Protein AF-A0A6B8RFI5-F1 (afdb_monomer_lite)

Secondary structure (DSSP, 8-state):
------------------------------------------EEEEEE-S--HHHHHHHHHTTTT--SEEEES-EEE-TTS-EEE-TT--HHHHHHHHTTT-EE--EEE-TT-HHHHHHHHHTHHHHHHHHHHHHHHTT--EEEEE--S--GGGHHHHHHHHHHHHHHS-TTSEEEEEEE--TT----S--HHHHHTTSSEEEEE---SS-TT-SS---SS-HHHHHHHHHHHHTTS-GGGEEEEEE-EEEEE-SSTTTTTEEEEHHHHHHHHHHTTPEEEEETTTTEEEEEEEE-TTSPPPEETTEEPPSEEEEEEE--HHHHHHHHHHHHHTT-SEEEEE-GGGS-TTHHHHHHHHHTT---GGGTT-TTHHHHHHHHHTTSS--SSSS---TTSBPBHHHHHHHHHHHHHHTTTTTT----SSS---TTS-TTSTTHHHHHHHHHTTS----BTTB--TTSBPBHHHHHHHHHHHTT---S-SS--S-TT--TTSTTHHHHHHHHHTTSS---TTS---TTSBPBHHHHHHHHHHHHHHH-

Foldseek 3Di:
DDDDDDDDDDDDDDDDDDDDDPPPPPPPPPLPDPPCPPLPQQAEEFEDEDDALVVVLVLVVLLLLNHQEYAYQQWEFDLQLAIDGDPRDDLVSVVSCVVVNHAYAYEYEHVLDANSLLSNLVVLLRRLVRVLVVCVVSVHQEYEYEYPNYALVCLVSVLVSLQSNQVSDDPSRFYEYEDEQDLPLDRGSHQLQSNLVRGQAYAYQQFPPDAQPDPDDDARHFPSSQLSSLVSSVVRHAQLRYAGEDEQWKAKDFPDNVRHRNIAQQVVLVVVCVQQVWDWDQDPRRRWIKTKGFDDPPGDWDDDPNHTDDTGIMIMIGHDLRSRLSSLQVCVVRVHSFYYYHHSVSHDSCNSLCNSLSNSQQAAVVLVVPPLNNLLSSLVSLVLADQSDSHHNQQFDFDFLLNLLSSLLSLLVSLVNLVDDDQPPPALQAPPQDPPHPSRVSSSSCVSLVLADQPDPSHNRRGDGDFQLRSLSSVCSSLVFFAPDLPDDQAPPQDSPDPSSGSVRRCVVLVLQDDDPVSHNRGGHGDGNSSVSSSCSSCSVSSD

InterPro domains:
  IPR001119 S-layer homology domain [PF00395] (366-405)
  IPR001119 S-layer homology domain [PF00395] (430-470)
  IPR001119 S-layer homology domain [PF00395] (490-533)
  IPR001119 S-layer homology domain [PS51272] (359-422)
  IPR001119 S-layer homology domain [PS51272] (426-485)
  IPR001119 S-layer homology domain [PS51272] (487-544)
  IPR001223 Glycoside hydrolase family 18, catalytic domain [PF00704] (65-346)
  IPR001223 Glycoside hydrolase family 18, catalytic domain [PS51910] (44-365)
  IPR011583 Chitinase II/V-like, catalytic domain [SM00636] (38-347)
  IPR017853 Glycoside hydrolase superfamily [SSF51445] (46-364)
  IPR029070 Chitinase insertion domain superfamily [G3DSA:3.10.50.10] (249-318)

Radius of gyration: 30.2 Å; chains: 1; bounding box: 106×69×81 Å

Organism: NCBI:txid1778678

pLDDT: mean 87.96, std 17.7, range [25.11, 98.88]

Sequence (544 aa):
MPLRNFQVKTFFSNQPLIKKTLACTLVLGILSSPIIEARTNTYNMSYVYYGDTPALIKNVDATNGALQAIAPSYTELAENGTLRISESMDPAFVDAMHSRNMKVIPYLGNEWNRDIAEKALQNRNTLSTQITAAIKKYNWDGINVDLENISSSSKTALVDFVKLLRTKLPADKEVSIAVPANPDGLEDAYNLKALAAACDYIMLMAYDEHYPGDPKAGPVAGLPFVESSIQYALTQIPSSQLVLGIPFYGRLWNGQTSYDGAGVTNELASRLAAKYGGTEYYDKKEQSVHSEFTIKATDPRTKVFGQSLPNGKYTLWYENERSLKAKLELVQKYKLKGTGSWSLNQATSDTWSYYDSWSNGYYYIDLQNHWSQQEATEMINKGWMIGVSPTLFAPELPLTRAQAATIMARALADSNKMVKVPINPASTGYSDVLENYWAYSDILSMTNLGVVSGIGNQLFAPDSPITREEISSLISRLLNLQPKSRSVIPFSDVSTSRWSFSAIAALAENQILLGYEDGSFHPEEQISRAQMAVILSRIQDQLK

Structure (mmCIF, N/CA/C/O backbone):
data_AF-A0A6B8RFI5-F1
#
_entry.id   AF-A0A6B8RFI5-F1
#
loop_
_atom_site.group_PDB
_atom_site.id
_atom_site.type_symbol
_atom_site.label_atom_id
_atom_site.label_alt_id
_atom_site.label_comp_id
_atom_site.label_asym_id
_atom_site.label_entity_id
_atom_site.label_seq_id
_atom_site.pdbx_PDB_ins_code
_atom_site.Cartn_x
_atom_site.Cartn_y
_atom_site.Cartn_z
_atom_site.occupancy
_atom_site.B_iso_or_equiv
_atom_site.auth_seq_id
_atom_site.auth_comp_id
_atom_site.auth_asym_id
_atom_site.auth_atom_id
_atom_site.pdbx_PDB_model_num
ATOM 1 N N . MET A 1 1 ? 64.392 20.889 26.010 1.00 36.19 1 MET A N 1
ATOM 2 C CA . MET A 1 1 ? 65.818 21.170 25.699 1.00 36.19 1 MET A CA 1
ATOM 3 C C . MET A 1 1 ? 66.649 20.751 26.902 1.00 36.19 1 MET A C 1
ATOM 5 O O . MET A 1 1 ? 66.145 21.005 27.991 1.00 36.19 1 MET A O 1
ATOM 9 N N . PRO A 1 2 ? 67.851 20.151 26.764 1.00 45.25 2 PRO A N 1
ATOM 10 C CA . PRO A 1 2 ? 68.708 19.952 25.569 1.00 45.25 2 PRO A CA 1
ATOM 11 C C . PRO A 1 2 ? 68.741 18.458 25.107 1.00 45.25 2 PRO A C 1
ATOM 13 O O . PRO A 1 2 ? 68.343 17.596 25.876 1.00 45.25 2 PRO A O 1
ATOM 16 N N . LEU A 1 3 ? 68.935 18.057 23.831 1.00 25.28 3 LEU A N 1
ATOM 17 C CA . LEU A 1 3 ? 70.125 18.106 22.936 1.00 25.28 3 LEU A CA 1
ATOM 18 C C . LEU A 1 3 ? 71.367 17.477 23.621 1.00 25.28 3 LEU A C 1
ATOM 20 O O . LEU A 1 3 ? 71.728 17.941 24.688 1.00 25.28 3 LEU A O 1
ATOM 24 N N . ARG A 1 4 ? 72.102 16.467 23.123 1.00 29.17 4 ARG A N 1
ATOM 25 C CA . ARG A 1 4 ? 72.469 16.025 21.760 1.00 29.17 4 ARG A CA 1
ATOM 26 C C . ARG A 1 4 ? 73.262 14.689 21.858 1.00 29.17 4 ARG A C 1
ATOM 28 O O . ARG A 1 4 ? 74.052 14.575 22.781 1.00 29.17 4 ARG A O 1
ATOM 35 N N . ASN A 1 5 ? 73.086 13.790 20.871 1.00 26.41 5 ASN A N 1
ATOM 36 C CA . ASN A 1 5 ? 74.089 13.077 20.029 1.00 26.41 5 ASN A CA 1
ATOM 37 C C . ASN A 1 5 ? 75.365 12.432 20.645 1.00 26.41 5 ASN A C 1
ATOM 39 O O . ASN A 1 5 ? 75.954 12.988 21.551 1.00 26.41 5 ASN A O 1
ATOM 43 N N . PHE A 1 6 ? 75.997 11.356 20.148 1.00 26.28 6 PHE A N 1
ATOM 44 C CA . PHE A 1 6 ? 76.002 10.579 18.891 1.00 26.28 6 PHE A CA 1
ATOM 45 C C . PHE A 1 6 ? 76.854 9.313 19.188 1.00 26.28 6 PHE A C 1
ATOM 47 O O . PHE A 1 6 ? 77.878 9.461 19.847 1.00 26.28 6 PHE A O 1
ATOM 54 N N . GLN A 1 7 ? 76.553 8.130 18.637 1.00 25.75 7 GLN A N 1
ATOM 55 C CA . GLN A 1 7 ? 77.581 7.321 17.954 1.00 25.75 7 GLN A CA 1
ATOM 56 C C . GLN A 1 7 ? 76.985 6.192 17.102 1.00 25.75 7 GLN A C 1
ATOM 58 O O . GLN A 1 7 ? 76.045 5.500 17.476 1.00 25.75 7 GLN A O 1
ATOM 63 N N . VAL A 1 8 ? 77.571 6.078 15.916 1.00 25.41 8 VAL A N 1
ATOM 64 C CA . VAL A 1 8 ? 77.201 5.261 14.763 1.00 25.41 8 VAL A CA 1
ATOM 65 C C . VAL A 1 8 ? 77.942 3.927 14.822 1.00 25.41 8 VAL A C 1
ATOM 67 O O . VAL A 1 8 ? 79.156 3.923 15.010 1.00 25.41 8 VAL A O 1
ATOM 70 N N . LYS A 1 9 ? 77.257 2.815 14.536 1.00 27.86 9 LYS A N 1
ATOM 71 C CA . LYS A 1 9 ? 77.868 1.662 13.858 1.00 27.86 9 LYS A CA 1
ATOM 72 C C . LYS A 1 9 ? 76.915 1.130 12.794 1.00 27.86 9 LYS A C 1
ATOM 74 O O . LYS A 1 9 ? 75.839 0.622 13.080 1.00 27.86 9 LYS A O 1
ATOM 79 N N . THR A 1 10 ? 77.346 1.321 11.558 1.00 27.34 10 THR A N 1
ATOM 80 C CA . THR A 1 10 ? 76.793 0.808 10.313 1.00 27.34 10 THR A CA 1
ATOM 81 C C . THR A 1 10 ? 77.067 -0.690 10.177 1.00 27.34 10 THR A C 1
ATOM 83 O O . THR A 1 10 ? 78.188 -1.140 10.395 1.00 27.34 10 THR A O 1
ATOM 86 N N . PHE A 1 11 ? 76.063 -1.442 9.730 1.00 27.91 11 PHE A N 1
ATOM 87 C CA . PHE A 1 11 ? 76.246 -2.664 8.950 1.00 27.91 11 PHE A CA 1
ATOM 88 C C . PHE A 1 11 ? 75.283 -2.587 7.762 1.00 27.91 11 PHE A C 1
ATOM 90 O O . PHE A 1 11 ? 74.069 -2.534 7.933 1.00 27.91 11 PHE A O 1
ATOM 97 N N . PHE A 1 12 ? 75.848 -2.511 6.558 1.00 28.00 12 PHE A N 1
ATOM 98 C CA . PHE A 1 12 ? 75.132 -2.659 5.296 1.00 28.00 12 PHE A CA 1
ATOM 99 C C . PHE A 1 12 ? 75.128 -4.141 4.907 1.00 28.00 12 PHE A C 1
ATOM 101 O O . PHE A 1 12 ? 76.197 -4.740 4.811 1.00 28.00 12 PHE A O 1
ATOM 108 N N . SER A 1 13 ? 73.960 -4.697 4.579 1.00 29.00 13 SER A N 1
ATOM 109 C CA . SER A 1 13 ? 73.861 -5.726 3.536 1.00 29.00 13 SER A CA 1
ATOM 110 C C . SER A 1 13 ? 72.482 -5.710 2.863 1.00 29.00 13 SER A C 1
ATOM 112 O O . SER A 1 13 ? 71.487 -6.148 3.432 1.00 29.00 13 SER A O 1
ATOM 114 N N . ASN A 1 14 ? 72.465 -5.166 1.646 1.00 29.48 14 ASN A N 1
ATOM 115 C CA . ASN A 1 14 ? 71.704 -5.560 0.454 1.00 29.48 14 ASN A CA 1
ATOM 116 C C . ASN A 1 14 ? 70.353 -6.290 0.602 1.00 29.48 14 ASN A C 1
ATOM 118 O O . ASN A 1 14 ? 70.324 -7.503 0.804 1.00 29.48 14 ASN A O 1
ATOM 122 N N . GLN A 1 15 ? 69.267 -5.588 0.253 1.00 31.75 15 GLN A N 1
ATOM 123 C CA . GLN A 1 15 ? 68.095 -6.139 -0.452 1.00 31.75 15 GLN A CA 1
ATOM 124 C C . GLN A 1 15 ? 67.532 -5.075 -1.431 1.00 31.75 15 GLN A C 1
ATOM 126 O O . GLN A 1 15 ? 67.655 -3.880 -1.151 1.00 31.75 15 GLN A O 1
ATOM 131 N N . PRO A 1 16 ? 66.981 -5.469 -2.598 1.00 31.75 16 PRO A N 1
ATOM 132 C CA . PRO A 1 16 ? 66.791 -4.589 -3.756 1.00 31.75 16 PRO A CA 1
ATOM 133 C C . PRO A 1 16 ? 65.490 -3.765 -3.731 1.00 31.75 16 PRO A C 1
ATOM 135 O O . PRO A 1 16 ? 64.482 -4.163 -3.152 1.00 31.75 16 PRO A O 1
ATOM 138 N N . LEU A 1 17 ? 65.509 -2.626 -4.439 1.00 32.50 17 LEU A N 1
ATOM 139 C CA . LEU A 1 17 ? 64.338 -1.798 -4.740 1.00 32.50 17 LEU A CA 1
ATOM 140 C C . LEU A 1 17 ? 63.291 -2.591 -5.540 1.00 32.50 17 LEU A C 1
ATOM 142 O O . LEU A 1 17 ? 63.506 -2.901 -6.712 1.00 32.50 17 LEU A O 1
ATOM 146 N N . ILE A 1 18 ? 62.118 -2.818 -4.948 1.00 32.16 18 ILE A N 1
ATOM 147 C CA . ILE A 1 18 ? 60.917 -3.235 -5.679 1.00 32.16 18 ILE A CA 1
ATOM 148 C C . ILE A 1 18 ? 60.126 -1.978 -6.056 1.00 32.16 18 ILE A C 1
ATOM 150 O O . ILE A 1 18 ? 59.690 -1.200 -5.205 1.00 32.16 18 ILE A O 1
ATOM 154 N N . LYS A 1 19 ? 59.973 -1.774 -7.368 1.00 30.97 19 LYS A N 1
ATOM 155 C CA . LYS A 1 19 ? 59.143 -0.734 -7.982 1.00 30.97 19 LYS A CA 1
ATOM 156 C C . LYS A 1 19 ? 57.693 -0.879 -7.506 1.00 30.97 19 LYS A C 1
ATOM 158 O O . LYS A 1 19 ? 57.110 -1.956 -7.600 1.00 30.97 19 LYS A O 1
ATOM 163 N N . LYS A 1 20 ? 57.105 0.227 -7.039 1.00 32.00 20 LYS A N 1
ATOM 164 C CA . LYS A 1 20 ? 55.668 0.345 -6.764 1.00 32.00 20 LYS A CA 1
ATOM 165 C C . LYS A 1 20 ? 54.889 0.048 -8.046 1.00 32.00 20 LYS A C 1
ATOM 167 O O . LYS A 1 20 ? 54.889 0.862 -8.965 1.00 32.00 20 LYS A O 1
ATOM 172 N N . THR A 1 21 ? 54.234 -1.105 -8.088 1.00 30.12 21 THR A N 1
ATOM 173 C CA . THR A 1 21 ? 53.185 -1.393 -9.068 1.00 30.12 21 THR A CA 1
ATOM 174 C C . THR A 1 21 ? 51.870 -1.046 -8.389 1.00 30.12 21 THR A C 1
ATOM 176 O O . THR A 1 21 ? 51.574 -1.566 -7.314 1.00 30.12 21 THR A O 1
ATOM 179 N N . LEU A 1 22 ? 51.129 -0.102 -8.966 1.00 28.86 22 LEU A N 1
ATOM 180 C CA . LEU A 1 22 ? 49.788 0.254 -8.526 1.00 28.86 22 LEU A CA 1
ATOM 181 C C . LEU A 1 22 ? 48.887 -0.954 -8.829 1.00 28.86 22 LEU A C 1
ATOM 183 O O . LEU A 1 22 ? 48.474 -1.157 -9.968 1.00 28.86 22 LEU A O 1
ATOM 187 N N . ALA A 1 23 ? 48.657 -1.811 -7.837 1.00 25.11 23 ALA A N 1
ATOM 188 C CA . ALA A 1 23 ? 47.670 -2.872 -7.945 1.00 25.11 23 ALA A CA 1
ATOM 189 C C . ALA A 1 23 ? 46.287 -2.218 -7.868 1.00 25.11 23 ALA A C 1
ATOM 191 O O . ALA A 1 23 ? 45.830 -1.816 -6.801 1.00 25.11 23 ALA A O 1
ATOM 192 N N . CYS A 1 24 ? 45.653 -2.057 -9.027 1.00 26.73 24 CYS A N 1
ATOM 193 C CA . CYS A 1 24 ? 44.222 -1.826 -9.110 1.00 26.73 24 CYS A CA 1
ATOM 194 C C . CYS A 1 24 ? 43.561 -3.128 -8.645 1.00 26.73 24 CYS A C 1
ATOM 196 O O . CYS A 1 24 ? 43.528 -4.112 -9.383 1.00 26.73 24 CYS A O 1
ATOM 198 N N . THR A 1 25 ? 43.137 -3.178 -7.384 1.00 28.78 25 THR A N 1
ATOM 199 C CA . THR A 1 25 ? 42.379 -4.308 -6.854 1.00 28.78 25 THR A CA 1
ATOM 200 C C . THR A 1 25 ? 41.021 -4.300 -7.541 1.00 28.78 25 THR A C 1
ATOM 202 O O . THR A 1 25 ? 40.112 -3.581 -7.133 1.00 28.78 25 THR A O 1
ATOM 205 N N . LEU A 1 26 ? 40.900 -5.071 -8.621 1.00 29.47 26 LEU A N 1
ATOM 206 C CA . LEU A 1 26 ? 39.616 -5.448 -9.186 1.00 29.47 26 LEU A CA 1
ATOM 207 C C . LEU A 1 26 ? 38.905 -6.253 -8.092 1.00 29.47 26 LEU A C 1
ATOM 209 O O . LEU A 1 26 ? 39.227 -7.417 -7.853 1.00 29.47 26 LEU A O 1
ATOM 213 N N . VAL A 1 27 ? 37.997 -5.612 -7.360 1.00 29.97 27 VAL A N 1
ATOM 214 C CA . VAL A 1 27 ? 37.056 -6.327 -6.504 1.00 29.97 27 VAL A CA 1
ATOM 215 C C . VAL A 1 27 ? 36.147 -7.083 -7.465 1.00 29.97 27 VAL A C 1
ATOM 217 O O . VAL A 1 27 ? 35.166 -6.539 -7.962 1.00 29.97 27 VAL A O 1
ATOM 220 N N . LEU A 1 28 ? 36.509 -8.330 -7.778 1.00 30.88 28 LEU A N 1
ATOM 221 C CA . LEU A 1 28 ? 35.549 -9.318 -8.248 1.00 30.88 28 LEU A CA 1
ATOM 222 C C . LEU A 1 28 ? 34.554 -9.497 -7.104 1.00 30.88 28 LEU A C 1
ATOM 224 O O . LEU A 1 28 ? 34.750 -10.306 -6.197 1.00 30.88 28 LEU A O 1
ATOM 228 N N . GLY A 1 29 ? 33.515 -8.664 -7.113 1.00 29.78 29 GLY A N 1
ATOM 229 C CA . GLY A 1 29 ? 32.312 -8.928 -6.360 1.00 29.78 29 GLY A CA 1
ATOM 230 C C . GLY A 1 29 ? 31.808 -10.272 -6.845 1.00 29.78 29 GLY A C 1
ATOM 231 O O . GLY A 1 29 ? 31.338 -10.395 -7.973 1.00 29.78 29 GLY A O 1
ATOM 232 N N . ILE A 1 30 ? 31.954 -11.293 -6.007 1.00 31.09 30 ILE A N 1
ATOM 233 C CA . ILE A 1 30 ? 31.129 -12.484 -6.105 1.00 31.09 30 ILE A CA 1
ATOM 234 C C . ILE A 1 30 ? 29.714 -11.945 -5.911 1.00 31.09 30 ILE A C 1
ATOM 236 O O . ILE A 1 30 ? 29.292 -11.680 -4.785 1.00 31.09 30 ILE A O 1
ATOM 240 N N . LEU A 1 31 ? 29.032 -11.675 -7.024 1.00 32.16 31 LEU A N 1
ATOM 241 C CA . LEU A 1 31 ? 27.593 -11.500 -7.072 1.00 32.16 31 LEU A CA 1
ATOM 242 C C . LEU A 1 31 ? 27.034 -12.833 -6.584 1.00 32.16 31 LEU A C 1
ATOM 244 O O . LEU A 1 31 ? 26.820 -13.760 -7.360 1.00 32.16 31 LEU A O 1
ATOM 248 N N . SER A 1 32 ? 26.908 -12.966 -5.264 1.00 30.66 32 SER A N 1
ATOM 249 C CA . SER A 1 32 ? 26.002 -13.942 -4.687 1.00 30.66 32 SER A CA 1
ATOM 250 C C . SER A 1 32 ? 24.678 -13.693 -5.387 1.00 30.66 32 SER A C 1
ATOM 252 O O . SER A 1 32 ? 24.180 -12.565 -5.397 1.00 30.66 32 SER A O 1
ATOM 254 N N . SER A 1 33 ? 24.207 -14.713 -6.104 1.00 36.78 33 SER A N 1
ATOM 255 C CA . SER A 1 33 ? 22.951 -14.655 -6.829 1.00 36.78 33 SER A CA 1
ATOM 256 C C . SER A 1 33 ? 21.912 -14.019 -5.911 1.00 36.78 33 SER A C 1
ATOM 258 O O . SER A 1 33 ? 21.856 -14.421 -4.742 1.00 36.78 33 SER A O 1
ATOM 260 N N . PRO A 1 34 ? 21.080 -13.072 -6.379 1.00 35.41 34 PRO A N 1
ATOM 261 C CA . PRO A 1 34 ? 19.834 -12.856 -5.683 1.00 35.41 34 PRO A CA 1
ATOM 262 C C . PRO A 1 34 ? 19.144 -14.217 -5.740 1.00 35.41 34 PRO A C 1
ATOM 264 O O . PRO A 1 34 ? 18.677 -14.656 -6.792 1.00 35.41 34 PRO A O 1
ATOM 267 N N . ILE A 1 35 ? 19.177 -14.942 -4.619 1.00 37.00 35 ILE A N 1
ATOM 268 C CA . ILE A 1 35 ? 18.193 -15.974 -4.358 1.00 37.00 35 ILE A CA 1
ATOM 269 C C . ILE A 1 35 ? 16.892 -15.256 -4.681 1.00 37.00 35 ILE A C 1
ATOM 271 O O . ILE A 1 35 ? 16.655 -14.151 -4.185 1.00 37.00 35 ILE A O 1
ATOM 275 N N . ILE A 1 36 ? 16.109 -15.818 -5.599 1.00 41.12 36 ILE A N 1
ATOM 276 C CA . ILE A 1 36 ? 14.711 -15.443 -5.721 1.00 41.12 36 ILE A CA 1
ATOM 277 C C . ILE A 1 36 ? 14.117 -15.866 -4.376 1.00 41.12 36 ILE A C 1
ATOM 279 O O . ILE A 1 36 ? 13.586 -16.963 -4.234 1.00 41.12 36 ILE A O 1
ATOM 283 N N . GLU A 1 37 ? 14.309 -15.051 -3.337 1.00 38.88 37 GLU A N 1
ATOM 284 C CA . GLU A 1 37 ? 13.405 -15.042 -2.213 1.00 38.88 37 GLU A CA 1
ATOM 285 C C . GLU A 1 37 ? 12.088 -14.704 -2.885 1.00 38.88 37 GLU A C 1
ATOM 287 O O . GLU A 1 37 ? 11.911 -13.614 -3.438 1.00 38.88 37 GLU A O 1
ATOM 292 N N . ALA A 1 38 ? 11.230 -15.722 -2.995 1.00 38.84 38 ALA A N 1
ATOM 293 C CA . ALA A 1 38 ? 9.852 -15.524 -3.387 1.00 38.84 38 ALA A CA 1
ATOM 294 C C . ALA A 1 38 ? 9.376 -14.306 -2.605 1.00 38.84 38 ALA A C 1
ATOM 296 O O . ALA A 1 38 ? 9.560 -14.294 -1.386 1.00 38.84 38 ALA A O 1
ATOM 297 N N . ARG A 1 39 ? 8.855 -13.282 -3.303 1.00 48.38 39 ARG A N 1
ATOM 298 C CA . ARG A 1 39 ? 8.270 -12.110 -2.649 1.00 48.38 39 ARG A CA 1
ATOM 299 C C . ARG A 1 39 ? 7.408 -12.642 -1.517 1.00 48.38 39 ARG A C 1
ATOM 301 O O . ARG A 1 39 ? 6.416 -13.327 -1.773 1.00 48.38 39 ARG A O 1
ATOM 308 N N . THR A 1 40 ? 7.836 -12.433 -0.278 1.00 51.41 40 THR A N 1
ATOM 309 C CA . THR A 1 40 ? 7.036 -12.819 0.873 1.00 51.41 40 THR A CA 1
ATOM 310 C C . THR A 1 40 ? 5.875 -11.863 0.831 1.00 51.41 40 THR A C 1
ATOM 312 O O . THR A 1 40 ? 6.079 -10.721 1.203 1.00 51.41 40 THR A O 1
ATOM 315 N N . ASN A 1 41 ? 4.731 -12.264 0.275 1.00 67.56 41 ASN A N 1
ATOM 316 C CA . ASN A 1 41 ? 3.653 -11.321 0.014 1.00 67.56 41 ASN A CA 1
ATOM 317 C C . ASN A 1 41 ? 3.140 -10.787 1.354 1.00 67.56 41 ASN A C 1
ATOM 319 O O . ASN A 1 41 ? 2.407 -11.471 2.074 1.00 67.56 41 ASN A O 1
ATOM 323 N N . THR A 1 42 ? 3.634 -9.610 1.719 1.00 86.00 42 THR A N 1
ATOM 324 C CA . THR A 1 42 ? 3.324 -8.933 2.967 1.00 86.00 42 THR A CA 1
ATOM 325 C C . THR A 1 42 ? 1.829 -8.681 2.987 1.00 86.00 42 THR A C 1
ATOM 327 O O . THR A 1 42 ? 1.266 -8.204 2.005 1.00 86.00 42 THR A O 1
ATOM 330 N N . TYR A 1 43 ? 1.167 -9.063 4.079 1.00 95.00 43 TYR A N 1
ATOM 331 C CA . TYR A 1 43 ? -0.279 -8.921 4.167 1.00 95.00 43 TYR A CA 1
ATOM 332 C C . TYR A 1 43 ? -0.650 -7.448 4.321 1.00 95.00 43 TYR A C 1
ATOM 334 O O . TYR A 1 43 ? -0.379 -6.851 5.359 1.00 95.00 43 TYR A O 1
ATOM 342 N N . ASN A 1 44 ? -1.309 -6.887 3.318 1.00 96.12 44 ASN A N 1
ATOM 343 C CA . ASN A 1 44 ? -1.730 -5.499 3.279 1.00 96.12 44 ASN A CA 1
ATOM 344 C C . ASN A 1 44 ? -3.256 -5.422 3.222 1.00 96.12 44 ASN A C 1
ATOM 346 O O . ASN A 1 44 ? -3.905 -6.034 2.362 1.00 96.12 44 ASN A O 1
ATOM 350 N N . MET A 1 45 ? -3.830 -4.627 4.120 1.00 97.38 45 MET A N 1
ATOM 351 C CA . MET A 1 45 ? -5.260 -4.347 4.144 1.00 97.38 45 MET A CA 1
ATOM 352 C C . MET A 1 45 ? -5.558 -2.848 4.251 1.00 97.38 45 MET A C 1
ATOM 354 O O . MET A 1 45 ? -4.696 -2.032 4.591 1.00 97.38 45 MET A O 1
ATOM 358 N N . SER A 1 46 ? -6.784 -2.449 3.925 1.00 97.56 46 SER A N 1
ATOM 359 C CA . SER A 1 46 ? -7.219 -1.063 4.111 1.00 97.56 46 SER A CA 1
ATOM 360 C C . SER A 1 46 ? -8.647 -0.985 4.624 1.00 97.56 46 SER A C 1
ATOM 362 O O . SER A 1 46 ? -9.524 -1.720 4.162 1.00 97.56 46 SER A O 1
ATOM 364 N N . TYR A 1 47 ? -8.877 -0.086 5.577 1.00 97.50 47 TYR A N 1
ATOM 365 C CA . TYR A 1 47 ? -10.218 0.270 6.016 1.00 97.50 47 TYR A CA 1
ATOM 366 C C . TYR A 1 47 ? -10.913 1.102 4.943 1.00 97.50 47 TYR A C 1
ATOM 368 O O . TYR A 1 47 ? -10.288 1.889 4.224 1.00 97.50 47 TYR A O 1
ATOM 376 N N . VAL A 1 48 ? -12.228 0.931 4.848 1.00 93.06 48 VAL A N 1
ATOM 377 C CA . VAL A 1 48 ? -13.084 1.649 3.908 1.00 93.06 48 VAL A CA 1
ATOM 378 C C . VAL A 1 48 ? -14.260 2.240 4.673 1.00 93.06 48 VAL A C 1
ATOM 380 O O . VAL A 1 48 ? -15.166 1.522 5.096 1.00 93.06 48 VAL A O 1
ATOM 383 N N . TYR A 1 49 ? -14.229 3.562 4.846 1.00 81.19 49 TYR A N 1
ATOM 384 C CA . TYR A 1 49 ? -15.197 4.273 5.683 1.00 81.19 49 TYR A CA 1
ATOM 385 C C . TYR A 1 49 ? -16.306 4.981 4.888 1.00 81.19 49 TYR A C 1
ATOM 387 O O . TYR A 1 49 ? -17.441 5.056 5.344 1.00 81.19 49 TYR A O 1
ATOM 395 N N . TYR A 1 50 ? -16.013 5.493 3.686 1.00 79.56 50 TYR A N 1
ATOM 396 C CA . TYR A 1 50 ? -16.973 6.262 2.883 1.00 79.56 50 TYR A CA 1
ATOM 397 C C . TYR A 1 50 ? -16.790 6.044 1.379 1.00 79.56 50 TYR A C 1
ATOM 399 O O . TYR A 1 50 ? -15.677 5.830 0.899 1.00 79.56 50 TYR A O 1
ATOM 407 N N . GLY A 1 51 ? -17.886 6.163 0.630 1.00 84.69 51 GLY A N 1
ATOM 408 C CA . GLY A 1 51 ? -17.917 6.015 -0.826 1.00 84.69 51 GLY A CA 1
ATOM 409 C C . GLY A 1 51 ? -19.047 5.098 -1.278 1.00 84.69 51 GLY A C 1
ATOM 410 O O . GLY A 1 51 ? -19.567 4.314 -0.489 1.00 84.69 51 GLY A O 1
ATOM 411 N N . ASP A 1 52 ? -19.426 5.208 -2.547 1.00 90.06 52 ASP A N 1
ATOM 412 C CA . ASP A 1 52 ? -20.298 4.234 -3.196 1.00 90.06 52 ASP A CA 1
ATOM 413 C C . ASP A 1 52 ? -19.471 3.115 -3.846 1.00 90.06 52 ASP A C 1
ATOM 415 O O . ASP A 1 52 ? -18.265 3.247 -4.073 1.00 90.06 52 ASP A O 1
ATOM 419 N N . THR A 1 53 ? -20.118 1.993 -4.153 1.00 93.25 53 THR A N 1
ATOM 420 C CA . THR A 1 53 ? -19.464 0.816 -4.741 1.00 93.25 53 THR A CA 1
ATOM 421 C C . THR A 1 53 ? -18.615 1.140 -5.980 1.00 93.25 53 THR A C 1
ATOM 423 O O . THR A 1 53 ? -17.460 0.710 -6.015 1.00 93.25 53 THR A O 1
ATOM 426 N N . PRO A 1 54 ? -19.079 1.931 -6.971 1.00 94.88 54 PRO A N 1
ATOM 427 C CA . PRO A 1 54 ? -18.245 2.308 -8.114 1.00 94.88 54 PRO A CA 1
ATOM 428 C C . PRO A 1 54 ? -16.973 3.076 -7.730 1.00 94.88 54 PRO A C 1
ATOM 430 O O . PRO A 1 54 ? -15.893 2.761 -8.239 1.00 94.88 54 PRO A O 1
ATOM 433 N N . ALA A 1 55 ? -17.067 4.065 -6.835 1.00 92.44 55 ALA A N 1
ATOM 434 C CA . ALA A 1 55 ? -15.900 4.817 -6.383 1.00 92.44 55 ALA A CA 1
ATOM 435 C C . ALA A 1 55 ? -14.928 3.931 -5.593 1.00 92.44 55 ALA A C 1
ATOM 437 O O . ALA A 1 55 ? -13.713 4.035 -5.773 1.00 92.44 55 ALA A O 1
ATOM 438 N N . LEU A 1 56 ? -15.447 3.033 -4.755 1.00 93.38 56 LEU A N 1
ATOM 439 C CA . LEU A 1 56 ? -14.629 2.103 -3.980 1.00 93.38 56 LEU A CA 1
ATOM 440 C C . LEU A 1 56 ? -13.896 1.100 -4.872 1.00 93.38 56 LEU A C 1
ATOM 442 O O . LEU A 1 56 ? -12.698 0.905 -4.685 1.00 93.38 56 LEU A O 1
ATOM 446 N N . ILE A 1 57 ? -14.567 0.531 -5.878 1.00 95.19 57 ILE A N 1
ATOM 447 C CA . ILE A 1 57 ? -13.929 -0.351 -6.868 1.00 95.19 57 ILE A CA 1
ATOM 448 C C . ILE A 1 57 ? -12.800 0.388 -7.586 1.00 95.19 57 ILE A C 1
ATOM 450 O O . ILE A 1 57 ? -11.695 -0.138 -7.683 1.00 95.19 57 ILE A O 1
ATOM 454 N N . LYS A 1 58 ? -13.039 1.630 -8.022 1.00 93.62 58 LYS A N 1
ATOM 455 C CA . LYS A 1 58 ? -12.004 2.450 -8.661 1.00 93.62 58 LYS A CA 1
ATOM 456 C C . LYS A 1 58 ? -10.793 2.665 -7.746 1.00 93.62 58 LYS A C 1
ATOM 458 O O . LYS A 1 58 ? -9.660 2.592 -8.214 1.00 93.62 58 LYS A O 1
ATOM 463 N N . ASN A 1 59 ? -11.021 2.933 -6.461 1.00 92.62 59 ASN A N 1
ATOM 464 C CA . ASN A 1 59 ? -9.936 3.118 -5.496 1.00 92.62 59 ASN A CA 1
ATOM 465 C C . ASN A 1 59 ? -9.161 1.818 -5.252 1.00 92.62 59 ASN A C 1
ATOM 467 O O . ASN A 1 59 ? -7.940 1.861 -5.144 1.00 92.62 59 ASN A O 1
ATOM 471 N N . VAL A 1 60 ? -9.847 0.673 -5.205 1.00 94.19 60 VAL A N 1
ATOM 472 C CA . VAL A 1 60 ? -9.211 -0.649 -5.107 1.00 94.19 60 VAL A CA 1
ATOM 473 C C . VAL A 1 60 ? -8.372 -0.947 -6.348 1.00 94.19 60 VAL A C 1
ATOM 475 O O . VAL A 1 60 ? -7.219 -1.348 -6.215 1.00 94.19 60 VAL A O 1
ATOM 478 N N . ASP A 1 61 ? -8.899 -0.692 -7.545 1.00 91.75 61 ASP A N 1
ATOM 479 C CA . ASP A 1 61 ? -8.168 -0.890 -8.801 1.00 91.75 61 ASP A CA 1
ATOM 480 C C . ASP A 1 61 ? -6.908 -0.011 -8.856 1.00 91.75 61 ASP A C 1
ATOM 482 O O . ASP A 1 61 ? -5.847 -0.467 -9.279 1.00 91.75 61 ASP A O 1
ATOM 486 N N . ALA A 1 62 ? -6.984 1.216 -8.330 1.00 90.00 62 ALA A N 1
ATOM 487 C CA . ALA A 1 62 ? -5.838 2.119 -8.221 1.00 90.00 62 ALA A CA 1
ATOM 488 C C . ALA A 1 62 ? -4.736 1.619 -7.266 1.00 90.00 62 ALA A C 1
ATOM 490 O O . ALA A 1 62 ? -3.622 2.143 -7.305 1.00 90.00 62 ALA A O 1
ATOM 491 N N . THR A 1 63 ? -5.003 0.600 -6.439 1.00 90.25 63 THR A N 1
ATOM 492 C CA . THR A 1 63 ? -3.971 -0.021 -5.593 1.00 90.25 63 THR A CA 1
ATOM 493 C C . THR A 1 63 ? -3.032 -0.947 -6.360 1.00 90.25 63 THR A C 1
ATOM 495 O O . THR A 1 63 ? -2.020 -1.372 -5.808 1.00 90.25 63 THR A O 1
ATOM 498 N N . ASN A 1 64 ? -3.345 -1.273 -7.622 1.00 82.88 64 ASN A N 1
ATOM 499 C CA . ASN A 1 64 ? -2.544 -2.152 -8.480 1.00 82.88 64 ASN A CA 1
ATOM 500 C C . ASN A 1 64 ? -2.207 -3.509 -7.829 1.00 82.88 64 ASN A C 1
ATOM 502 O O . ASN A 1 64 ? -1.104 -4.026 -7.992 1.00 82.88 64 ASN A O 1
ATOM 506 N N . GLY A 1 65 ? -3.153 -4.079 -7.075 1.00 85.56 65 GLY A N 1
ATOM 507 C CA . GLY A 1 65 ? -2.992 -5.381 -6.418 1.00 85.56 65 GLY A CA 1
ATOM 508 C C . GLY A 1 65 ? -2.175 -5.353 -5.123 1.00 85.56 65 GLY A C 1
ATOM 509 O O . GLY A 1 65 ? -1.890 -6.413 -4.571 1.00 85.56 65 GLY A O 1
ATOM 510 N N . ALA A 1 66 ? -1.828 -4.167 -4.607 1.00 88.56 66 ALA A N 1
ATOM 511 C CA . ALA A 1 66 ? -1.072 -4.033 -3.361 1.00 88.56 66 ALA A CA 1
ATOM 512 C C . ALA A 1 66 ? -1.831 -4.536 -2.121 1.00 88.56 66 ALA A C 1
ATOM 514 O O . ALA A 1 66 ? -1.196 -4.798 -1.103 1.00 88.56 66 ALA A O 1
ATOM 515 N N . LEU A 1 67 ? -3.164 -4.652 -2.187 1.00 93.38 67 LEU A N 1
ATOM 516 C CA . LEU A 1 67 ? -4.023 -5.088 -1.085 1.00 93.38 67 LEU A CA 1
ATOM 517 C C . LEU A 1 67 ? -4.506 -6.529 -1.265 1.00 93.38 67 LEU A C 1
ATOM 519 O O . LEU A 1 67 ? -4.932 -6.919 -2.350 1.00 93.38 67 LEU A O 1
ATOM 523 N N . GLN A 1 68 ? -4.534 -7.291 -0.171 1.00 94.88 68 GLN A N 1
ATOM 524 C CA . GLN A 1 68 ? -5.139 -8.630 -0.125 1.00 94.88 68 GLN A CA 1
ATOM 525 C C . GLN A 1 68 ? -6.492 -8.639 0.589 1.00 94.88 68 GLN A C 1
ATOM 527 O O . GLN A 1 68 ? -7.265 -9.584 0.422 1.00 94.88 68 GLN A O 1
ATOM 532 N N . ALA A 1 69 ? -6.793 -7.605 1.375 1.00 97.38 69 ALA A N 1
ATOM 533 C CA . ALA A 1 69 ? -8.064 -7.483 2.071 1.00 97.38 69 ALA A CA 1
ATOM 534 C C . ALA A 1 69 ? -8.539 -6.033 2.180 1.00 97.38 69 ALA A C 1
ATOM 536 O O . ALA A 1 69 ? -7.752 -5.085 2.205 1.00 97.38 69 ALA A O 1
ATOM 537 N N . ILE A 1 70 ? -9.849 -5.878 2.310 1.00 97.88 70 ILE A N 1
ATOM 538 C CA . ILE A 1 70 ? -10.508 -4.613 2.630 1.00 97.88 70 ILE A CA 1
ATOM 539 C C . ILE A 1 70 ? -11.420 -4.783 3.846 1.00 97.88 70 ILE A C 1
ATOM 541 O O . ILE A 1 70 ? -12.087 -5.811 3.992 1.00 97.88 70 ILE A O 1
ATOM 545 N N . ALA A 1 71 ? -11.480 -3.757 4.693 1.00 98.00 71 ALA A N 1
ATOM 546 C CA . ALA A 1 71 ? -12.361 -3.717 5.855 1.00 98.00 71 ALA A CA 1
ATOM 547 C C . ALA A 1 71 ? -13.419 -2.616 5.713 1.00 98.00 71 ALA A C 1
ATOM 549 O O . ALA A 1 71 ? -13.177 -1.472 6.104 1.00 98.00 71 ALA A O 1
ATOM 550 N N . PRO A 1 72 ? -14.587 -2.924 5.124 1.00 97.00 72 PRO A N 1
ATOM 551 C CA . PRO A 1 72 ? -15.668 -1.957 4.998 1.00 97.00 72 PRO A CA 1
ATOM 552 C C . PRO A 1 72 ? -16.453 -1.786 6.305 1.00 97.00 72 PRO A C 1
ATOM 554 O O . PRO A 1 72 ? -16.598 -2.730 7.087 1.00 97.00 72 PRO A O 1
ATOM 557 N N . SER A 1 73 ? -17.032 -0.599 6.500 1.00 94.62 73 SER A N 1
ATOM 558 C CA . SER A 1 73 ? -17.930 -0.278 7.623 1.00 94.62 73 SER A CA 1
ATOM 559 C C . SER A 1 73 ? -19.329 -0.896 7.458 1.00 94.62 73 SER A C 1
ATOM 561 O O . SER A 1 73 ? -20.343 -0.209 7.382 1.00 94.62 73 SER A O 1
ATOM 563 N N . TYR A 1 74 ? -19.411 -2.223 7.316 1.00 96.44 74 TYR A N 1
ATOM 564 C CA . TYR A 1 74 ? -20.691 -2.927 7.116 1.00 96.44 74 TYR A CA 1
ATOM 565 C C . TYR A 1 74 ? -21.357 -3.371 8.410 1.00 96.44 74 TYR A C 1
ATOM 567 O O . TYR A 1 74 ? -22.519 -3.792 8.392 1.00 96.44 74 TYR A O 1
ATOM 575 N N . THR A 1 75 ? -20.642 -3.299 9.527 1.00 96.75 75 THR A N 1
ATOM 576 C CA . THR A 1 75 ? -21.150 -3.719 10.827 1.00 96.75 75 THR A CA 1
ATOM 577 C C . THR A 1 75 ? -21.006 -2.610 11.846 1.00 96.75 75 THR A C 1
ATOM 579 O O . THR A 1 75 ? -19.948 -2.016 11.993 1.00 96.75 75 THR A O 1
ATOM 582 N N . GLU A 1 76 ? -22.083 -2.377 12.581 1.00 95.19 76 GLU A N 1
ATOM 583 C CA . GLU A 1 76 ? -22.186 -1.362 13.620 1.00 95.19 76 GLU A CA 1
ATOM 584 C C . GLU A 1 76 ? -22.819 -2.005 14.862 1.00 95.19 76 GLU A C 1
ATOM 586 O O . GLU A 1 76 ? -23.479 -3.051 14.786 1.00 95.19 76 GLU A O 1
ATOM 591 N N . LEU A 1 77 ? -22.657 -1.376 16.023 1.00 97.44 77 LEU A N 1
ATOM 592 C CA . LEU A 1 77 ? -23.361 -1.787 17.234 1.00 97.44 77 LEU A CA 1
ATOM 593 C C . LEU A 1 77 ? -24.660 -0.993 17.407 1.00 97.44 77 LEU A C 1
ATOM 595 O O . LEU A 1 77 ? -24.690 0.235 17.342 1.00 97.44 77 LEU A O 1
ATOM 599 N N . ALA A 1 78 ? -25.758 -1.704 17.656 1.00 96.50 78 ALA A N 1
ATOM 600 C CA . ALA A 1 78 ? -26.991 -1.098 18.143 1.00 96.50 78 ALA A CA 1
ATOM 601 C C . ALA A 1 78 ? -26.838 -0.674 19.616 1.00 96.50 78 ALA A C 1
ATOM 603 O O . ALA A 1 78 ? -26.018 -1.224 20.350 1.00 96.50 78 ALA A O 1
ATOM 604 N N . GLU A 1 79 ? -27.686 0.242 20.095 1.00 95.44 79 GLU A N 1
ATOM 605 C CA . GLU A 1 79 ? -27.629 0.785 21.469 1.00 95.44 79 GLU A CA 1
ATOM 606 C C . GLU A 1 79 ? -27.712 -0.274 22.587 1.00 95.44 79 GLU A C 1
ATOM 608 O O . GLU A 1 79 ? -27.283 -0.046 23.723 1.00 95.44 79 GLU A O 1
ATOM 613 N N . ASN A 1 80 ? -28.282 -1.440 22.274 1.00 95.19 80 ASN A N 1
ATOM 614 C CA . ASN A 1 80 ? -28.392 -2.588 23.174 1.00 95.19 80 ASN A CA 1
ATOM 615 C C . ASN A 1 80 ? -27.203 -3.569 23.072 1.00 95.19 80 ASN A C 1
ATOM 617 O O . ASN A 1 80 ? -27.250 -4.638 23.677 1.00 95.19 80 ASN A O 1
ATOM 621 N N . GLY A 1 81 ? -26.157 -3.249 22.306 1.00 95.69 81 GLY A N 1
ATOM 622 C CA . GLY A 1 81 ? -24.977 -4.097 22.123 1.00 95.69 81 GLY A CA 1
ATOM 623 C C . GLY A 1 81 ? -25.177 -5.284 21.174 1.00 95.69 81 GLY A C 1
ATOM 624 O O . GLY A 1 81 ? -24.408 -6.242 21.223 1.00 95.69 81 GLY A O 1
ATOM 625 N N . THR A 1 82 ? -26.221 -5.271 20.341 1.00 97.94 82 THR A N 1
ATOM 626 C CA . THR A 1 82 ? -26.416 -6.269 19.274 1.00 97.94 82 THR A CA 1
ATOM 627 C C . THR A 1 82 ? -25.877 -5.772 17.935 1.00 97.94 82 THR A C 1
ATOM 629 O O . THR A 1 82 ? -25.626 -4.580 17.761 1.00 97.94 82 THR A O 1
ATOM 632 N N . LEU A 1 83 ? -25.689 -6.690 16.987 1.00 98.44 83 LEU A N 1
ATOM 633 C CA . LEU A 1 83 ? -25.225 -6.359 15.643 1.00 98.44 83 LEU A CA 1
ATOM 634 C C . LEU A 1 83 ? -26.285 -5.570 14.866 1.00 98.44 83 LEU A C 1
ATOM 636 O O . LEU A 1 83 ? -27.424 -6.025 14.728 1.00 98.44 83 LEU A O 1
ATOM 640 N N . ARG A 1 84 ? -25.875 -4.457 14.262 1.00 97.44 84 ARG A N 1
ATOM 641 C CA . ARG A 1 84 ? -26.599 -3.766 13.195 1.00 97.44 84 ARG A CA 1
ATOM 642 C C . ARG A 1 84 ? -25.775 -3.835 11.910 1.00 97.44 84 ARG A C 1
ATOM 644 O O . ARG A 1 84 ? -24.565 -3.646 11.931 1.00 97.44 84 ARG A O 1
ATOM 651 N N . ILE A 1 85 ? -26.432 -4.134 10.792 1.00 97.38 85 ILE A N 1
ATOM 652 C CA . ILE A 1 85 ? -25.803 -4.069 9.468 1.00 97.38 85 ILE A CA 1
ATOM 653 C C . ILE A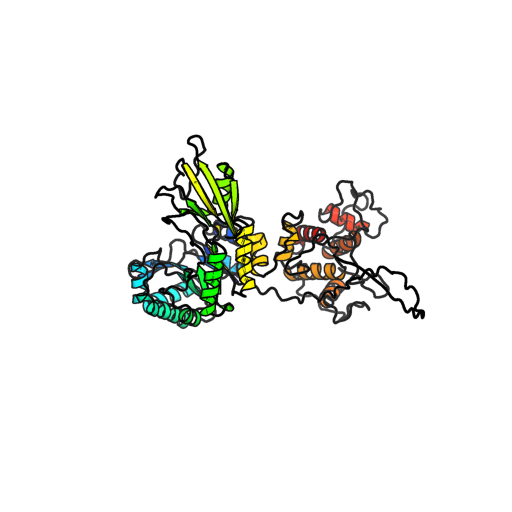 1 85 ? -25.947 -2.637 8.962 1.00 97.38 85 ILE A C 1
ATOM 655 O O . ILE A 1 85 ? -27.047 -2.085 9.030 1.00 97.38 85 ILE A O 1
ATOM 659 N N . SER A 1 86 ? -24.845 -2.052 8.503 1.00 94.31 86 SER A N 1
ATOM 660 C CA . SER A 1 86 ? -24.829 -0.697 7.958 1.00 94.31 86 SER A CA 1
ATOM 661 C C . SER A 1 86 ? -25.659 -0.606 6.681 1.00 94.31 86 SER A C 1
ATOM 663 O O . SER A 1 86 ? -25.735 -1.561 5.905 1.00 94.31 86 SER A O 1
ATOM 665 N N . GLU A 1 87 ? -26.227 0.568 6.419 1.00 92.94 87 GLU A N 1
ATOM 666 C CA . GLU A 1 87 ? -26.879 0.872 5.139 1.00 92.94 87 GLU A CA 1
ATOM 667 C C . GLU A 1 87 ? -25.880 0.898 3.973 1.00 92.94 87 GLU A C 1
ATOM 669 O O . GLU A 1 87 ? -26.276 0.746 2.821 1.00 92.94 87 GLU A O 1
ATOM 674 N N . SER A 1 88 ? -24.583 1.042 4.268 1.00 91.50 88 SER A N 1
ATOM 675 C CA . SER A 1 88 ? -23.505 0.990 3.276 1.00 91.50 88 SER A CA 1
ATOM 676 C C . SER A 1 88 ? -23.207 -0.423 2.753 1.00 91.50 88 SER A C 1
ATOM 678 O O . SER A 1 88 ? -22.459 -0.568 1.785 1.00 91.50 88 SER A O 1
ATOM 680 N N . MET A 1 89 ? -23.760 -1.466 3.384 1.00 95.62 89 MET A N 1
ATOM 681 C CA . MET A 1 89 ? -23.520 -2.857 3.005 1.00 95.62 89 MET A CA 1
ATOM 682 C C . MET A 1 89 ? -24.064 -3.146 1.604 1.00 95.62 89 MET A C 1
ATOM 684 O O . MET A 1 89 ? -25.273 -3.105 1.378 1.00 95.62 89 MET A O 1
ATOM 688 N N . ASP A 1 90 ? -23.159 -3.494 0.688 1.00 95.88 90 ASP A N 1
ATOM 689 C CA . ASP A 1 90 ? -23.483 -3.809 -0.701 1.00 95.88 90 ASP A CA 1
ATOM 690 C C . ASP A 1 90 ? -22.865 -5.158 -1.123 1.00 95.88 90 ASP A C 1
ATOM 692 O O . ASP A 1 90 ? -21.640 -5.267 -1.248 1.00 95.88 90 ASP A O 1
ATOM 696 N N . PRO A 1 91 ? -23.680 -6.197 -1.386 1.00 96.50 91 PRO A N 1
ATOM 697 C CA . PRO A 1 91 ? -23.193 -7.477 -1.897 1.00 96.50 91 PRO A CA 1
ATOM 698 C C . PRO A 1 91 ? -22.442 -7.365 -3.231 1.00 96.50 91 PRO A C 1
ATOM 700 O O . PRO A 1 91 ? -21.511 -8.132 -3.460 1.00 96.50 91 PRO A O 1
ATOM 703 N N . ALA A 1 92 ? -22.786 -6.398 -4.092 1.00 97.31 92 ALA A N 1
ATOM 704 C CA . ALA A 1 92 ? -22.106 -6.225 -5.376 1.00 97.31 92 ALA A CA 1
ATOM 705 C C . ALA A 1 92 ? -20.641 -5.803 -5.194 1.00 97.31 92 ALA A C 1
ATOM 707 O O . ALA A 1 92 ? -19.776 -6.188 -5.984 1.00 97.31 92 ALA A O 1
ATOM 708 N N . PHE A 1 93 ? -20.344 -5.046 -4.134 1.00 97.44 93 PHE A N 1
ATOM 709 C CA . PHE A 1 93 ? -18.967 -4.730 -3.776 1.00 97.44 93 PHE A CA 1
ATOM 710 C C . PHE A 1 93 ? -18.215 -5.976 -3.303 1.00 97.44 93 PHE A C 1
ATOM 712 O O . PHE A 1 93 ? -17.073 -6.175 -3.708 1.00 97.44 93 PHE A O 1
ATOM 719 N N . VAL A 1 94 ? -18.860 -6.847 -2.515 1.00 98.38 94 VAL A N 1
ATOM 720 C CA . VAL A 1 94 ? -18.264 -8.120 -2.071 1.00 98.38 94 VAL A CA 1
ATOM 721 C C . VAL A 1 94 ? -17.870 -8.982 -3.271 1.00 98.38 94 VAL A C 1
ATOM 723 O O . VAL A 1 94 ? -16.707 -9.374 -3.388 1.00 98.38 94 VAL A O 1
ATOM 726 N N . ASP A 1 95 ? -18.795 -9.187 -4.210 1.00 98.19 95 ASP A N 1
ATOM 727 C CA . ASP A 1 95 ? -18.546 -9.968 -5.427 1.00 98.19 95 ASP A CA 1
ATOM 728 C C . ASP A 1 95 ? -17.409 -9.366 -6.273 1.00 98.19 95 ASP A C 1
ATOM 730 O O . ASP A 1 95 ? -16.554 -10.089 -6.794 1.00 98.19 95 ASP A O 1
ATOM 734 N N . ALA A 1 96 ? -17.352 -8.033 -6.377 1.00 98.06 96 ALA A N 1
ATOM 735 C CA . ALA A 1 96 ? -16.298 -7.333 -7.109 1.00 98.06 96 ALA A CA 1
ATOM 736 C C . ALA A 1 96 ? -14.909 -7.487 -6.465 1.00 98.06 96 ALA A C 1
ATOM 738 O O . ALA A 1 96 ? -13.902 -7.501 -7.179 1.00 98.06 96 ALA A O 1
ATOM 739 N N . MET A 1 97 ? -14.824 -7.591 -5.137 1.00 98.06 97 MET A N 1
ATOM 740 C CA . MET A 1 97 ? -13.560 -7.858 -4.442 1.00 98.06 97 MET A CA 1
ATOM 741 C C . MET A 1 97 ? -13.139 -9.317 -4.600 1.00 98.06 97 MET A C 1
ATOM 743 O O . MET A 1 97 ? -11.980 -9.599 -4.906 1.00 98.06 97 MET A O 1
ATOM 747 N N . HIS A 1 98 ? -14.084 -10.251 -4.500 1.00 97.94 98 HIS A N 1
ATOM 748 C CA . HIS A 1 98 ? -13.816 -11.673 -4.723 1.00 97.94 98 HIS A CA 1
ATOM 749 C C . HIS A 1 98 ? -13.336 -11.960 -6.145 1.00 97.94 98 HIS A C 1
ATOM 751 O O . HIS A 1 98 ? -12.397 -12.735 -6.321 1.00 97.94 98 HIS A O 1
ATOM 757 N N . SER A 1 99 ? -13.876 -11.278 -7.162 1.00 95.94 99 SER A N 1
ATOM 758 C CA . SER A 1 99 ? -13.381 -11.401 -8.544 1.00 95.94 99 SER A CA 1
ATOM 759 C C . SER A 1 99 ? -11.943 -10.896 -8.724 1.00 95.94 99 SER A C 1
ATOM 761 O O . SER A 1 99 ? -11.303 -11.213 -9.724 1.00 95.94 99 SER A O 1
ATOM 763 N N . ARG A 1 100 ? -11.441 -10.097 -7.774 1.00 92.62 100 ARG A N 1
ATOM 764 C CA . ARG A 1 100 ? -10.057 -9.600 -7.692 1.00 92.62 100 ARG A CA 1
ATOM 765 C C . ARG A 1 100 ? -9.194 -10.430 -6.740 1.00 92.62 100 ARG A C 1
ATOM 767 O O . ARG A 1 100 ? -8.068 -10.043 -6.452 1.00 92.62 100 ARG A O 1
ATOM 774 N N . ASN A 1 101 ? -9.710 -11.564 -6.260 1.00 92.44 101 ASN A N 1
ATOM 775 C CA . ASN A 1 101 ? -9.050 -12.430 -5.285 1.00 92.44 101 ASN A CA 1
ATOM 776 C C . ASN A 1 101 ? -8.719 -11.708 -3.960 1.00 92.44 101 ASN A C 1
ATOM 778 O O . ASN A 1 101 ? -7.729 -12.026 -3.301 1.00 92.44 101 ASN A O 1
ATOM 782 N N . MET A 1 102 ? -9.540 -10.721 -3.583 1.00 95.69 102 MET A N 1
ATOM 783 C CA . MET A 1 102 ? -9.397 -9.943 -2.352 1.00 95.69 102 MET A CA 1
ATOM 784 C C . MET A 1 102 ? -10.415 -10.381 -1.308 1.00 95.69 102 MET A C 1
ATOM 786 O O . MET A 1 102 ? -11.585 -10.591 -1.625 1.00 95.69 102 MET A O 1
ATOM 790 N N . LYS A 1 103 ? -9.984 -10.453 -0.048 1.00 98.25 103 LYS A N 1
ATOM 791 C CA . LYS A 1 103 ? -10.869 -10.739 1.082 1.00 98.25 103 LYS A CA 1
ATOM 792 C C . LYS A 1 103 ? -11.695 -9.517 1.478 1.00 98.25 103 LYS A C 1
ATOM 794 O O . LYS A 1 103 ? -11.179 -8.398 1.515 1.00 98.25 103 LYS A O 1
ATOM 799 N N . VAL A 1 104 ? -12.940 -9.742 1.886 1.00 98.62 104 VAL A N 1
ATOM 800 C CA . VAL A 1 104 ? -13.815 -8.717 2.472 1.00 98.62 104 VAL A CA 1
ATOM 801 C C . VAL A 1 104 ? -14.070 -9.018 3.938 1.00 98.62 104 VAL A C 1
ATOM 803 O O . VAL A 1 104 ? -14.715 -10.009 4.281 1.00 98.62 104 VAL A O 1
ATOM 806 N N . ILE A 1 105 ? -13.563 -8.152 4.812 1.00 98.62 105 ILE A N 1
ATOM 807 C CA . ILE A 1 105 ? -13.472 -8.394 6.255 1.00 98.62 105 ILE A CA 1
ATOM 808 C C . ILE A 1 105 ? -14.042 -7.180 6.986 1.00 98.62 105 ILE A C 1
ATOM 810 O O . ILE A 1 105 ? -13.276 -6.326 7.430 1.00 98.62 105 ILE A O 1
ATOM 814 N N . PRO A 1 106 ? -15.377 -7.043 7.079 1.00 98.31 106 PRO A N 1
ATOM 815 C CA . PRO A 1 106 ? -15.976 -5.893 7.739 1.00 98.31 106 PRO A CA 1
ATOM 816 C C . PRO A 1 106 ? -15.437 -5.687 9.145 1.00 98.31 106 PRO A C 1
ATOM 818 O O . PRO A 1 106 ? -15.125 -6.660 9.840 1.00 98.31 106 PRO A O 1
ATOM 821 N N . TYR A 1 107 ? -15.351 -4.430 9.564 1.00 97.69 107 TYR A N 1
ATOM 822 C CA . TYR A 1 107 ? -14.953 -4.118 10.926 1.00 97.69 107 TYR A CA 1
ATOM 823 C C . TYR A 1 107 ? -16.166 -3.797 11.800 1.00 97.69 107 TYR A C 1
ATOM 825 O O . TYR A 1 107 ? -17.126 -3.164 11.356 1.00 97.69 107 TYR A O 1
ATOM 833 N N . LEU A 1 108 ? -16.134 -4.271 13.044 1.00 97.88 108 LEU A N 1
ATOM 834 C CA . LEU A 1 108 ? -17.151 -4.022 14.057 1.00 97.88 108 LEU A CA 1
ATOM 835 C C . LEU A 1 108 ? -16.716 -2.844 14.926 1.00 97.88 108 LEU A C 1
ATOM 837 O O . LEU A 1 108 ? -16.022 -3.055 15.921 1.00 97.88 108 LEU A O 1
ATOM 841 N N . GLY A 1 109 ? -17.158 -1.647 14.547 1.00 95.00 109 GLY A N 1
ATOM 842 C CA . GLY A 1 109 ? -16.911 -0.408 15.280 1.00 95.00 109 GLY A CA 1
ATOM 843 C C . GLY A 1 109 ? -17.935 -0.135 16.386 1.00 95.00 109 GLY A C 1
ATOM 844 O O . GLY A 1 109 ? -19.106 -0.524 16.295 1.00 95.00 109 GLY A O 1
ATOM 845 N N . ASN A 1 110 ? -17.511 0.589 17.424 1.00 95.31 110 ASN A N 1
ATOM 846 C CA . ASN A 1 110 ? -18.399 1.177 18.435 1.00 95.31 110 ASN A CA 1
ATOM 847 C C . ASN A 1 110 ? -18.500 2.708 18.355 1.00 95.31 110 ASN A C 1
ATOM 849 O O . ASN A 1 110 ? -19.086 3.303 19.259 1.00 95.31 110 ASN A O 1
ATOM 853 N N . GLU A 1 111 ? -17.934 3.343 17.323 1.00 91.62 111 GLU A N 1
ATOM 854 C CA . GLU A 1 111 ? -17.951 4.805 17.143 1.00 91.62 111 GLU A CA 1
ATOM 855 C C . GLU A 1 111 ? -17.464 5.555 18.397 1.00 91.62 111 GLU A C 1
ATOM 857 O O . GLU A 1 111 ? -18.062 6.543 18.827 1.00 91.62 111 GLU A O 1
ATOM 862 N N . TRP A 1 112 ? -16.427 5.024 19.059 1.00 92.25 112 TRP A N 1
ATOM 863 C CA . TRP A 1 112 ? -15.889 5.522 20.335 1.00 92.25 112 TRP A CA 1
ATOM 864 C C . TRP A 1 112 ? -16.876 5.515 21.521 1.00 92.25 112 TRP A C 1
ATOM 866 O O . TRP A 1 112 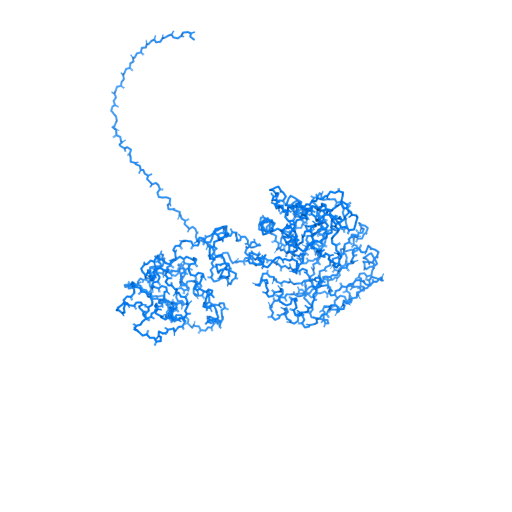? -16.540 5.970 22.622 1.00 92.25 112 TRP A O 1
ATOM 876 N N . ASN A 1 113 ? -18.084 4.968 21.353 1.00 96.06 113 ASN A N 1
ATOM 877 C CA . ASN A 1 113 ? -19.096 4.886 22.397 1.00 96.06 113 ASN A CA 1
ATOM 878 C C . ASN A 1 113 ? -18.805 3.714 23.346 1.00 96.06 113 ASN A C 1
ATOM 880 O O . ASN A 1 113 ? -19.066 2.542 23.042 1.00 96.06 113 ASN A O 1
ATOM 884 N N . ARG A 1 114 ? -18.271 4.048 24.525 1.00 95.50 114 ARG A N 1
ATOM 885 C CA . ARG A 1 114 ? -17.915 3.084 25.574 1.00 95.50 114 ARG A CA 1
ATOM 886 C C . ARG A 1 114 ? -19.107 2.248 26.035 1.00 95.50 114 ARG A C 1
ATOM 888 O O . ARG A 1 114 ? -18.999 1.028 26.098 1.00 95.50 114 ARG A O 1
ATOM 895 N N . ASP A 1 115 ? -20.243 2.880 26.320 1.00 96.12 115 ASP A N 1
ATOM 896 C CA . ASP A 1 115 ? -21.414 2.202 26.890 1.00 96.12 115 ASP A CA 1
ATOM 897 C C . ASP A 1 115 ? -21.966 1.132 25.941 1.00 96.12 115 ASP A C 1
ATOM 899 O O . ASP A 1 115 ? -22.380 0.050 26.368 1.00 96.12 115 ASP A O 1
ATOM 903 N N . ILE A 1 116 ? -21.966 1.422 24.638 1.00 97.06 116 ILE A N 1
ATOM 904 C CA . ILE A 1 116 ? -22.401 0.474 23.611 1.00 97.06 116 ILE A CA 1
ATOM 905 C C . ILE A 1 116 ? -21.423 -0.704 23.515 1.00 97.06 116 ILE A C 1
ATOM 907 O O . ILE A 1 116 ? -21.870 -1.853 23.466 1.00 97.06 116 ILE A O 1
ATOM 911 N N . ALA A 1 117 ? -20.111 -0.451 23.552 1.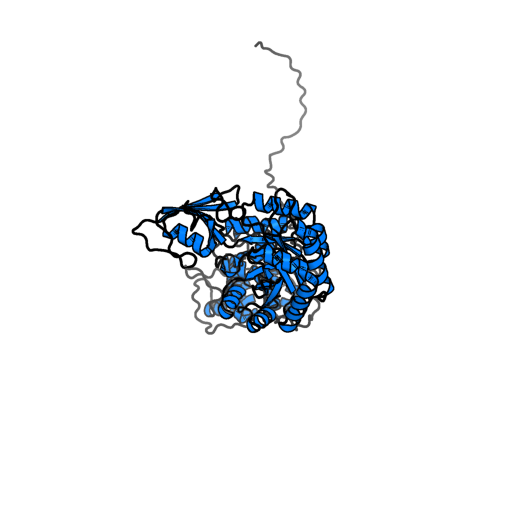00 97.00 117 ALA A N 1
ATOM 912 C CA . ALA A 1 117 ? -19.106 -1.514 23.552 1.00 97.00 117 ALA A CA 1
ATOM 913 C C . ALA A 1 117 ? -19.208 -2.408 24.800 1.00 97.00 117 ALA A C 1
ATOM 915 O O . ALA A 1 117 ? -19.176 -3.634 24.691 1.00 97.00 117 ALA A O 1
ATOM 916 N N . GLU A 1 118 ? -19.407 -1.833 25.986 1.00 95.94 118 GLU A N 1
ATOM 917 C CA . GLU A 1 118 ? -19.557 -2.607 27.224 1.00 95.94 118 GLU A CA 1
ATOM 918 C C . GLU A 1 118 ? -20.820 -3.481 27.205 1.00 95.94 118 GLU A C 1
ATOM 920 O O . GLU A 1 118 ? -20.756 -4.670 27.536 1.00 95.94 118 GLU A O 1
ATOM 925 N N . LYS A 1 119 ? -21.954 -2.950 26.728 1.00 97.50 119 LYS A N 1
ATOM 926 C CA . LYS A 1 119 ? -23.177 -3.743 26.503 1.00 97.50 119 LYS A CA 1
ATOM 927 C C . LYS A 1 119 ? -22.956 -4.851 25.473 1.00 97.50 119 LYS A C 1
ATOM 929 O O . LYS A 1 119 ? -23.424 -5.972 25.668 1.00 97.50 119 LYS A O 1
ATOM 934 N N . ALA A 1 120 ? -22.227 -4.568 24.396 1.00 98.12 120 ALA A N 1
ATOM 935 C CA . ALA A 1 120 ? -21.889 -5.552 23.373 1.00 98.12 120 ALA A CA 1
ATOM 936 C C . ALA A 1 120 ? -21.051 -6.707 23.941 1.00 98.12 120 ALA A C 1
ATOM 938 O O . ALA A 1 120 ? -21.349 -7.876 23.687 1.00 98.12 120 ALA A O 1
ATOM 939 N N . LEU A 1 121 ? -20.066 -6.406 24.790 1.00 98.19 121 LEU A N 1
ATOM 940 C CA . LEU A 1 121 ? -19.232 -7.407 25.459 1.00 98.19 121 LEU A CA 1
ATOM 941 C C . LEU A 1 121 ? -19.993 -8.205 26.534 1.00 98.19 121 LEU A C 1
ATOM 943 O O . LEU A 1 121 ? -19.749 -9.405 26.717 1.00 98.19 121 LEU A O 1
ATOM 947 N N . GLN A 1 122 ? -20.969 -7.593 27.207 1.00 97.31 122 GLN A N 1
ATOM 948 C CA . GLN A 1 122 ? -21.924 -8.317 28.057 1.00 97.31 122 GLN A CA 1
ATOM 949 C C . GLN A 1 122 ? -22.791 -9.276 27.219 1.00 97.31 122 GLN A C 1
ATOM 951 O O . GLN A 1 122 ? -22.990 -10.428 27.608 1.00 97.31 122 GLN A O 1
ATOM 956 N N . ASN A 1 123 ? -23.193 -8.855 26.016 1.00 97.62 123 ASN A N 1
ATOM 957 C CA . ASN A 1 123 ? -23.995 -9.624 25.057 1.00 97.62 123 ASN A CA 1
ATOM 958 C C . ASN A 1 123 ? -23.175 -10.487 24.075 1.00 97.62 123 ASN A C 1
ATOM 960 O O . ASN A 1 123 ? -23.723 -11.010 23.099 1.00 97.62 123 ASN A O 1
ATOM 964 N N . ARG A 1 124 ? -21.880 -10.707 24.341 1.00 98.31 124 ARG A N 1
ATOM 965 C CA . ARG A 1 124 ? -20.914 -11.340 23.417 1.00 98.31 124 ARG A CA 1
ATOM 966 C C . ARG A 1 124 ? -21.345 -12.681 22.819 1.00 98.31 124 ARG A C 1
ATOM 968 O O . ARG A 1 124 ? -20.998 -12.989 21.679 1.00 98.31 124 ARG A O 1
ATOM 975 N N . ASN A 1 125 ? -22.123 -13.485 23.546 1.00 98.44 125 ASN A N 1
ATOM 976 C CA . ASN A 1 125 ? -22.656 -14.752 23.033 1.00 98.44 125 ASN A CA 1
ATOM 977 C C . ASN A 1 125 ? -23.652 -14.540 21.888 1.00 98.44 125 ASN A C 1
ATOM 979 O O . ASN A 1 125 ? -23.530 -15.186 20.846 1.00 98.44 125 ASN A O 1
ATOM 983 N N . THR A 1 126 ? -24.606 -13.627 22.073 1.00 98.56 126 THR A N 1
ATOM 984 C CA . THR A 1 126 ? -25.598 -13.262 21.056 1.00 98.56 126 THR A CA 1
ATOM 985 C C . THR A 1 126 ? -24.926 -12.548 19.895 1.00 98.56 126 THR A C 1
ATOM 987 O O . THR A 1 126 ? -25.116 -12.940 18.745 1.00 98.56 126 THR A O 1
ATOM 990 N N . LEU A 1 127 ? -24.072 -11.568 20.197 1.00 98.75 127 LEU A N 1
ATOM 991 C CA . LEU A 1 127 ? -23.365 -10.782 19.193 1.00 98.75 127 LEU A CA 1
ATOM 992 C C . LEU A 1 127 ? -22.493 -11.658 18.280 1.00 98.75 127 LEU A C 1
ATOM 994 O O . LEU A 1 127 ? -22.608 -11.580 17.061 1.00 98.75 127 LEU A O 1
ATOM 998 N N . SER A 1 128 ? -21.691 -12.568 18.843 1.00 98.75 128 SER A N 1
ATOM 999 C CA . SER A 1 128 ? -20.867 -13.486 18.036 1.00 98.75 128 SER A CA 1
ATOM 1000 C C . SER A 1 128 ? -21.705 -14.420 17.155 1.00 98.75 128 SER A C 1
ATOM 1002 O O . SER A 1 128 ? -21.300 -14.738 16.038 1.00 98.75 128 SER A O 1
ATOM 1004 N N . THR A 1 129 ? -22.895 -14.835 17.607 1.00 98.81 129 THR A N 1
ATOM 1005 C CA . THR A 1 129 ? -23.835 -15.607 16.774 1.00 98.81 129 THR A CA 1
ATOM 1006 C C . THR A 1 129 ? -24.384 -14.766 15.620 1.00 98.81 129 THR A C 1
ATOM 1008 O O . THR A 1 129 ? -24.431 -15.248 14.489 1.00 98.81 129 THR A O 1
ATOM 1011 N N . GLN A 1 130 ? -24.760 -13.511 15.876 1.00 98.81 130 GLN A N 1
ATOM 1012 C CA . GLN A 1 130 ? -25.251 -12.593 14.844 1.00 98.81 130 GLN A CA 1
ATOM 1013 C C . GLN A 1 130 ? -24.178 -12.299 13.789 1.00 98.81 130 GLN A C 1
ATOM 1015 O O . GLN A 1 130 ? -24.469 -12.366 12.597 1.00 98.81 130 GLN A O 1
ATOM 1020 N N . ILE A 1 131 ? -22.933 -12.058 14.212 1.00 98.81 131 ILE A N 1
ATOM 1021 C CA . ILE A 1 131 ? -21.793 -11.832 13.310 1.00 98.81 131 ILE A CA 1
ATOM 1022 C C . ILE A 1 131 ? -21.532 -13.068 12.450 1.00 98.81 131 ILE A C 1
ATOM 1024 O O . ILE A 1 131 ? -21.429 -12.958 11.233 1.00 98.81 131 ILE A O 1
ATOM 1028 N N . THR A 1 132 ? -21.518 -14.262 13.051 1.00 98.75 132 THR A N 1
ATOM 1029 C CA . THR A 1 132 ? -21.330 -15.519 12.303 1.00 98.75 132 THR A CA 1
ATOM 1030 C C . THR A 1 132 ? -22.433 -15.719 11.255 1.00 98.75 132 THR A C 1
ATOM 1032 O O . THR A 1 132 ? -22.161 -16.123 10.124 1.00 98.75 132 THR A O 1
ATOM 1035 N N . ALA A 1 133 ? -23.684 -15.399 11.603 1.00 98.75 133 ALA A N 1
ATOM 1036 C CA . ALA A 1 133 ? -24.802 -15.458 10.667 1.00 98.75 133 ALA A CA 1
ATOM 1037 C C . ALA A 1 133 ? -24.668 -14.427 9.531 1.00 98.75 133 ALA A C 1
ATOM 1039 O O . ALA A 1 133 ? -24.957 -14.762 8.383 1.00 98.75 133 ALA A O 1
ATOM 1040 N N . ALA A 1 134 ? -24.204 -13.209 9.827 1.00 98.75 134 ALA A N 1
ATOM 1041 C CA . ALA A 1 134 ? -23.973 -12.164 8.832 1.00 98.75 134 ALA A CA 1
ATOM 1042 C C . ALA A 1 134 ? -22.843 -12.535 7.859 1.00 98.75 134 ALA A C 1
ATOM 1044 O O . ALA A 1 134 ? -23.057 -12.473 6.651 1.00 98.75 134 ALA A O 1
ATOM 1045 N N . ILE A 1 135 ? -21.706 -13.027 8.367 1.00 98.81 135 ILE A N 1
ATOM 1046 C CA . ILE A 1 135 ? -20.579 -13.510 7.551 1.00 98.81 135 ILE A CA 1
ATOM 1047 C C . ILE A 1 135 ? -21.052 -14.568 6.553 1.00 98.81 135 ILE A C 1
ATOM 1049 O O . ILE A 1 135 ? -20.761 -14.476 5.363 1.00 98.81 135 ILE A O 1
ATOM 1053 N N . LYS A 1 136 ? -21.846 -15.543 7.014 1.00 98.44 136 LYS A N 1
ATOM 1054 C CA . LYS A 1 136 ? -22.418 -16.570 6.135 1.00 98.44 136 LYS A CA 1
ATOM 1055 C C . LYS A 1 136 ? -23.405 -15.986 5.121 1.00 98.44 136 LYS A C 1
ATOM 1057 O O . LYS A 1 136 ? -23.403 -16.402 3.968 1.00 98.44 136 LYS A O 1
ATOM 1062 N N . LYS A 1 137 ? -24.277 -15.073 5.553 1.00 98.50 137 LYS A N 1
ATOM 1063 C CA . LYS A 1 137 ? -25.336 -14.497 4.713 1.00 98.50 137 LYS A CA 1
ATOM 1064 C C . LYS A 1 137 ? -24.773 -13.648 3.572 1.00 98.50 137 LYS A C 1
ATOM 1066 O O . LYS A 1 137 ? -25.298 -13.724 2.468 1.00 98.50 137 LYS A O 1
ATOM 1071 N N . TYR A 1 138 ? -23.755 -12.842 3.856 1.00 98.44 138 TYR A N 1
ATOM 1072 C CA . TYR A 1 138 ? -23.200 -11.860 2.921 1.00 98.44 138 TYR A CA 1
ATOM 1073 C C . TYR A 1 138 ? -21.879 -12.302 2.289 1.00 98.44 138 TYR A C 1
ATOM 1075 O O . TYR A 1 138 ? -21.222 -11.502 1.636 1.00 98.44 138 TYR A O 1
ATOM 1083 N N . ASN A 1 139 ? -21.500 -13.569 2.484 1.00 98.31 139 ASN A N 1
ATOM 1084 C CA . ASN A 1 139 ? -20.269 -14.150 1.962 1.00 98.31 139 ASN A CA 1
ATOM 1085 C C . ASN A 1 139 ? -19.010 -13.350 2.345 1.00 98.31 139 ASN A C 1
ATOM 1087 O O . ASN A 1 139 ? -18.105 -13.178 1.542 1.00 98.31 139 ASN A O 1
ATOM 1091 N N . TRP A 1 140 ? -18.937 -12.842 3.574 1.00 98.75 140 TRP A N 1
ATOM 1092 C CA . TRP A 1 140 ? -17.726 -12.167 4.040 1.00 98.75 140 TRP A CA 1
ATOM 1093 C C . TRP A 1 140 ? -16.632 -13.179 4.375 1.00 98.75 140 TRP A C 1
ATOM 1095 O O . TRP A 1 140 ? -16.901 -14.343 4.695 1.00 98.75 140 TRP A O 1
ATOM 1105 N N . ASP A 1 141 ? -15.385 -12.735 4.333 1.00 98.81 141 ASP A N 1
ATOM 1106 C CA . ASP A 1 141 ? -14.206 -13.559 4.605 1.00 98.81 141 ASP A CA 1
ATOM 1107 C C . ASP A 1 141 ? -13.766 -13.502 6.058 1.00 98.81 141 ASP A C 1
ATOM 1109 O O . ASP A 1 141 ? -12.847 -14.216 6.441 1.00 98.81 141 ASP A O 1
ATOM 1113 N N . GLY A 1 142 ? -14.431 -12.702 6.887 1.00 98.69 142 GLY A N 1
ATOM 1114 C CA . GLY A 1 142 ? -14.094 -12.596 8.293 1.00 98.69 142 GLY A CA 1
ATOM 1115 C C . GLY A 1 142 ? -14.754 -11.422 8.995 1.00 98.69 142 GLY A C 1
ATOM 1116 O O . GLY A 1 142 ? -15.729 -10.851 8.506 1.00 98.69 142 GLY A O 1
ATOM 1117 N N . ILE A 1 143 ? -14.193 -11.078 10.149 1.00 98.88 143 ILE A N 1
ATOM 1118 C CA . ILE A 1 143 ? -14.513 -9.871 10.907 1.00 98.88 143 ILE A CA 1
ATOM 1119 C C . ILE A 1 143 ? -13.237 -9.295 11.526 1.00 98.88 143 ILE A C 1
ATOM 1121 O O . ILE A 1 143 ? -12.414 -10.033 12.077 1.00 98.88 143 ILE A O 1
ATOM 1125 N N . ASN A 1 144 ? -13.102 -7.975 11.471 1.00 98.81 144 ASN A N 1
ATOM 1126 C CA . ASN A 1 144 ? -12.136 -7.226 12.260 1.00 98.81 144 ASN A CA 1
ATOM 1127 C C . ASN A 1 144 ? -12.862 -6.587 13.457 1.00 98.81 144 ASN A C 1
ATOM 1129 O O . ASN A 1 144 ? -13.813 -5.834 13.290 1.00 98.81 144 ASN A O 1
ATOM 1133 N N . VAL A 1 145 ? -12.495 -6.933 14.685 1.00 98.69 145 VAL A N 1
ATOM 1134 C CA . VAL A 1 145 ? -13.106 -6.342 15.884 1.00 98.69 145 VAL A CA 1
ATOM 1135 C C . VAL A 1 145 ? -12.431 -5.002 16.161 1.00 98.69 145 VAL A C 1
ATOM 1137 O O . VAL A 1 145 ? -11.223 -4.981 16.346 1.00 98.69 145 VAL A O 1
ATOM 1140 N N . ASP A 1 146 ? -13.191 -3.913 16.228 1.00 98.12 146 ASP A N 1
ATOM 1141 C CA . ASP A 1 146 ? -12.660 -2.558 16.416 1.00 98.12 146 ASP A CA 1
ATOM 1142 C C . ASP A 1 146 ? -13.438 -1.834 17.526 1.00 98.12 146 ASP A C 1
ATOM 1144 O O . ASP A 1 146 ? -14.258 -0.943 17.307 1.00 98.12 146 ASP A O 1
ATOM 1148 N N . LEU A 1 147 ? -13.276 -2.340 18.752 1.00 97.56 147 LEU A N 1
ATOM 1149 C CA . LEU A 1 147 ? -13.956 -1.810 19.933 1.00 97.56 147 LEU A CA 1
ATOM 1150 C C . LEU A 1 147 ? -13.012 -0.890 20.698 1.00 97.56 147 LEU A C 1
ATOM 1152 O O . LEU A 1 147 ? -12.215 -1.355 21.510 1.00 97.56 147 LEU A O 1
ATOM 1156 N N . GLU A 1 148 ? -13.151 0.406 20.460 1.00 95.12 148 GLU A N 1
ATOM 1157 C CA . GLU A 1 148 ? -12.302 1.460 21.001 1.00 95.12 148 GLU A CA 1
ATOM 1158 C C . GLU A 1 148 ? -12.893 2.104 22.265 1.00 95.12 148 GLU A C 1
ATOM 1160 O O . GLU A 1 148 ? -14.070 1.937 22.597 1.00 95.12 148 GLU A O 1
ATOM 1165 N N . ASN A 1 149 ? -12.081 2.874 22.999 1.00 93.88 149 ASN A N 1
ATOM 1166 C CA . ASN A 1 149 ? -12.502 3.586 24.218 1.00 93.88 149 ASN A CA 1
ATOM 1167 C C . ASN A 1 149 ? -13.156 2.688 25.298 1.00 93.88 149 ASN A C 1
ATOM 1169 O O . ASN A 1 149 ? -14.031 3.114 26.061 1.00 93.88 149 ASN A O 1
ATOM 1173 N N . ILE A 1 150 ? -12.733 1.430 25.383 1.00 92.44 150 ILE A N 1
ATOM 1174 C CA . ILE A 1 150 ? -13.247 0.461 26.354 1.00 92.44 150 ILE A CA 1
ATOM 1175 C C . ILE A 1 150 ? -12.490 0.517 27.689 1.00 92.44 150 ILE A C 1
ATOM 1177 O O . ILE A 1 150 ? -11.286 0.760 27.743 1.00 92.44 150 ILE A O 1
ATOM 1181 N N . SER A 1 151 ? -13.206 0.276 28.789 1.00 90.44 151 SER A N 1
ATOM 1182 C CA . SER A 1 151 ? -12.626 0.225 30.136 1.00 90.44 151 SER A CA 1
ATOM 1183 C C . SER A 1 151 ? -11.739 -1.010 30.341 1.00 90.44 151 SER A C 1
ATOM 1185 O O . SER A 1 151 ? -12.036 -2.094 29.832 1.00 90.44 151 SER A O 1
ATOM 1187 N N . SER A 1 152 ? -10.705 -0.898 31.183 1.00 90.75 152 SER A N 1
ATOM 1188 C CA . SER A 1 152 ? -9.857 -2.030 31.589 1.00 90.75 152 SER A CA 1
ATOM 1189 C C . SER A 1 152 ? -10.645 -3.162 32.267 1.00 90.75 152 SER A C 1
ATOM 1191 O O . SER A 1 152 ? -10.249 -4.326 32.182 1.00 90.75 152 SER A O 1
ATOM 1193 N N . SER A 1 153 ? -11.810 -2.862 32.856 1.00 91.69 153 SER A N 1
ATOM 1194 C CA . SER A 1 153 ? -12.745 -3.867 33.387 1.00 91.69 153 SER A CA 1
ATOM 1195 C C . SER A 1 153 ? -13.305 -4.812 32.314 1.00 91.69 153 SER A C 1
ATOM 1197 O O . SER A 1 153 ? -13.702 -5.934 32.633 1.00 91.69 153 SER A O 1
ATOM 1199 N N . SER A 1 154 ? -13.297 -4.405 31.042 1.00 95.12 154 SER A N 1
ATOM 1200 C CA . SER A 1 154 ? -13.791 -5.195 29.908 1.00 95.12 154 SER A CA 1
ATOM 1201 C C . SER A 1 154 ? -12.750 -6.154 29.321 1.00 95.12 154 SER A C 1
ATOM 1203 O O . SER A 1 154 ? -13.090 -6.962 28.455 1.00 95.12 154 SER A O 1
ATOM 1205 N N . LYS A 1 155 ? -11.508 -6.134 29.825 1.00 95.25 155 LYS A N 1
ATOM 1206 C CA . LYS A 1 155 ? -10.364 -6.923 29.331 1.00 95.25 155 LYS A CA 1
ATOM 1207 C C . LYS A 1 155 ? -10.685 -8.406 29.127 1.00 95.25 155 LYS A C 1
ATOM 1209 O O . LYS A 1 155 ? -10.449 -8.957 28.054 1.00 95.25 155 LYS A O 1
ATOM 1214 N N . THR A 1 156 ? -11.272 -9.058 30.130 1.00 96.81 156 THR A N 1
ATOM 1215 C CA . THR A 1 156 ? -11.647 -10.481 30.038 1.00 96.81 156 THR A CA 1
ATOM 1216 C C . THR A 1 156 ? -12.794 -10.707 29.056 1.00 96.81 156 THR A C 1
ATOM 1218 O O . THR A 1 156 ? -12.749 -11.642 28.260 1.00 96.81 156 THR A O 1
ATOM 1221 N N . ALA A 1 157 ? -13.813 -9.843 29.076 1.00 98.06 157 ALA A N 1
ATOM 1222 C CA . ALA A 1 157 ? -14.983 -9.988 28.216 1.00 98.06 157 ALA A CA 1
ATOM 1223 C C . ALA A 1 157 ? -14.640 -9.799 26.728 1.00 98.06 157 ALA A C 1
ATOM 1225 O O . ALA A 1 157 ? -15.200 -10.503 25.886 1.00 98.06 157 ALA A O 1
ATOM 1226 N N . LEU A 1 158 ? -13.694 -8.908 26.410 1.00 98.56 158 LEU A N 1
ATOM 1227 C CA . LEU A 1 158 ? -13.160 -8.729 25.060 1.00 98.56 158 LEU A CA 1
ATOM 1228 C C . LEU A 1 158 ? -12.437 -9.989 24.571 1.00 98.56 158 LEU A C 1
ATOM 1230 O O . LEU A 1 158 ? -12.741 -10.494 23.491 1.00 98.56 158 LEU A O 1
ATOM 1234 N N . VAL A 1 159 ? -11.531 -10.543 25.382 1.00 98.50 159 VAL A N 1
ATOM 1235 C CA . VAL A 1 159 ? -10.828 -11.794 25.051 1.00 98.50 159 VAL A CA 1
ATOM 1236 C C . VAL A 1 159 ? -11.819 -12.941 24.834 1.00 98.50 159 VAL A C 1
ATOM 1238 O O . VAL A 1 159 ? -11.697 -13.684 23.859 1.00 98.50 159 VAL A O 1
ATOM 1241 N N . ASP A 1 160 ? -12.815 -13.084 25.710 1.00 98.69 160 ASP A N 1
ATOM 1242 C CA . ASP A 1 160 ? -13.872 -14.090 25.562 1.00 98.69 160 ASP A CA 1
ATOM 1243 C C . ASP A 1 160 ? -14.654 -13.910 24.257 1.00 98.69 160 ASP A C 1
ATOM 1245 O O . ASP A 1 160 ? -14.983 -14.890 23.589 1.00 98.69 160 ASP A O 1
ATOM 1249 N N . PHE A 1 161 ? -14.966 -12.668 23.885 1.00 98.81 161 PHE A N 1
ATOM 1250 C CA . PHE A 1 161 ? -15.698 -12.368 22.660 1.00 98.81 161 PHE A CA 1
ATOM 1251 C C . PHE A 1 161 ? -14.916 -12.782 21.408 1.00 98.81 161 PHE A C 1
ATOM 1253 O O . PHE A 1 161 ? -15.465 -13.481 20.554 1.00 98.81 161 PHE A O 1
ATOM 1260 N N . VAL A 1 162 ? -13.626 -12.447 21.331 1.00 98.81 162 VAL A N 1
ATOM 1261 C CA . VAL A 1 162 ? -12.761 -12.850 20.208 1.00 98.81 162 VAL A CA 1
ATOM 1262 C C . VAL A 1 162 ? -12.610 -14.377 20.151 1.00 98.81 162 VAL A C 1
ATOM 1264 O O . VAL A 1 162 ? -12.751 -14.972 19.082 1.00 98.81 162 VAL A O 1
ATOM 1267 N N . LYS A 1 163 ? -12.452 -15.049 21.302 1.00 98.81 163 LYS A N 1
ATOM 1268 C CA . LYS A 1 163 ? -12.448 -16.525 21.377 1.00 98.81 163 LYS A CA 1
ATOM 1269 C C . LYS A 1 163 ? -13.749 -17.144 20.870 1.00 98.81 163 LYS A C 1
ATOM 1271 O O . LYS A 1 163 ? -13.710 -18.155 20.165 1.00 98.81 163 LYS A O 1
ATOM 1276 N N . LEU A 1 164 ? -14.899 -16.561 21.217 1.00 98.81 164 LEU A N 1
ATOM 1277 C CA . LEU A 1 164 ? -16.206 -17.021 20.742 1.00 98.81 164 LEU A CA 1
ATOM 1278 C C . LEU A 1 164 ? -16.326 -16.893 19.222 1.00 98.81 164 LEU A C 1
ATOM 1280 O O . LEU A 1 164 ? -16.799 -17.833 18.585 1.00 98.81 164 LEU A O 1
ATOM 1284 N N . LEU A 1 165 ? -15.883 -15.773 18.641 1.00 98.81 165 LEU A N 1
ATOM 1285 C CA . LEU A 1 165 ? -15.848 -15.590 17.187 1.00 98.81 165 LEU A CA 1
ATOM 1286 C C . LEU A 1 165 ? -14.977 -16.657 16.526 1.00 98.81 165 LEU A C 1
ATOM 1288 O O . LEU A 1 165 ? -15.456 -17.378 15.652 1.00 98.81 165 LEU A O 1
ATOM 1292 N N . ARG A 1 166 ? -13.740 -16.832 17.000 1.00 98.50 166 ARG A N 1
ATOM 1293 C CA . ARG A 1 166 ? -12.811 -17.815 16.434 1.00 98.50 166 ARG A CA 1
ATOM 1294 C C . ARG A 1 166 ? -13.318 -19.249 16.534 1.00 98.50 166 ARG A C 1
ATOM 1296 O O . ARG A 1 166 ? -13.111 -20.019 15.603 1.00 98.50 166 ARG A O 1
ATOM 1303 N N . THR A 1 167 ? -13.999 -19.591 17.628 1.00 98.31 167 THR A N 1
ATOM 1304 C CA . THR A 1 167 ? -14.601 -20.919 17.838 1.00 98.31 167 THR A CA 1
ATOM 1305 C C . THR A 1 167 ? -15.787 -21.169 16.905 1.00 98.31 167 THR A C 1
ATOM 1307 O O . THR A 1 167 ? -15.988 -22.291 16.449 1.00 98.31 167 THR A O 1
ATOM 1310 N N . LYS A 1 168 ? -16.603 -20.142 16.638 1.00 98.50 168 LYS A N 1
ATOM 1311 C CA . LYS A 1 168 ? -17.812 -20.259 15.806 1.00 98.50 168 LYS A CA 1
ATOM 1312 C C . LYS A 1 168 ? -17.523 -20.175 14.308 1.00 98.50 168 LYS A C 1
ATOM 1314 O O . LYS A 1 168 ? -18.308 -20.700 13.519 1.00 98.50 168 LYS A O 1
ATOM 1319 N N . LEU A 1 169 ? -16.442 -19.504 13.918 1.00 98.44 169 LEU A N 1
ATOM 1320 C CA . LEU A 1 169 ? -16.087 -19.281 12.522 1.00 98.44 169 LEU A CA 1
ATOM 1321 C C . LEU A 1 169 ? -15.162 -20.381 11.974 1.00 98.44 169 LEU A C 1
ATOM 1323 O O . LEU A 1 169 ? -14.177 -20.721 12.634 1.00 98.44 169 LEU A O 1
ATOM 1327 N N . PRO A 1 170 ? -15.423 -20.893 10.754 1.00 96.81 170 PRO A N 1
ATOM 1328 C CA . PRO A 1 170 ? -14.525 -21.806 10.045 1.00 96.81 170 PRO A CA 1
ATOM 1329 C C . PRO A 1 170 ? -13.092 -21.269 9.912 1.00 96.81 170 PRO A C 1
ATOM 1331 O O . PRO A 1 170 ? -12.888 -20.058 9.880 1.00 96.81 170 PRO A O 1
ATOM 1334 N N . ALA A 1 171 ? -12.102 -22.161 9.814 1.00 94.88 171 ALA A N 1
ATOM 1335 C CA . ALA A 1 171 ? -10.681 -21.794 9.796 1.00 94.88 171 ALA A CA 1
ATOM 1336 C C . ALA A 1 171 ? -10.260 -20.935 8.587 1.00 94.88 171 ALA A C 1
ATOM 1338 O O . ALA A 1 171 ? -9.269 -20.220 8.672 1.00 94.88 171 ALA A O 1
ATOM 1339 N N . ASP A 1 172 ? -11.000 -20.990 7.478 1.00 95.81 172 ASP A N 1
ATOM 1340 C CA . ASP A 1 172 ? -10.802 -20.129 6.305 1.00 95.81 172 ASP A 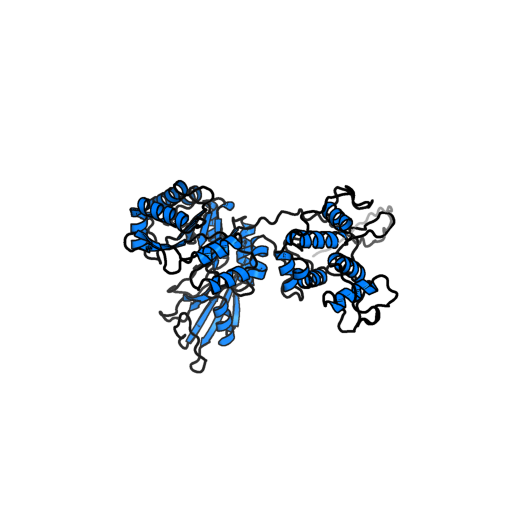CA 1
ATOM 1341 C C . ASP A 1 172 ? -11.319 -18.697 6.516 1.00 95.81 172 ASP A C 1
ATOM 1343 O O . ASP A 1 172 ? -10.915 -17.790 5.789 1.00 95.81 172 ASP A O 1
ATOM 1347 N N . LYS A 1 173 ? -12.184 -18.479 7.517 1.00 98.25 173 LYS A N 1
ATOM 1348 C CA . LYS A 1 173 ? -12.684 -17.154 7.888 1.00 98.25 173 LYS A CA 1
ATOM 1349 C C . LYS A 1 173 ? -11.744 -16.484 8.870 1.00 98.25 173 LYS A C 1
ATOM 1351 O O . LYS A 1 173 ? -11.375 -17.072 9.886 1.00 98.25 173 LYS A O 1
ATOM 1356 N N . GLU A 1 174 ? -11.406 -15.242 8.582 1.00 98.38 174 GLU A N 1
ATOM 1357 C CA . GLU A 1 174 ? -10.479 -14.438 9.355 1.00 98.38 174 GLU A CA 1
ATOM 1358 C C . GLU A 1 174 ? -11.164 -13.793 10.565 1.00 98.38 174 GLU A C 1
ATOM 1360 O O . GLU A 1 174 ? -12.287 -13.291 10.493 1.00 98.38 174 GLU A O 1
ATOM 1365 N N . VAL A 1 175 ? -10.478 -13.802 11.698 1.00 98.81 175 VAL A N 1
ATOM 1366 C CA . VAL A 1 175 ? -10.843 -13.070 12.906 1.00 98.81 175 VAL A CA 1
ATOM 1367 C C . VAL A 1 175 ? -9.639 -12.233 13.279 1.00 98.81 175 VAL A C 1
ATOM 1369 O O . VAL A 1 175 ? -8.603 -12.780 13.640 1.00 98.81 175 VAL A O 1
ATOM 1372 N N . SER A 1 176 ? -9.760 -10.917 13.213 1.00 98.75 176 SER A N 1
ATOM 1373 C CA . SER A 1 176 ? -8.709 -9.987 13.631 1.00 98.75 176 SER A CA 1
ATOM 1374 C C . SER A 1 176 ? -9.257 -8.962 14.617 1.00 98.75 176 SER A C 1
ATOM 1376 O O . SER A 1 176 ? -10.468 -8.871 14.822 1.00 98.75 176 SER A O 1
ATOM 1378 N N . ILE A 1 177 ? -8.371 -8.224 15.282 1.00 98.75 177 ILE A N 1
ATOM 1379 C CA . ILE A 1 177 ? -8.759 -7.159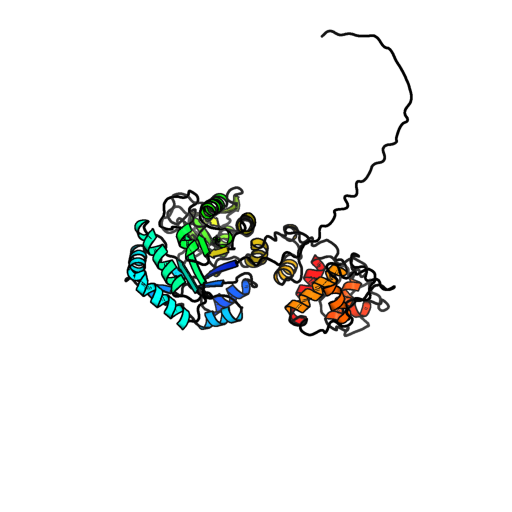 16.213 1.00 98.75 177 ILE A CA 1
ATOM 1380 C C . ILE A 1 177 ? -7.851 -5.943 16.050 1.00 98.75 177 ILE A C 1
ATOM 1382 O O . ILE A 1 177 ? -6.631 -6.096 15.991 1.00 98.75 177 ILE A O 1
ATOM 1386 N N . ALA A 1 178 ? -8.446 -4.756 15.977 1.00 98.62 178 ALA A N 1
ATOM 1387 C CA . ALA A 1 178 ? -7.755 -3.483 16.083 1.00 98.62 178 ALA A CA 1
ATOM 1388 C C . ALA A 1 178 ? -7.495 -3.131 17.551 1.00 98.62 178 ALA A C 1
ATOM 1390 O O . ALA A 1 178 ? -8.349 -3.322 18.419 1.00 98.62 178 ALA A O 1
ATOM 1391 N N . VAL A 1 179 ? -6.281 -2.667 17.837 1.00 97.69 179 VAL A N 1
ATOM 1392 C CA . VAL A 1 179 ? -5.860 -2.238 19.174 1.00 97.69 179 VAL A CA 1
ATOM 1393 C C . VAL A 1 179 ? -5.142 -0.892 19.075 1.00 97.69 179 VAL A C 1
ATOM 1395 O O . VAL A 1 179 ? -4.402 -0.675 18.109 1.00 97.69 179 VAL A O 1
ATOM 1398 N N . PRO A 1 180 ? -5.324 0.012 20.049 1.00 96.62 180 PRO A N 1
ATOM 1399 C CA . PRO A 1 180 ? -4.618 1.285 20.069 1.00 96.62 180 PRO A CA 1
ATOM 1400 C C . PRO A 1 180 ? -3.112 1.075 20.244 1.00 96.62 180 PRO A C 1
ATOM 1402 O O . PRO A 1 180 ? -2.661 0.085 20.830 1.00 96.62 180 PRO A O 1
ATOM 1405 N N . ALA A 1 181 ? -2.323 2.031 19.760 1.00 96.56 181 ALA A N 1
ATOM 1406 C CA . ALA A 1 181 ? -0.910 2.097 20.093 1.00 96.56 181 ALA A CA 1
ATOM 1407 C C . ALA A 1 181 ? -0.682 2.276 21.598 1.00 96.56 181 ALA A C 1
ATOM 1409 O O . ALA A 1 181 ? -1.394 3.010 22.280 1.00 96.56 181 ALA A O 1
ATOM 1410 N N . ASN A 1 182 ? 0.347 1.598 22.105 1.00 95.12 182 ASN A N 1
ATOM 1411 C CA . ASN A 1 182 ? 0.725 1.625 23.513 1.00 95.12 182 ASN A CA 1
ATOM 1412 C C . ASN A 1 182 ? 2.261 1.632 23.640 1.00 95.12 182 ASN A C 1
ATOM 1414 O O . ASN A 1 182 ? 2.853 0.632 24.050 1.00 95.12 182 ASN A O 1
ATOM 1418 N N . PRO A 1 183 ? 2.932 2.723 23.221 1.00 94.94 183 PRO A N 1
ATOM 1419 C CA . PRO A 1 183 ? 4.395 2.788 23.145 1.00 94.94 183 PRO A CA 1
ATOM 1420 C C . PRO A 1 183 ? 5.083 2.621 24.508 1.00 94.94 183 PRO A C 1
ATOM 1422 O O . PRO A 1 183 ? 6.200 2.115 24.566 1.00 94.94 183 PRO A O 1
ATOM 1425 N N . ASP A 1 184 ? 4.402 2.999 25.592 1.00 92.94 184 ASP A N 1
ATOM 1426 C CA . ASP A 1 184 ? 4.927 2.957 26.962 1.00 92.94 184 ASP A CA 1
ATOM 1427 C C . ASP A 1 184 ? 4.475 1.713 27.749 1.00 92.94 184 ASP A C 1
ATOM 1429 O O . ASP A 1 184 ? 4.848 1.534 28.910 1.00 92.94 184 ASP A O 1
ATOM 1433 N N . GLY A 1 185 ? 3.658 0.847 27.141 1.00 87.62 185 GLY A N 1
ATOM 1434 C CA . GLY A 1 185 ? 3.147 -0.365 27.776 1.00 87.62 185 GLY A CA 1
ATOM 1435 C C . GLY A 1 185 ? 2.264 -0.124 29.000 1.00 87.62 185 GLY A C 1
ATOM 1436 O O . GLY A 1 185 ? 2.301 -0.908 29.953 1.00 87.62 185 GLY A O 1
ATOM 1437 N N . LEU A 1 186 ? 1.488 0.959 28.986 1.00 85.44 186 LEU A N 1
ATOM 1438 C CA . LEU A 1 186 ? 0.544 1.305 30.044 1.00 85.44 186 LEU A CA 1
ATOM 1439 C C . LEU A 1 186 ? -0.548 0.239 30.161 1.00 85.44 186 LEU A C 1
ATOM 1441 O O . LEU A 1 186 ? -0.930 -0.394 29.179 1.00 85.44 186 LEU A O 1
ATOM 1445 N N . GLU A 1 187 ? -1.071 0.029 31.368 1.00 78.06 187 GLU A N 1
ATOM 1446 C CA . GLU A 1 187 ? -2.178 -0.907 31.541 1.00 78.06 187 GLU A CA 1
ATOM 1447 C C . GLU A 1 187 ? -3.424 -0.417 30.789 1.00 78.06 187 GLU A C 1
ATOM 1449 O O . GLU A 1 187 ? -3.935 0.670 31.049 1.00 78.06 187 GLU A O 1
ATOM 1454 N N . ASP A 1 188 ? -3.943 -1.257 29.894 1.00 83.94 188 ASP A N 1
ATOM 1455 C CA . ASP A 1 188 ? -5.111 -0.960 29.069 1.00 83.94 188 ASP A CA 1
ATOM 1456 C C . ASP A 1 188 ? -6.157 -2.092 29.134 1.00 83.94 188 ASP A C 1
ATOM 1458 O O . ASP A 1 188 ? -6.090 -2.994 29.978 1.00 83.94 188 ASP A O 1
ATOM 1462 N N . ALA A 1 189 ? -7.170 -2.032 28.269 1.00 90.25 189 ALA A N 1
ATOM 1463 C CA . ALA A 1 189 ? -8.202 -3.058 28.134 1.00 90.25 189 ALA A CA 1
ATOM 1464 C C . ALA A 1 189 ? -7.806 -4.233 27.215 1.00 90.25 189 ALA A C 1
ATOM 1466 O O . ALA A 1 189 ? -8.561 -5.202 27.108 1.00 90.25 189 ALA A O 1
ATOM 1467 N N . TYR A 1 190 ? -6.635 -4.198 26.576 1.00 96.00 190 TYR A N 1
ATOM 1468 C CA . TYR A 1 190 ? -6.260 -5.081 25.474 1.00 96.00 190 TYR A CA 1
ATOM 1469 C C . TYR A 1 190 ? -5.171 -6.061 25.911 1.00 96.00 190 TYR A C 1
ATOM 1471 O O . TYR A 1 190 ? -3.972 -5.818 25.819 1.00 96.00 190 TYR A O 1
ATOM 1479 N N . ASN A 1 191 ? -5.580 -7.250 26.358 1.00 96.06 191 ASN A N 1
ATOM 1480 C CA . ASN A 1 191 ? -4.626 -8.321 26.651 1.00 96.06 191 ASN A CA 1
ATOM 1481 C C . ASN A 1 191 ? -4.073 -8.920 25.345 1.00 96.06 191 ASN A C 1
ATOM 1483 O O . ASN A 1 191 ? -4.581 -9.939 24.872 1.00 96.06 191 ASN A O 1
ATOM 1487 N N . LEU A 1 192 ? -3.036 -8.297 24.776 1.00 97.06 192 LEU A N 1
ATOM 1488 C CA . LEU A 1 192 ? -2.470 -8.663 23.471 1.00 97.06 192 LEU A CA 1
ATOM 1489 C C . LEU A 1 192 ? -2.114 -10.150 23.382 1.00 97.06 192 LEU A C 1
ATOM 1491 O O . LEU A 1 192 ? -2.469 -10.808 22.410 1.00 97.06 192 LEU A O 1
ATOM 1495 N N . LYS A 1 193 ? -1.494 -10.716 24.424 1.00 96.81 193 LYS A N 1
ATOM 1496 C CA . LYS A 1 193 ? -1.120 -12.138 24.452 1.00 96.81 193 LYS A CA 1
ATOM 1497 C C . LYS A 1 193 ? -2.337 -13.063 24.365 1.00 96.81 193 LYS A C 1
ATOM 1499 O O . LYS A 1 193 ? -2.315 -14.052 23.634 1.00 96.81 193 LYS A O 1
ATOM 1504 N N . ALA A 1 194 ? -3.400 -12.766 25.113 1.00 97.88 194 ALA A N 1
ATOM 1505 C CA . ALA A 1 194 ? -4.615 -13.578 25.097 1.00 97.88 194 ALA A CA 1
ATOM 1506 C C . ALA A 1 194 ? -5.455 -13.365 23.827 1.00 97.88 194 ALA A C 1
ATOM 1508 O O . ALA A 1 194 ? -6.103 -14.308 23.372 1.00 97.88 194 ALA A O 1
ATOM 1509 N N . LEU A 1 195 ? -5.432 -12.155 23.260 1.00 98.38 195 LEU A N 1
ATOM 1510 C CA . LEU A 1 195 ? -6.084 -11.826 21.994 1.00 98.38 195 LEU A CA 1
ATOM 1511 C C . LEU A 1 195 ? -5.386 -12.512 20.818 1.00 98.38 195 LEU A C 1
ATOM 1513 O O . LEU A 1 195 ? -6.057 -13.173 20.034 1.00 98.38 195 LEU A O 1
ATOM 1517 N N . ALA A 1 196 ? -4.055 -12.452 20.736 1.00 98.00 196 ALA A N 1
ATOM 1518 C CA . ALA A 1 196 ? -3.264 -13.101 19.686 1.00 98.00 196 ALA A CA 1
ATOM 1519 C C . ALA A 1 196 ? -3.443 -14.628 19.652 1.00 98.00 196 ALA A C 1
ATOM 1521 O O . ALA A 1 196 ? -3.400 -15.240 18.590 1.00 98.00 196 ALA A O 1
ATOM 1522 N N . ALA A 1 197 ? -3.719 -15.255 20.800 1.00 97.94 197 ALA A N 1
ATOM 1523 C CA . ALA A 1 197 ? -4.062 -16.676 20.864 1.00 97.94 197 ALA A CA 1
ATOM 1524 C C . ALA A 1 197 ? -5.464 -17.005 20.303 1.00 97.94 197 ALA A C 1
ATOM 1526 O O . ALA A 1 197 ? -5.790 -18.177 20.120 1.00 97.94 197 ALA A O 1
ATOM 1527 N N . ALA A 1 198 ? -6.308 -15.995 20.085 1.00 97.88 198 ALA A N 1
ATOM 1528 C CA . ALA A 1 198 ? -7.703 -16.131 19.677 1.00 97.88 198 ALA A CA 1
ATOM 1529 C C . ALA A 1 198 ? -8.013 -15.500 18.308 1.00 97.88 198 ALA A C 1
ATOM 1531 O O . ALA A 1 198 ? -9.141 -15.631 17.844 1.00 97.88 198 ALA A O 1
ATOM 1532 N N . CYS A 1 199 ? -7.058 -14.828 17.666 1.00 98.25 199 CYS A N 1
ATOM 1533 C CA . CYS A 1 199 ? -7.243 -14.157 16.380 1.00 98.25 199 CYS A CA 1
ATOM 1534 C C . CYS A 1 199 ? -6.092 -14.477 15.415 1.00 98.25 199 CYS A C 1
ATOM 1536 O O . CYS A 1 199 ? -5.022 -14.933 15.819 1.00 98.25 199 CYS A O 1
ATOM 1538 N N . ASP A 1 200 ? -6.326 -14.246 14.129 1.00 98.38 200 ASP A N 1
ATOM 1539 C CA . ASP A 1 200 ? -5.349 -14.434 13.061 1.00 98.38 200 ASP A CA 1
ATOM 1540 C C . ASP A 1 200 ? -4.259 -13.356 13.100 1.00 98.38 200 ASP A C 1
ATOM 1542 O O . ASP A 1 200 ? -3.088 -13.645 12.833 1.00 98.38 200 ASP A O 1
ATOM 1546 N N . TYR A 1 201 ? -4.628 -12.122 13.460 1.00 98.56 201 TYR A N 1
ATOM 1547 C CA . TYR A 1 201 ? -3.688 -11.034 13.715 1.00 98.56 201 TYR A CA 1
ATOM 1548 C C . TYR A 1 201 ? -4.279 -9.902 14.559 1.00 98.56 201 TYR A C 1
ATOM 1550 O O . TYR A 1 201 ? -5.496 -9.714 14.643 1.00 98.56 201 TYR A O 1
ATOM 1558 N N . ILE A 1 202 ? -3.369 -9.106 15.116 1.00 98.75 202 ILE A N 1
ATOM 1559 C CA . ILE A 1 202 ? -3.638 -7.834 15.778 1.00 98.75 202 ILE A CA 1
ATOM 1560 C C . ILE A 1 202 ? -3.267 -6.697 14.826 1.00 98.75 202 ILE A C 1
ATOM 1562 O O . ILE A 1 202 ? -2.140 -6.629 14.336 1.00 98.75 202 ILE A O 1
ATOM 1566 N N . MET A 1 203 ? -4.231 -5.820 14.569 1.00 98.69 203 MET A N 1
ATOM 1567 C CA . MET A 1 203 ? -4.069 -4.577 13.829 1.00 98.69 203 MET A CA 1
ATOM 1568 C C . MET A 1 203 ? -3.698 -3.465 14.813 1.00 98.69 203 MET A C 1
ATOM 1570 O O . MET A 1 203 ? -4.538 -2.993 15.572 1.00 98.69 203 MET A O 1
ATOM 1574 N N . LEU A 1 204 ? -2.429 -3.072 14.843 1.00 98.69 204 LEU A N 1
ATOM 1575 C CA . LEU A 1 204 ? -1.941 -2.027 15.739 1.00 98.69 204 LEU A CA 1
ATOM 1576 C C . LEU A 1 204 ? -2.185 -0.657 15.118 1.00 98.69 204 LEU A C 1
ATOM 1578 O O . LEU A 1 204 ? -1.530 -0.297 14.141 1.00 98.69 204 LEU A O 1
ATOM 1582 N N . MET A 1 205 ? -3.077 0.125 15.713 1.00 98.25 205 MET A N 1
ATOM 1583 C CA . MET A 1 205 ? -3.386 1.493 15.302 1.00 98.25 205 MET A CA 1
ATOM 1584 C C . MET A 1 205 ? -2.270 2.445 15.749 1.00 98.25 205 MET A C 1
ATOM 1586 O O . MET A 1 205 ? -2.419 3.220 16.689 1.00 98.25 205 MET A O 1
ATOM 1590 N N . ALA A 1 206 ? -1.109 2.338 15.097 1.00 98.12 206 ALA A N 1
ATOM 1591 C CA . ALA A 1 206 ? 0.085 3.153 15.330 1.00 98.12 206 ALA A CA 1
ATOM 1592 C C . ALA A 1 206 ? -0.026 4.546 14.692 1.00 98.12 206 ALA A C 1
ATOM 1594 O O . ALA A 1 206 ? 0.865 5.008 13.982 1.00 98.12 206 ALA A O 1
ATOM 1595 N N . TYR A 1 207 ? -1.147 5.204 14.941 1.00 98.12 207 TYR A N 1
ATOM 1596 C CA . TYR A 1 207 ? -1.467 6.559 14.521 1.00 98.12 207 TYR A CA 1
ATOM 1597 C C . TYR A 1 207 ? -2.303 7.233 15.609 1.00 98.12 207 TYR A C 1
ATOM 1599 O O . TYR A 1 207 ? -2.625 6.613 16.619 1.00 98.12 207 TYR A O 1
ATOM 1607 N N . ASP A 1 208 ? -2.607 8.513 15.412 1.00 96.62 208 ASP A N 1
ATOM 1608 C CA . ASP A 1 208 ? -3.208 9.383 16.425 1.00 96.62 208 ASP A CA 1
ATOM 1609 C C . ASP A 1 208 ? -2.332 9.589 17.664 1.00 96.62 208 ASP A C 1
ATOM 1611 O O . ASP A 1 208 ? -2.831 9.748 18.774 1.00 96.62 208 ASP A O 1
ATOM 1615 N N . GLU A 1 209 ? -1.012 9.685 17.453 1.00 97.44 209 GLU A N 1
ATOM 1616 C CA . GLU A 1 209 ? -0.077 10.193 18.469 1.00 97.44 209 GLU A CA 1
ATOM 1617 C C . GLU A 1 209 ? -0.505 11.581 18.965 1.00 97.44 209 GLU A C 1
ATOM 1619 O O . GLU A 1 209 ? -0.413 11.870 20.155 1.00 97.44 209 GLU A O 1
ATOM 1624 N N . HIS A 1 210 ? -0.999 12.411 18.038 1.00 96.81 210 HIS A N 1
ATOM 1625 C CA . HIS A 1 210 ? -1.721 13.638 18.343 1.00 96.81 210 HIS A CA 1
ATOM 1626 C C . HIS A 1 210 ? -3.132 13.577 17.734 1.00 96.81 210 HIS A C 1
ATOM 1628 O O . HIS A 1 210 ? -3.300 13.146 16.588 1.00 96.81 210 HIS A O 1
ATOM 1634 N N . TYR A 1 211 ? -4.145 14.032 18.471 1.00 93.31 211 TYR A N 1
ATOM 1635 C CA . TYR A 1 211 ? -5.576 13.861 18.174 1.00 93.31 211 TYR A CA 1
ATOM 1636 C C . TYR A 1 211 ? -6.392 15.159 18.401 1.00 93.31 211 TYR A C 1
ATOM 1638 O O . TYR A 1 211 ? -5.841 16.176 18.834 1.00 93.31 211 TYR A O 1
ATOM 1646 N N . PRO A 1 212 ? -7.698 15.215 18.046 1.00 91.19 212 PRO A N 1
ATOM 1647 C CA . PRO A 1 212 ? -8.502 16.422 18.226 1.00 91.19 212 PRO A CA 1
ATOM 1648 C C . PRO A 1 212 ? -8.611 16.806 19.701 1.00 91.19 212 PRO A C 1
ATOM 1650 O O . PRO A 1 212 ? -8.967 15.979 20.537 1.00 91.19 212 PRO A O 1
ATOM 1653 N N . GLY A 1 213 ? -8.353 18.075 20.007 1.00 86.56 213 GLY A N 1
ATOM 1654 C CA . GLY A 1 213 ? -8.350 18.582 21.381 1.00 86.56 213 GLY A CA 1
ATOM 1655 C C . GLY A 1 213 ? -7.030 18.415 22.137 1.00 86.56 213 GLY A C 1
ATOM 1656 O O . GLY A 1 213 ? -6.956 18.853 23.287 1.00 86.56 213 GLY A O 1
ATOM 1657 N N . ASP A 1 214 ? -5.987 17.851 21.518 1.00 89.88 214 ASP A N 1
ATOM 1658 C CA . ASP A 1 214 ? -4.658 17.862 22.123 1.00 89.88 214 ASP A CA 1
ATOM 1659 C C . ASP A 1 214 ? -4.134 19.286 22.332 1.00 89.88 214 ASP A C 1
ATOM 1661 O O . ASP A 1 214 ? -4.301 20.151 21.468 1.00 89.88 214 ASP A O 1
ATOM 1665 N N . PRO A 1 215 ? -3.409 19.543 23.436 1.00 85.38 215 PRO A N 1
ATOM 1666 C CA . PRO A 1 215 ? -2.891 20.874 23.743 1.00 85.38 215 PRO A CA 1
ATOM 1667 C C . PRO A 1 215 ? -1.767 21.318 22.795 1.00 85.38 215 PRO A C 1
ATOM 1669 O O . PRO A 1 215 ? -1.325 22.468 22.859 1.00 85.38 215 PRO A O 1
ATOM 1672 N N . LYS A 1 216 ? -1.249 20.412 21.958 1.00 90.31 216 LYS A N 1
ATOM 1673 C CA . LYS A 1 216 ? -0.110 20.657 21.078 1.00 90.31 216 LYS A CA 1
ATOM 1674 C C . LYS A 1 216 ? -0.341 20.010 19.715 1.00 90.31 216 LYS A C 1
ATOM 1676 O O . LYS A 1 216 ? -0.642 18.828 19.627 1.00 90.31 216 LYS A O 1
ATOM 1681 N N . ALA A 1 217 ? -0.105 20.779 18.654 1.00 95.00 217 ALA A N 1
ATOM 1682 C CA . ALA A 1 217 ? -0.011 20.237 17.304 1.00 95.00 217 ALA A CA 1
ATOM 1683 C C . ALA A 1 217 ? 1.233 19.346 17.158 1.00 95.00 217 ALA A C 1
ATOM 1685 O O . ALA A 1 217 ? 2.330 19.732 17.580 1.00 95.00 217 ALA A O 1
ATOM 1686 N N . GLY A 1 218 ? 1.084 18.197 16.506 1.00 97.00 218 GLY A N 1
ATOM 1687 C CA . GLY A 1 218 ? 2.176 17.246 16.325 1.00 97.00 218 GLY A CA 1
ATOM 1688 C C . GLY A 1 218 ? 1.884 16.193 15.259 1.00 97.00 218 GLY A C 1
ATOM 1689 O O . GLY A 1 218 ? 0.813 16.217 14.651 1.00 97.00 218 GLY A O 1
ATOM 1690 N N . PRO A 1 219 ? 2.845 15.296 14.986 1.00 97.88 219 PRO A N 1
ATOM 1691 C CA . PRO A 1 219 ? 2.681 14.249 13.986 1.00 97.88 219 PRO A CA 1
ATOM 1692 C C . PRO A 1 219 ? 1.494 13.338 14.315 1.00 97.88 219 PRO A C 1
ATOM 1694 O O . PRO A 1 219 ? 1.201 13.068 15.479 1.00 97.88 219 PRO A O 1
ATOM 1697 N N . VAL A 1 220 ? 0.828 12.839 13.271 1.00 98.25 220 VAL A N 1
ATOM 1698 C CA . VAL A 1 220 ? -0.220 11.815 13.416 1.00 98.25 220 VAL A CA 1
ATOM 1699 C C . VAL A 1 220 ? 0.405 10.469 13.787 1.00 98.25 220 VAL A C 1
ATOM 1701 O O . VAL A 1 220 ? -0.156 9.734 14.592 1.00 98.25 220 VAL A O 1
ATOM 1704 N N . ALA A 1 221 ? 1.570 10.155 13.220 1.00 98.31 221 ALA A N 1
ATOM 1705 C CA . ALA A 1 221 ? 2.309 8.930 13.492 1.00 98.31 221 ALA A CA 1
ATOM 1706 C C . ALA A 1 221 ? 3.822 9.199 13.419 1.00 98.31 221 ALA A C 1
ATOM 1708 O O . ALA A 1 221 ? 4.479 8.852 12.438 1.00 98.31 221 ALA A O 1
ATOM 1709 N N . GLY A 1 222 ? 4.407 9.844 14.426 1.00 98.50 222 GLY A N 1
ATOM 1710 C CA . GLY A 1 222 ? 5.855 10.039 14.481 1.00 98.50 222 GLY A CA 1
ATOM 1711 C C . GLY A 1 222 ? 6.584 8.693 14.492 1.00 98.50 222 GLY A C 1
ATOM 1712 O O . GLY A 1 222 ? 6.193 7.771 15.207 1.00 98.50 222 GLY A O 1
ATOM 1713 N N . LEU A 1 223 ? 7.656 8.539 13.706 1.00 98.56 223 LEU A N 1
ATOM 1714 C CA . LEU A 1 223 ? 8.385 7.265 13.615 1.00 98.56 223 LEU A CA 1
ATOM 1715 C C . LEU A 1 223 ? 8.822 6.712 14.987 1.00 98.56 223 LEU A C 1
ATOM 1717 O O . LEU A 1 223 ? 8.654 5.511 15.191 1.00 98.56 223 LEU A O 1
ATOM 1721 N N . PRO A 1 224 ? 9.311 7.524 15.953 1.00 98.62 224 PRO A N 1
ATOM 1722 C CA . PRO A 1 224 ? 9.626 7.031 17.293 1.00 98.62 224 PRO A CA 1
ATOM 1723 C C . PRO A 1 224 ? 8.415 6.447 18.035 1.00 98.62 224 PRO A C 1
ATOM 1725 O O . PRO A 1 224 ? 8.548 5.409 18.684 1.00 98.62 224 PRO A O 1
ATOM 1728 N N . PHE A 1 225 ? 7.241 7.077 17.926 1.00 98.62 225 PHE A N 1
ATOM 1729 C CA . PHE A 1 225 ? 5.987 6.592 18.512 1.00 98.62 225 PHE A CA 1
ATOM 1730 C C . PHE A 1 225 ? 5.543 5.272 17.873 1.00 98.62 225 PHE A C 1
ATOM 1732 O O . PHE A 1 225 ? 5.241 4.301 18.577 1.00 98.62 225 PHE A O 1
ATOM 1739 N N . VAL A 1 226 ? 5.572 5.213 16.539 1.00 98.81 226 VAL A N 1
ATOM 1740 C CA . VAL A 1 226 ? 5.230 4.014 15.764 1.00 98.81 226 VAL A CA 1
ATOM 1741 C C . VAL A 1 226 ? 6.150 2.855 16.141 1.00 98.81 226 VAL A C 1
ATOM 1743 O O . VAL A 1 226 ? 5.690 1.765 16.483 1.00 98.81 226 VAL A O 1
ATOM 1746 N N . GLU A 1 227 ? 7.460 3.091 16.121 1.00 98.75 227 GLU A N 1
ATOM 1747 C CA . GLU A 1 227 ? 8.462 2.069 16.399 1.00 98.75 227 GLU A CA 1
ATOM 1748 C C . GLU A 1 227 ? 8.400 1.573 17.849 1.00 98.75 227 GLU A C 1
ATOM 1750 O O . GLU A 1 227 ? 8.453 0.364 18.074 1.00 98.75 227 GLU A O 1
ATOM 1755 N N . SER A 1 228 ? 8.207 2.466 18.823 1.00 98.69 228 SER A N 1
ATOM 1756 C CA . SER A 1 228 ? 8.055 2.073 20.234 1.00 98.69 228 SER A CA 1
ATOM 1757 C C . SER A 1 228 ? 6.792 1.231 20.452 1.00 98.69 228 SER A C 1
ATOM 1759 O O . SER A 1 228 ? 6.827 0.232 21.169 1.00 98.69 228 SER A O 1
ATOM 1761 N N . SER A 1 229 ? 5.696 1.562 19.762 1.00 98.62 229 SER A N 1
ATOM 1762 C CA . SER A 1 229 ? 4.446 0.787 19.809 1.00 98.62 229 SER A CA 1
ATOM 1763 C C . SER A 1 229 ? 4.616 -0.626 19.244 1.00 98.62 229 SER A C 1
ATOM 1765 O O . SER A 1 229 ? 4.124 -1.593 19.831 1.00 98.62 229 SER A O 1
ATOM 1767 N N . ILE A 1 230 ? 5.360 -0.771 18.140 1.00 98.69 230 ILE A N 1
ATOM 1768 C CA . ILE A 1 230 ? 5.729 -2.083 17.589 1.00 98.69 230 ILE A CA 1
ATOM 1769 C C . ILE A 1 230 ? 6.572 -2.854 18.604 1.00 98.69 230 ILE A C 1
ATOM 1771 O O . ILE A 1 230 ? 6.255 -3.998 18.925 1.00 98.69 230 ILE A O 1
ATOM 1775 N N . GLN A 1 231 ? 7.634 -2.237 19.127 1.00 98.62 231 GLN A N 1
ATOM 1776 C CA . GLN A 1 231 ? 8.543 -2.882 20.075 1.00 98.62 231 GLN A CA 1
ATOM 1777 C C . GLN A 1 231 ? 7.802 -3.391 21.312 1.00 98.62 231 GLN A C 1
ATOM 1779 O O . GLN A 1 231 ? 8.025 -4.535 21.711 1.00 98.62 231 GLN A O 1
ATOM 1784 N N . TYR A 1 232 ? 6.883 -2.597 21.871 1.00 98.25 232 TYR A N 1
ATOM 1785 C CA . TYR A 1 232 ? 6.035 -3.034 22.976 1.00 98.25 232 TYR A CA 1
ATOM 1786 C C . TYR A 1 232 ? 5.173 -4.242 22.593 1.00 98.25 232 TYR A C 1
ATOM 1788 O O . TYR A 1 232 ? 5.219 -5.264 23.285 1.00 98.25 232 TYR A O 1
ATOM 1796 N N . ALA A 1 233 ? 4.437 -4.173 21.479 1.00 98.25 233 ALA A N 1
ATOM 1797 C CA . ALA A 1 233 ? 3.581 -5.272 21.034 1.00 98.25 233 ALA A CA 1
ATOM 1798 C C . ALA A 1 233 ? 4.378 -6.577 20.846 1.00 98.25 233 ALA A C 1
ATOM 1800 O O . ALA A 1 233 ? 3.941 -7.642 21.290 1.00 98.25 233 ALA A O 1
ATOM 1801 N N . LEU A 1 234 ? 5.589 -6.496 20.289 1.00 98.38 234 LEU A N 1
ATOM 1802 C CA . LEU A 1 234 ? 6.480 -7.645 20.082 1.00 98.38 234 LEU A CA 1
ATOM 1803 C C . LEU A 1 234 ? 7.025 -8.262 21.380 1.00 98.38 234 LEU A C 1
ATOM 1805 O O . LEU A 1 234 ? 7.511 -9.392 21.357 1.00 98.38 234 LEU A O 1
ATOM 1809 N N . THR A 1 235 ? 6.905 -7.585 22.528 1.00 97.56 235 THR A N 1
ATOM 1810 C CA . THR A 1 235 ? 7.148 -8.231 23.832 1.00 97.56 235 THR A CA 1
ATOM 1811 C C . THR A 1 235 ? 6.035 -9.210 24.221 1.00 97.56 235 THR A C 1
ATOM 1813 O O . THR A 1 235 ? 6.247 -10.072 25.076 1.00 97.56 235 THR A O 1
ATOM 1816 N N . GLN A 1 236 ? 4.851 -9.088 23.611 1.00 97.12 236 GLN A N 1
ATOM 1817 C CA . GLN A 1 236 ? 3.642 -9.831 23.975 1.00 97.12 236 GLN A CA 1
ATOM 1818 C C . GLN A 1 236 ? 3.225 -10.869 22.924 1.00 97.12 236 GLN A C 1
ATOM 1820 O O . GLN A 1 236 ? 2.653 -11.900 23.295 1.00 97.12 236 GLN A O 1
ATOM 1825 N N . ILE A 1 237 ? 3.479 -10.607 21.637 1.00 98.06 237 ILE A N 1
ATOM 1826 C CA . ILE A 1 237 ? 2.968 -11.400 20.504 1.00 98.06 237 ILE A CA 1
ATOM 1827 C C . ILE A 1 237 ? 4.062 -11.644 19.447 1.00 98.06 237 ILE A C 1
ATOM 1829 O O . ILE A 1 237 ? 4.995 -10.847 19.338 1.00 98.06 237 ILE A O 1
ATOM 1833 N N . PRO A 1 238 ? 3.976 -12.720 18.642 1.00 98.06 238 PRO A N 1
ATOM 1834 C CA . PRO A 1 238 ? 4.913 -12.935 17.542 1.00 98.06 238 PRO A CA 1
ATOM 1835 C C . PRO A 1 238 ? 4.721 -11.894 16.431 1.00 98.06 238 PRO A C 1
ATOM 1837 O O . PRO A 1 238 ? 3.595 -11.515 16.106 1.00 98.06 238 PRO A O 1
ATOM 1840 N N . SER A 1 239 ? 5.816 -11.488 15.780 1.00 97.88 239 SER A N 1
ATOM 1841 C CA . SER A 1 239 ? 5.776 -10.502 14.689 1.00 97.88 239 SER A CA 1
ATOM 1842 C C . SER A 1 239 ? 4.882 -10.932 13.521 1.00 97.88 239 SER A C 1
ATOM 1844 O O . SER A 1 239 ? 4.203 -10.103 12.923 1.00 97.88 239 SER A O 1
ATOM 1846 N N . SER A 1 240 ? 4.789 -12.239 13.259 1.00 97.06 240 SER A N 1
ATOM 1847 C CA . SER A 1 240 ? 3.932 -12.833 12.225 1.00 97.06 240 SER A CA 1
ATOM 1848 C C . SER A 1 240 ? 2.422 -12.700 12.478 1.00 97.06 240 SER A C 1
ATOM 1850 O O . SER A 1 240 ? 1.635 -13.033 11.590 1.00 97.06 240 SER A O 1
ATOM 1852 N N . GLN A 1 241 ? 2.005 -12.214 13.653 1.00 97.75 241 GLN A N 1
ATOM 1853 C CA . GLN A 1 241 ? 0.614 -11.877 13.983 1.00 97.75 241 GLN A CA 1
ATOM 1854 C C . GLN A 1 241 ? 0.382 -10.368 14.141 1.00 97.75 241 GLN A C 1
ATOM 1856 O O . GLN A 1 241 ? -0.724 -9.969 14.498 1.00 97.75 241 GLN A O 1
ATOM 1861 N N . LEU A 1 242 ? 1.386 -9.524 13.896 1.00 98.75 242 LEU A N 1
ATOM 1862 C CA . LEU A 1 242 ? 1.259 -8.078 14.047 1.00 98.75 242 LEU A CA 1
ATOM 1863 C C . LEU A 1 242 ? 1.133 -7.396 12.681 1.00 98.75 242 LEU A C 1
ATOM 1865 O O . LEU A 1 242 ? 2.007 -7.546 11.827 1.00 98.75 242 LEU A O 1
ATOM 1869 N N . VAL A 1 243 ? 0.055 -6.638 12.497 1.00 98.75 243 VAL A N 1
ATOM 1870 C CA . VAL A 1 243 ? -0.204 -5.793 11.326 1.00 98.75 243 VAL A CA 1
ATOM 1871 C C . VAL A 1 243 ? -0.065 -4.331 11.746 1.00 98.75 243 VAL A C 1
ATOM 1873 O O . VAL A 1 243 ? -0.683 -3.903 12.719 1.00 98.75 243 VAL A O 1
ATOM 1876 N N . LEU A 1 244 ? 0.771 -3.573 11.037 1.00 98.81 244 LEU A N 1
ATOM 1877 C CA . LEU A 1 244 ? 1.077 -2.178 11.353 1.00 98.81 244 LEU A CA 1
ATOM 1878 C C . LEU A 1 244 ? 0.069 -1.209 10.724 1.00 98.81 244 LEU A C 1
ATOM 1880 O O . LEU A 1 244 ? -0.074 -1.172 9.503 1.00 98.81 244 LEU A O 1
ATOM 1884 N N . GLY A 1 245 ? -0.560 -0.377 11.549 1.00 98.56 245 GLY A N 1
ATOM 1885 C CA . GLY A 1 245 ? -1.409 0.735 11.137 1.00 98.56 245 GLY A CA 1
ATOM 1886 C C . GLY A 1 245 ? -0.652 1.895 10.508 1.00 98.56 245 GLY A C 1
ATOM 1887 O O . GLY A 1 245 ? 0.270 2.436 11.111 1.00 98.56 245 GLY A O 1
ATOM 1888 N N . ILE A 1 246 ? -1.083 2.300 9.313 1.00 98.19 246 ILE A N 1
ATOM 1889 C CA . ILE A 1 246 ? -0.529 3.419 8.545 1.00 98.19 246 ILE A CA 1
ATOM 1890 C C . ILE A 1 246 ? -1.630 4.465 8.286 1.00 98.19 246 ILE A C 1
ATOM 1892 O O . ILE A 1 246 ? -2.639 4.131 7.655 1.00 98.19 246 ILE A O 1
ATOM 1896 N N . PRO A 1 247 ? -1.459 5.727 8.722 1.00 97.38 247 PRO A N 1
ATOM 1897 C CA . PRO A 1 247 ? -2.434 6.776 8.461 1.00 97.38 247 PRO A CA 1
ATOM 1898 C C . PRO A 1 247 ? -2.241 7.377 7.065 1.00 97.38 247 PRO A C 1
ATOM 1900 O O . PRO A 1 247 ? -1.144 7.770 6.667 1.00 97.38 247 PRO A O 1
ATOM 1903 N N . PHE A 1 248 ? -3.337 7.512 6.330 1.00 96.50 248 PHE A N 1
ATOM 1904 C CA . PHE A 1 248 ? -3.416 8.245 5.067 1.00 96.50 248 PHE A CA 1
ATOM 1905 C C . PHE A 1 248 ? -4.056 9.629 5.233 1.00 96.50 248 PHE A C 1
ATOM 1907 O O . PHE A 1 248 ? -4.593 10.219 4.296 1.00 96.50 248 PHE A O 1
ATOM 1914 N N . TYR A 1 249 ? -3.979 10.178 6.440 1.00 96.50 249 TYR A N 1
ATOM 1915 C CA . TYR A 1 249 ? -4.493 11.492 6.781 1.00 96.50 249 TYR A CA 1
ATOM 1916 C C . TYR A 1 249 ? -3.484 12.267 7.628 1.00 96.50 249 TYR A C 1
ATOM 1918 O O . TYR A 1 249 ? -2.608 11.710 8.286 1.00 96.50 249 TYR A O 1
ATOM 1926 N N . GLY A 1 250 ? -3.656 13.580 7.607 1.00 96.75 250 GLY A N 1
ATOM 1927 C CA . GLY A 1 250 ? -3.052 14.527 8.517 1.00 96.75 250 GLY A CA 1
ATOM 1928 C C . GLY A 1 250 ? -4.083 15.161 9.437 1.00 96.75 250 GLY A C 1
ATOM 1929 O O . GLY A 1 250 ? -5.273 14.837 9.420 1.00 96.75 250 GLY A O 1
ATOM 1930 N N . ARG A 1 251 ? -3.626 16.134 10.212 1.00 96.38 251 ARG A N 1
ATOM 1931 C CA . ARG A 1 251 ? -4.438 16.924 11.126 1.00 96.38 251 ARG A CA 1
ATOM 1932 C C . ARG A 1 251 ? -4.109 18.406 10.986 1.00 96.38 251 ARG A C 1
ATOM 1934 O O . ARG A 1 251 ? -2.966 18.796 10.749 1.00 96.38 251 ARG A O 1
ATOM 1941 N N . LEU A 1 252 ? -5.141 19.232 11.081 1.00 94.38 252 LEU A N 1
ATOM 1942 C CA . LEU A 1 252 ? -5.063 20.689 11.075 1.00 94.38 252 LEU A CA 1
ATOM 1943 C C . LEU A 1 252 ? -5.217 21.206 12.500 1.00 94.38 252 LEU A C 1
ATOM 1945 O O . LEU A 1 252 ? -6.069 20.726 13.231 1.00 94.38 252 LEU A O 1
ATOM 1949 N N . TRP A 1 253 ? -4.455 22.229 12.861 1.00 94.88 253 TRP A N 1
ATOM 1950 C CA . TRP A 1 253 ? -4.583 22.961 14.117 1.00 94.88 253 TRP A CA 1
ATOM 1951 C C . TRP A 1 253 ? -4.617 24.449 13.835 1.00 94.88 253 TRP A C 1
ATOM 1953 O O . TRP A 1 253 ? -3.879 24.943 12.983 1.00 94.88 253 TRP A O 1
ATOM 1963 N N . ASN A 1 254 ? -5.463 25.170 14.558 1.00 91.62 254 ASN A N 1
ATOM 1964 C CA . ASN A 1 254 ? -5.582 26.624 14.441 1.00 91.62 254 ASN A CA 1
ATOM 1965 C C . ASN A 1 254 ? -5.872 27.310 15.784 1.00 91.62 254 ASN A C 1
ATOM 1967 O O . ASN A 1 254 ? -6.172 28.507 15.799 1.00 91.62 254 ASN A O 1
ATOM 1971 N N . GLY A 1 255 ? -5.817 26.567 16.897 1.00 87.81 255 GLY A N 1
ATOM 1972 C CA . GLY A 1 255 ? -6.139 27.077 18.229 1.00 87.81 255 GLY A CA 1
ATOM 1973 C C . GLY A 1 255 ? -7.618 27.427 18.422 1.00 87.81 255 GLY A C 1
ATOM 1974 O O . GLY A 1 255 ? -7.955 28.144 19.364 1.00 87.81 255 GLY A O 1
ATOM 1975 N N . GLN A 1 256 ? -8.509 26.973 17.533 1.00 83.44 256 GLN A N 1
ATOM 1976 C CA . GLN A 1 256 ? -9.959 27.103 17.671 1.00 83.44 256 GLN A CA 1
ATOM 1977 C C . GLN A 1 256 ? -10.577 25.726 17.885 1.00 83.44 256 GLN A C 1
ATOM 1979 O O . GLN A 1 256 ? -10.357 24.814 17.094 1.00 83.44 256 GLN A O 1
ATOM 1984 N N . THR A 1 257 ? -11.436 25.597 18.896 1.00 79.50 257 THR A N 1
ATOM 1985 C CA . THR A 1 257 ? -12.033 24.316 19.315 1.00 79.50 257 THR A CA 1
ATOM 1986 C C . THR A 1 257 ? -12.708 23.533 18.183 1.00 79.50 257 THR A C 1
ATOM 1988 O O . THR A 1 257 ? -12.741 22.311 18.230 1.00 79.50 257 THR A O 1
ATOM 1991 N N . SER A 1 258 ? -13.240 24.202 17.156 1.00 80.62 258 SER A N 1
ATOM 1992 C CA . SER A 1 258 ? -13.913 23.538 16.031 1.00 80.62 258 SER A CA 1
ATOM 1993 C C . SER A 1 258 ? -12.977 22.843 15.040 1.00 80.62 258 SER A C 1
ATOM 1995 O O . SER A 1 258 ? -13.443 21.985 14.294 1.00 80.62 258 SER A O 1
ATOM 1997 N N . TYR A 1 259 ? -11.695 23.211 14.998 1.00 82.81 259 TYR A N 1
ATOM 1998 C CA . TYR A 1 259 ? -10.740 22.677 14.022 1.00 82.81 259 TYR A CA 1
ATOM 1999 C C . TYR A 1 259 ? -9.427 22.206 14.634 1.00 82.81 259 TYR A C 1
ATOM 2001 O O . TYR A 1 259 ? -8.566 21.752 13.889 1.00 82.81 259 TYR A O 1
ATOM 2009 N N . ASP A 1 260 ? -9.256 22.295 15.952 1.00 88.62 260 ASP A N 1
ATOM 2010 C CA . ASP A 1 260 ? -8.010 21.908 16.602 1.00 88.62 260 ASP A CA 1
ATOM 2011 C C . ASP A 1 260 ? -7.825 20.385 16.593 1.00 88.62 260 ASP A C 1
ATOM 2013 O O . ASP A 1 260 ? -8.533 19.640 17.273 1.00 88.62 260 ASP A O 1
ATOM 2017 N N . GLY A 1 261 ? -6.890 19.928 15.761 1.00 92.38 261 GLY A N 1
ATOM 2018 C CA . GLY A 1 261 ? -6.627 18.525 15.460 1.00 92.38 261 GLY A CA 1
ATOM 2019 C C . GLY A 1 261 ? -7.606 17.899 14.462 1.00 92.38 261 GLY A C 1
ATOM 2020 O O . GLY A 1 261 ? -7.666 16.673 14.374 1.00 92.38 261 GLY A O 1
ATOM 2021 N N . ALA A 1 262 ? -8.370 18.687 13.697 1.00 92.12 262 ALA A N 1
ATOM 2022 C CA . ALA A 1 262 ? -9.314 18.155 12.711 1.00 92.12 262 ALA A CA 1
ATOM 2023 C C . ALA A 1 262 ? -8.598 17.353 11.610 1.00 92.12 262 ALA A C 1
ATOM 2025 O O . ALA A 1 262 ? -7.617 17.819 11.032 1.00 92.12 262 ALA A O 1
ATOM 2026 N N . GLY A 1 263 ? -9.109 16.159 11.298 1.00 93.00 263 GLY A N 1
ATOM 2027 C CA . GLY A 1 263 ? -8.527 15.286 10.278 1.00 93.00 263 GLY A CA 1
ATOM 2028 C C . GLY A 1 263 ? -8.630 15.862 8.862 1.00 93.00 263 GLY A C 1
ATOM 2029 O O . GLY A 1 263 ? -9.612 16.513 8.504 1.00 93.00 263 GLY A O 1
ATOM 2030 N N . VAL A 1 264 ? -7.629 15.595 8.029 1.00 94.19 264 VAL A N 1
ATOM 2031 C CA . VAL A 1 264 ? -7.640 15.890 6.592 1.00 94.19 264 VAL A CA 1
ATOM 2032 C C . VAL A 1 264 ? -6.981 14.756 5.830 1.00 94.19 264 VAL A C 1
ATOM 2034 O O . VAL A 1 264 ? -5.927 14.290 6.225 1.00 94.19 264 VAL A O 1
ATOM 2037 N N . THR A 1 265 ? -7.545 14.326 4.706 1.00 93.88 265 THR A N 1
ATOM 2038 C CA . THR A 1 265 ? -6.867 13.356 3.824 1.00 93.88 265 THR A CA 1
ATOM 2039 C C . THR A 1 265 ? -5.493 13.885 3.402 1.00 93.88 265 THR A C 1
ATOM 2041 O O . THR A 1 265 ? -5.386 15.098 3.180 1.00 93.88 265 THR A O 1
ATOM 2044 N N . ASN A 1 266 ? -4.492 13.029 3.193 1.00 93.00 266 ASN A N 1
ATOM 2045 C CA . ASN A 1 266 ? -3.169 13.479 2.735 1.00 93.00 266 ASN A CA 1
ATOM 2046 C C . ASN A 1 266 ? -3.241 14.267 1.418 1.00 93.00 266 ASN A C 1
ATOM 2048 O O . ASN A 1 266 ? -2.592 15.302 1.280 1.00 93.00 266 ASN A O 1
ATOM 2052 N N . GLU A 1 267 ? -4.116 13.863 0.489 1.00 88.44 267 GLU A N 1
ATOM 2053 C CA . GLU A 1 267 ? -4.325 14.598 -0.766 1.00 88.44 267 GLU A CA 1
ATOM 2054 C C . GLU A 1 267 ? -4.803 16.046 -0.529 1.00 88.44 267 GLU A C 1
ATOM 2056 O O . GLU A 1 267 ? -4.370 16.996 -1.187 1.00 88.44 267 GLU A O 1
ATOM 2061 N N . LEU A 1 268 ? -5.715 16.247 0.424 1.00 91.94 268 LEU A N 1
ATOM 2062 C CA . LEU A 1 268 ? -6.175 17.584 0.800 1.00 91.94 268 LEU A CA 1
ATOM 2063 C C . LEU A 1 268 ? -5.105 18.357 1.578 1.00 91.94 268 LEU A C 1
ATOM 2065 O O . LEU A 1 268 ? -4.973 19.558 1.357 1.00 91.94 268 LEU A O 1
ATOM 2069 N N . ALA A 1 269 ? -4.338 17.695 2.445 1.00 93.19 269 ALA A N 1
ATOM 2070 C CA . ALA A 1 269 ? -3.274 18.309 3.234 1.00 93.19 269 ALA A CA 1
ATOM 2071 C C . ALA A 1 269 ? -2.232 19.002 2.340 1.00 93.19 269 ALA A C 1
ATOM 2073 O O . ALA A 1 269 ? -2.038 20.217 2.453 1.00 93.19 269 ALA A O 1
ATOM 2074 N N . SER A 1 270 ? -1.649 18.276 1.380 1.00 86.69 270 SER A N 1
ATOM 2075 C CA . SER A 1 270 ? -0.669 18.840 0.440 1.00 86.69 270 SER A CA 1
ATOM 2076 C C . SER A 1 270 ? -1.260 19.983 -0.392 1.00 86.69 270 SER A C 1
ATOM 2078 O O . SER A 1 270 ? -0.625 21.021 -0.589 1.00 86.69 270 SER A O 1
ATOM 2080 N N . ARG A 1 271 ? -2.523 19.860 -0.829 1.00 90.81 271 ARG A N 1
ATOM 2081 C CA . ARG A 1 271 ? -3.207 20.936 -1.566 1.00 90.81 271 ARG A CA 1
ATOM 2082 C C . ARG A 1 271 ? -3.456 22.177 -0.716 1.00 90.81 271 ARG A C 1
ATOM 2084 O O . ARG A 1 271 ? -3.348 23.283 -1.241 1.00 90.81 271 ARG A O 1
ATOM 2091 N N . LEU A 1 272 ? -3.807 22.026 0.561 1.00 93.00 272 LEU A N 1
ATOM 2092 C CA . LEU A 1 272 ? -3.998 23.150 1.480 1.00 93.00 272 LEU A CA 1
ATOM 2093 C C . LEU A 1 272 ? -2.685 23.904 1.695 1.00 93.00 272 LEU A C 1
ATOM 2095 O O . LEU A 1 272 ? -2.677 25.129 1.554 1.00 93.00 272 LEU A O 1
ATOM 2099 N N . ALA A 1 273 ? -1.593 23.181 1.965 1.00 90.94 273 ALA A N 1
ATOM 2100 C CA . ALA A 1 273 ? -0.265 23.767 2.117 1.00 90.94 273 ALA A CA 1
ATOM 2101 C C . ALA A 1 273 ? 0.120 24.576 0.868 1.00 90.94 273 ALA A C 1
ATOM 2103 O O . ALA A 1 273 ? 0.365 25.777 0.968 1.00 90.94 273 ALA A O 1
ATOM 2104 N N . ALA A 1 274 ? 0.040 23.976 -0.324 1.00 90.81 274 ALA A N 1
ATOM 2105 C CA . ALA A 1 274 ? 0.358 24.664 -1.576 1.00 90.81 274 ALA A CA 1
ATOM 2106 C C . ALA A 1 274 ? -0.557 25.874 -1.849 1.00 90.81 274 ALA A C 1
ATOM 2108 O O . ALA A 1 274 ? -0.084 26.957 -2.198 1.00 90.81 274 ALA A O 1
ATOM 2109 N N . LYS A 1 275 ? -1.876 25.720 -1.664 1.00 93.44 275 LYS A N 1
ATOM 2110 C CA . LYS A 1 275 ? -2.874 26.762 -1.962 1.00 93.44 275 LYS A CA 1
ATOM 2111 C C . LYS A 1 275 ? -2.692 28.020 -1.115 1.00 93.44 275 LYS A C 1
ATOM 2113 O O . LYS A 1 275 ? -2.894 29.119 -1.625 1.00 93.44 275 LYS A O 1
ATOM 2118 N N . TYR A 1 276 ? -2.356 27.866 0.163 1.00 93.88 276 TYR A N 1
ATOM 2119 C CA . TYR A 1 276 ? -2.225 28.985 1.101 1.00 93.88 276 TYR A CA 1
ATOM 2120 C C . TYR A 1 276 ? -0.771 29.437 1.301 1.00 93.88 276 TYR A C 1
ATOM 2122 O O . TYR A 1 276 ? -0.476 30.158 2.256 1.00 93.88 276 TYR A O 1
ATOM 2130 N N . GLY A 1 277 ? 0.132 29.047 0.391 1.00 88.50 277 GLY A N 1
ATOM 2131 C CA . GLY A 1 277 ? 1.539 29.455 0.409 1.00 88.50 277 GLY A CA 1
ATOM 2132 C C . GLY A 1 277 ? 2.313 28.920 1.614 1.00 88.50 277 GLY A C 1
ATOM 2133 O O . GLY A 1 277 ? 3.239 29.578 2.083 1.00 88.50 277 GLY A O 1
ATOM 2134 N N . GLY A 1 278 ? 1.896 27.772 2.147 1.00 90.06 278 GLY A N 1
ATOM 2135 C CA . GLY A 1 278 ? 2.590 27.072 3.214 1.00 90.06 278 GLY A CA 1
ATOM 2136 C C . GLY A 1 278 ? 3.908 26.487 2.728 1.00 90.06 278 GLY A C 1
ATOM 2137 O O . GLY A 1 278 ? 4.005 25.952 1.624 1.00 90.06 278 GLY A O 1
ATOM 2138 N N . THR A 1 279 ? 4.924 26.575 3.579 1.00 87.62 279 THR A N 1
ATOM 2139 C CA . THR A 1 279 ? 6.195 25.877 3.372 1.00 87.62 279 THR A CA 1
ATOM 2140 C C . THR A 1 279 ? 6.094 24.497 4.003 1.00 87.62 279 THR A C 1
ATOM 2142 O O . THR A 1 279 ? 5.599 24.369 5.125 1.00 87.62 279 THR A O 1
ATOM 2145 N N . GLU A 1 280 ? 6.542 23.467 3.295 1.00 90.62 280 GLU A N 1
ATOM 2146 C CA . GLU A 1 280 ? 6.635 22.111 3.835 1.00 90.62 280 GLU A CA 1
ATOM 2147 C C . GLU A 1 280 ? 7.976 21.902 4.532 1.00 90.62 280 GLU A C 1
ATOM 2149 O O . GLU A 1 280 ? 9.044 22.188 3.984 1.00 90.62 280 GLU A O 1
ATOM 2154 N N . TYR A 1 281 ? 7.912 21.374 5.747 1.00 94.62 281 TYR A N 1
ATOM 2155 C CA . TYR A 1 281 ? 9.058 21.029 6.567 1.00 94.62 281 TYR A CA 1
ATOM 2156 C C . TYR A 1 281 ? 9.004 19.538 6.875 1.00 94.62 281 TYR A C 1
ATOM 2158 O O . TYR A 1 281 ? 8.017 19.029 7.403 1.00 94.62 281 TYR A O 1
ATOM 2166 N N . TYR A 1 282 ? 10.083 18.835 6.542 1.00 96.44 282 TYR A N 1
ATOM 2167 C CA . TYR A 1 282 ? 10.231 17.428 6.885 1.00 96.44 282 TYR A CA 1
ATOM 2168 C C . TYR A 1 282 ? 10.958 17.297 8.220 1.00 96.44 282 TYR A C 1
ATOM 2170 O O . TYR A 1 282 ? 12.163 17.574 8.299 1.00 96.44 282 TYR A O 1
ATOM 2178 N N . ASP A 1 283 ? 10.253 16.851 9.257 1.00 97.94 283 ASP A N 1
ATOM 2179 C CA . ASP A 1 283 ? 10.881 16.557 10.538 1.00 97.94 283 ASP A CA 1
ATOM 2180 C C . ASP A 1 283 ? 11.659 15.238 10.426 1.00 97.94 283 ASP A C 1
ATOM 2182 O O . ASP A 1 283 ? 11.097 14.163 10.219 1.00 97.94 283 ASP A O 1
ATOM 2186 N N . LYS A 1 284 ? 12.990 15.313 10.534 1.00 97.12 284 LYS A N 1
ATOM 2187 C CA . LYS A 1 284 ? 13.865 14.138 10.394 1.00 97.12 284 LYS A CA 1
ATOM 2188 C C . LYS A 1 284 ? 13.753 13.159 11.561 1.00 97.12 284 LYS A C 1
ATOM 2190 O O . LYS A 1 284 ? 14.092 11.993 11.374 1.00 97.12 284 LYS A O 1
ATOM 2195 N N . LYS A 1 285 ? 13.360 13.614 12.750 1.00 97.50 285 LYS A N 1
ATOM 2196 C CA . LYS A 1 285 ? 13.191 12.745 13.917 1.00 97.50 285 LYS A CA 1
ATOM 2197 C C . LYS A 1 285 ? 11.859 12.021 13.817 1.00 97.50 285 LYS A C 1
ATOM 2199 O O . LYS A 1 285 ? 11.834 10.799 13.902 1.00 97.50 285 LYS A O 1
ATOM 2204 N N . GLU A 1 286 ? 10.791 12.772 13.576 1.00 98.12 286 GLU A N 1
ATOM 2205 C CA . GLU A 1 286 ? 9.440 12.212 13.505 1.00 98.12 286 GLU A CA 1
ATOM 2206 C C . GLU A 1 286 ? 9.158 11.513 12.171 1.00 98.12 286 GLU A C 1
ATOM 2208 O O . GLU A 1 286 ? 8.163 10.802 12.058 1.00 98.12 286 GLU A O 1
ATOM 2213 N N . GLN A 1 287 ? 10.012 11.711 11.155 1.00 98.06 287 GLN A N 1
ATOM 2214 C CA . GLN A 1 287 ? 9.793 11.261 9.773 1.00 98.06 287 GLN A CA 1
ATOM 2215 C C . GLN A 1 287 ? 8.350 11.535 9.352 1.00 98.06 287 GLN A C 1
ATOM 2217 O O . GLN A 1 287 ? 7.604 10.621 9.017 1.00 98.06 287 GLN A O 1
ATOM 2222 N N . SER A 1 288 ? 7.953 12.796 9.489 1.00 97.69 288 SER A N 1
ATOM 2223 C CA . SER A 1 288 ? 6.601 13.299 9.254 1.00 97.69 288 SER A CA 1
ATOM 2224 C C . SER A 1 288 ? 6.704 14.716 8.702 1.00 97.69 288 SER A C 1
ATOM 2226 O O . SER A 1 288 ? 7.708 15.406 8.922 1.00 97.69 288 SER A O 1
ATOM 2228 N N . VAL A 1 289 ? 5.687 15.155 7.966 1.00 96.25 289 VAL A N 1
ATOM 2229 C CA . VAL A 1 289 ? 5.675 16.494 7.375 1.00 96.25 289 VAL A CA 1
ATOM 2230 C C . VAL A 1 289 ? 4.846 17.422 8.235 1.00 96.25 289 VAL A C 1
ATOM 2232 O O . VAL A 1 289 ? 3.772 17.049 8.709 1.00 96.25 289 VAL A O 1
ATOM 2235 N N . HIS A 1 290 ? 5.308 18.660 8.372 1.00 96.00 290 HIS A N 1
ATOM 2236 C CA . HIS A 1 290 ? 4.460 19.740 8.832 1.00 96.00 290 HIS A CA 1
ATOM 2237 C C . HIS A 1 290 ? 4.528 20.956 7.913 1.00 96.00 290 HIS A C 1
ATOM 2239 O O . HIS A 1 290 ? 5.532 21.219 7.253 1.00 96.00 290 HIS A O 1
ATOM 2245 N N . SER A 1 291 ? 3.445 21.722 7.880 1.00 96.62 291 SER A N 1
ATOM 2246 C CA . SER A 1 291 ? 3.365 22.990 7.169 1.00 96.62 291 SER A CA 1
ATOM 2247 C C . SER A 1 291 ? 2.664 24.032 8.025 1.00 96.62 291 SER A C 1
ATOM 2249 O O . SER A 1 291 ? 1.714 23.730 8.747 1.00 96.62 291 SER A O 1
ATOM 2251 N N . GLU A 1 292 ? 3.137 25.271 7.944 1.00 95.62 292 GLU A N 1
ATOM 2252 C CA . GLU A 1 292 ? 2.458 26.421 8.528 1.00 95.62 292 GLU A CA 1
ATOM 2253 C C . GLU A 1 292 ? 1.984 27.350 7.415 1.00 95.62 292 GLU A C 1
ATOM 2255 O O . GLU A 1 292 ? 2.754 27.703 6.521 1.00 95.62 292 GLU A O 1
ATOM 2260 N N . PHE A 1 293 ? 0.727 27.780 7.485 1.00 94.88 293 PHE A N 1
ATOM 2261 C CA . PHE A 1 293 ? 0.157 28.730 6.531 1.00 94.88 293 PHE A CA 1
ATOM 2262 C C . PHE A 1 293 ? -0.872 29.639 7.200 1.00 94.88 293 PHE A C 1
ATOM 2264 O O . PHE A 1 293 ? -1.295 29.418 8.334 1.00 94.88 293 PHE A O 1
ATOM 2271 N N . THR A 1 294 ? -1.264 30.711 6.513 1.00 94.44 294 THR A N 1
ATOM 2272 C CA . THR A 1 294 ? -2.295 31.640 6.993 1.00 94.44 294 THR A CA 1
ATOM 2273 C C . THR A 1 294 ? -3.370 31.812 5.937 1.00 94.44 294 THR A C 1
ATOM 2275 O O . THR A 1 294 ? -3.075 32.253 4.831 1.00 94.44 294 THR A O 1
ATOM 2278 N N . ILE A 1 295 ? -4.619 31.522 6.303 1.00 94.50 295 ILE A N 1
ATOM 2279 C CA . ILE A 1 295 ? -5.786 31.800 5.463 1.00 94.50 295 ILE A CA 1
ATOM 2280 C C . ILE A 1 295 ? -6.213 33.250 5.697 1.00 94.50 295 ILE A C 1
ATOM 2282 O O . ILE A 1 295 ? -6.659 33.614 6.793 1.00 94.50 295 ILE A O 1
ATOM 2286 N N . LYS A 1 296 ? -6.082 34.084 4.668 1.00 94.12 296 LYS A N 1
ATOM 2287 C CA . LYS A 1 296 ? -6.477 35.497 4.665 1.00 94.12 296 LYS A CA 1
ATOM 2288 C C . LYS A 1 296 ? -7.952 35.642 4.302 1.00 94.12 296 LYS A C 1
ATOM 2290 O O . LYS A 1 296 ? -8.541 34.803 3.630 1.00 94.12 296 LYS A O 1
ATOM 2295 N N . ALA A 1 297 ? -8.545 36.774 4.684 1.00 93.19 297 ALA A N 1
ATOM 2296 C CA . ALA A 1 297 ? -9.941 37.083 4.362 1.00 93.19 297 ALA A CA 1
ATOM 2297 C C . ALA A 1 297 ? -10.232 37.142 2.852 1.00 93.19 297 ALA A C 1
ATOM 2299 O O . ALA A 1 297 ? -11.367 36.911 2.443 1.00 93.19 297 ALA A O 1
ATOM 2300 N N . THR A 1 298 ? -9.216 37.453 2.047 1.00 93.62 298 THR A N 1
ATOM 2301 C CA . THR A 1 298 ? -9.284 37.531 0.584 1.00 93.62 298 THR A CA 1
ATOM 2302 C C . THR A 1 298 ? -9.123 36.181 -0.105 1.00 93.62 298 THR A C 1
ATOM 2304 O O . THR A 1 298 ? -9.343 36.099 -1.311 1.00 93.62 298 THR A O 1
ATOM 2307 N N . ASP A 1 299 ? -8.710 35.137 0.616 1.00 92.75 299 ASP A N 1
ATOM 2308 C CA . ASP A 1 299 ? -8.417 33.858 -0.015 1.00 92.75 299 ASP A CA 1
ATOM 2309 C C . ASP A 1 299 ? -9.707 33.081 -0.322 1.00 92.75 299 ASP A C 1
ATOM 2311 O O . ASP A 1 299 ? -10.662 33.102 0.468 1.00 92.75 299 ASP A O 1
ATOM 2315 N N . PRO A 1 300 ? -9.751 32.319 -1.431 1.00 89.50 300 PRO A N 1
ATOM 2316 C CA . PRO A 1 300 ? -10.869 31.432 -1.713 1.00 89.50 300 PRO A CA 1
ATOM 2317 C C . PRO A 1 300 ? -11.066 30.412 -0.586 1.00 89.50 300 PRO A C 1
ATOM 2319 O O . PRO A 1 300 ? -10.146 29.663 -0.232 1.00 89.50 300 PRO A O 1
ATOM 2322 N N . ARG A 1 301 ? -12.289 30.339 -0.053 1.00 85.00 301 ARG A N 1
ATOM 2323 C CA . ARG A 1 301 ? -12.649 29.427 1.041 1.00 85.00 301 ARG A CA 1
ATOM 2324 C C . ARG A 1 301 ? -12.484 27.968 0.617 1.00 85.00 301 ARG A C 1
ATOM 2326 O O . ARG A 1 301 ? -13.045 27.547 -0.391 1.00 85.00 301 ARG A O 1
ATOM 2333 N N . THR A 1 302 ? -11.753 27.193 1.413 1.00 88.94 302 THR A N 1
ATOM 2334 C CA . THR A 1 302 ? -11.705 25.727 1.300 1.00 88.94 302 THR A CA 1
ATOM 2335 C C . THR A 1 302 ? -12.588 25.114 2.376 1.00 88.94 302 THR A C 1
ATOM 2337 O O . THR A 1 302 ? -12.714 25.674 3.468 1.00 88.94 302 THR A O 1
ATOM 2340 N N . LYS A 1 303 ? -13.229 23.989 2.052 1.00 89.06 303 LYS A N 1
ATOM 2341 C CA . LYS A 1 303 ? -14.045 23.231 2.997 1.00 89.06 303 LYS A CA 1
ATOM 2342 C C . LYS A 1 303 ? -13.317 21.969 3.441 1.00 89.06 303 LYS A C 1
ATOM 2344 O O . LYS A 1 303 ? -12.724 21.289 2.610 1.00 89.06 303 LYS A O 1
ATOM 2349 N N . VAL A 1 304 ? -13.429 21.654 4.724 1.00 86.44 304 VAL A N 1
ATOM 2350 C CA . VAL A 1 304 ? -13.033 20.380 5.331 1.00 86.44 304 VAL A CA 1
ATOM 2351 C C . VAL A 1 304 ? -14.291 19.815 5.988 1.00 86.44 304 VAL A C 1
ATOM 2353 O O . VAL A 1 304 ? -14.963 20.527 6.729 1.00 86.44 304 VAL A O 1
ATOM 2356 N N . PHE A 1 305 ? -14.684 18.591 5.620 1.00 79.00 305 PHE A N 1
ATOM 2357 C CA . PHE A 1 305 ? -15.947 17.962 6.053 1.00 79.00 305 PHE A CA 1
ATOM 2358 C C . PHE A 1 305 ? -17.186 18.870 5.919 1.00 79.00 305 PHE A C 1
ATOM 2360 O O . PHE A 1 305 ? -18.018 18.984 6.813 1.00 79.00 305 PHE A O 1
ATOM 2367 N N . GLY A 1 306 ? -17.297 19.576 4.788 1.00 82.50 306 GLY A N 1
ATOM 2368 C CA . GLY A 1 306 ? -18.425 20.469 4.499 1.00 82.50 306 GLY A CA 1
ATOM 2369 C C . GLY A 1 306 ? -18.376 21.835 5.196 1.00 82.50 306 GLY A C 1
ATOM 2370 O O . GLY A 1 306 ? -19.105 22.742 4.781 1.00 82.50 306 GLY A O 1
ATOM 2371 N N . GLN A 1 307 ? -17.481 22.031 6.166 1.00 85.81 307 GLN A N 1
ATOM 2372 C CA . GLN A 1 307 ? -17.325 23.284 6.900 1.00 85.81 307 GLN A CA 1
ATOM 2373 C C . GLN A 1 307 ? -16.188 24.132 6.318 1.00 85.81 307 GLN A C 1
ATOM 2375 O O . GLN A 1 307 ? -15.135 23.620 5.946 1.00 85.81 307 GLN A O 1
ATOM 2380 N N . SER A 1 308 ? -16.406 25.443 6.183 1.00 90.19 308 SER A N 1
ATOM 2381 C CA . SER A 1 308 ? -15.386 26.356 5.658 1.00 90.19 308 SER A CA 1
ATOM 2382 C C . SER A 1 308 ? -14.329 26.664 6.708 1.00 90.19 308 SER A C 1
ATOM 2384 O O . SER A 1 308 ? -14.664 27.098 7.810 1.00 90.19 308 SER A O 1
ATOM 2386 N N . LEU A 1 309 ? -13.059 26.532 6.319 1.00 91.44 309 LEU A N 1
ATOM 2387 C CA . LEU A 1 309 ? -11.944 26.887 7.186 1.00 91.44 309 LEU A CA 1
ATOM 2388 C C . LEU A 1 309 ? -11.986 28.395 7.516 1.00 91.44 309 LEU A C 1
ATOM 2390 O O . LEU A 1 309 ? -12.045 29.229 6.594 1.00 91.44 309 LEU A O 1
ATOM 2394 N N . PRO A 1 310 ? -11.983 28.771 8.809 1.00 91.06 310 PRO A N 1
ATOM 2395 C CA . PRO A 1 310 ? -11.924 30.165 9.223 1.00 91.06 310 PRO A CA 1
ATOM 2396 C C . PRO A 1 310 ? -10.588 30.803 8.839 1.00 91.06 310 PRO A C 1
ATOM 2398 O O . PRO A 1 310 ? -9.591 30.122 8.592 1.00 91.06 310 PRO A O 1
ATOM 2401 N N . ASN A 1 311 ? -10.574 32.137 8.798 1.00 92.31 311 ASN A N 1
ATOM 2402 C CA . ASN A 1 311 ? -9.326 32.885 8.654 1.00 92.31 311 ASN A CA 1
ATOM 2403 C C . ASN A 1 311 ? -8.435 32.625 9.866 1.00 92.31 311 ASN A C 1
ATOM 2405 O O . ASN A 1 311 ? -8.937 32.523 10.986 1.00 92.31 311 ASN A O 1
ATOM 2409 N N . GLY A 1 312 ? -7.126 32.609 9.655 1.00 93.38 312 GLY A N 1
ATOM 2410 C CA . GLY A 1 312 ? -6.174 32.457 10.746 1.00 93.38 312 GLY A CA 1
ATOM 2411 C C . GLY A 1 312 ? -4.929 31.693 10.342 1.00 93.38 312 GLY A C 1
ATOM 2412 O O . GLY A 1 312 ? -4.779 31.277 9.190 1.00 93.38 312 GLY A O 1
ATOM 2413 N N . LYS A 1 313 ? -4.035 31.540 11.318 1.00 94.06 313 LYS A N 1
ATOM 2414 C CA . LYS A 1 313 ? -2.844 30.707 11.201 1.00 94.06 313 LYS A CA 1
ATOM 2415 C C . LYS A 1 313 ? -3.236 29.246 11.408 1.00 94.06 313 LYS A C 1
ATOM 2417 O O . LYS A 1 313 ? -3.991 28.945 12.329 1.00 94.06 313 LYS A O 1
ATOM 2422 N N . TYR A 1 314 ? -2.692 28.374 10.572 1.00 94.75 314 TYR A N 1
ATOM 2423 C CA . TYR A 1 314 ? -2.815 26.932 10.700 1.00 94.75 314 TYR A CA 1
ATOM 2424 C C . TYR A 1 314 ? -1.438 26.294 10.825 1.00 94.75 314 TYR A C 1
ATOM 2426 O O . TYR A 1 314 ? -0.487 26.714 10.160 1.00 94.75 314 TYR A O 1
ATOM 2434 N N . THR A 1 315 ? -1.377 25.248 11.637 1.00 95.56 315 THR A N 1
ATOM 2435 C CA . THR A 1 315 ? -0.323 24.239 11.621 1.00 95.56 315 THR A CA 1
ATOM 2436 C C . THR A 1 315 ? -0.950 22.951 11.107 1.00 95.56 315 THR A C 1
ATOM 2438 O O . THR A 1 315 ? -2.002 22.538 11.582 1.00 95.56 315 THR A O 1
ATOM 2441 N N . LEU A 1 316 ? -0.334 22.333 10.112 1.00 96.62 316 LEU A N 1
ATOM 2442 C CA . LEU A 1 316 ? -0.786 21.097 9.487 1.00 96.62 316 LEU A CA 1
ATOM 2443 C C . LEU A 1 316 ? 0.312 20.057 9.6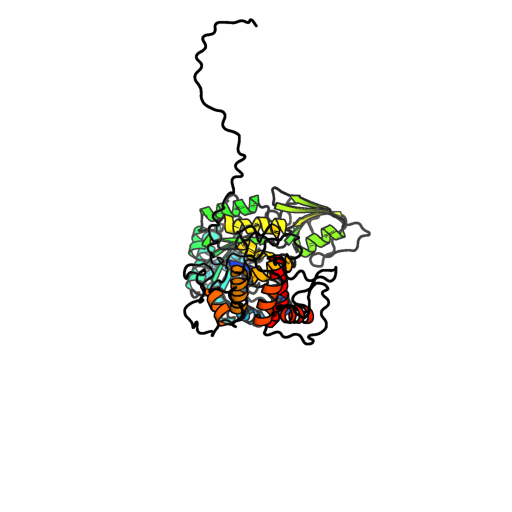61 1.00 96.62 316 LEU A C 1
ATOM 2445 O O . LEU A 1 316 ? 1.424 20.309 9.212 1.00 96.62 316 LEU A O 1
ATOM 2449 N N . TRP A 1 317 ? 0.007 18.913 10.266 1.00 97.88 317 TRP A N 1
ATOM 2450 C CA . TRP A 1 317 ? 0.882 17.737 10.246 1.00 97.88 317 TRP A CA 1
ATOM 2451 C C . TRP A 1 317 ? 0.239 16.653 9.410 1.00 97.88 317 TRP A C 1
ATOM 2453 O O . TRP A 1 317 ? -0.955 16.405 9.556 1.00 97.88 317 TRP A O 1
ATOM 2463 N N . TYR A 1 318 ? 0.997 16.027 8.523 1.00 97.06 318 TYR A N 1
ATOM 2464 C CA . TYR A 1 318 ? 0.466 15.024 7.611 1.00 97.06 318 TYR A CA 1
ATOM 2465 C C . TYR A 1 318 ? 1.579 14.118 7.076 1.00 97.06 318 TYR A C 1
ATOM 2467 O O . TYR A 1 318 ? 2.763 14.309 7.376 1.00 97.06 318 TYR A O 1
ATOM 2475 N N . GLU A 1 319 ? 1.190 13.125 6.283 1.00 96.44 319 GLU A N 1
ATOM 2476 C CA . GLU A 1 319 ? 2.115 12.169 5.690 1.00 96.44 319 GLU A CA 1
ATOM 2477 C C . GLU A 1 319 ? 2.319 12.448 4.195 1.00 96.44 319 GLU A C 1
ATOM 2479 O O . GLU A 1 319 ? 1.361 12.669 3.452 1.00 96.44 319 GLU A O 1
ATOM 2484 N N . ASN A 1 320 ? 3.569 12.398 3.737 1.00 91.94 320 ASN A N 1
ATOM 2485 C CA . ASN A 1 320 ? 3.918 12.383 2.320 1.00 91.94 320 ASN A CA 1
ATOM 2486 C C . ASN A 1 320 ? 4.580 11.053 1.937 1.00 91.94 320 ASN A C 1
ATOM 2488 O O . ASN A 1 320 ? 4.769 10.165 2.768 1.00 91.94 320 ASN A O 1
ATOM 2492 N N . GLU A 1 321 ? 4.980 10.923 0.672 1.00 90.56 321 GLU A N 1
ATOM 2493 C CA . GLU A 1 321 ? 5.655 9.721 0.175 1.00 90.56 321 GLU A CA 1
ATOM 2494 C C . GLU A 1 321 ? 6.845 9.314 1.061 1.00 90.56 321 GLU A C 1
ATOM 2496 O O . GLU A 1 321 ? 6.972 8.153 1.451 1.00 90.56 321 GLU A O 1
ATOM 2501 N N . ARG A 1 322 ? 7.706 10.273 1.420 1.00 91.44 322 ARG A N 1
ATOM 2502 C CA . ARG A 1 322 ? 8.918 10.013 2.202 1.00 91.44 322 ARG A CA 1
ATOM 2503 C C . ARG A 1 322 ? 8.602 9.503 3.611 1.00 91.44 322 ARG A C 1
ATOM 2505 O O . ARG A 1 322 ? 9.265 8.574 4.070 1.00 91.44 322 ARG A O 1
ATOM 2512 N N . SER A 1 323 ? 7.619 10.093 4.287 1.00 95.94 323 SER A N 1
ATOM 2513 C CA . SER A 1 323 ? 7.251 9.697 5.649 1.00 95.94 323 SER A CA 1
ATOM 2514 C C . SER A 1 323 ? 6.542 8.341 5.691 1.00 95.94 323 SER A C 1
ATOM 2516 O O . SER A 1 323 ? 6.846 7.519 6.558 1.00 95.94 323 SER A O 1
ATOM 2518 N N . LEU A 1 324 ? 5.665 8.059 4.720 1.00 96.25 324 LEU A N 1
ATOM 2519 C CA . LEU A 1 324 ? 5.012 6.753 4.578 1.00 96.25 324 LEU A CA 1
ATOM 2520 C C . LEU A 1 324 ? 6.036 5.648 4.318 1.00 96.25 324 LEU A C 1
ATOM 2522 O O . LEU A 1 324 ? 6.005 4.607 4.970 1.00 96.25 324 LEU A O 1
ATOM 2526 N N . LYS A 1 325 ? 6.985 5.894 3.413 1.00 93.50 325 LYS A N 1
ATOM 2527 C CA . LYS A 1 325 ? 8.094 4.983 3.109 1.00 93.50 325 LYS A CA 1
ATOM 2528 C C . LYS A 1 325 ? 8.911 4.615 4.349 1.00 93.50 325 LYS A C 1
ATOM 2530 O O . LYS A 1 325 ? 9.110 3.431 4.602 1.00 93.50 325 LYS A O 1
ATOM 2535 N N . ALA A 1 326 ? 9.285 5.597 5.173 1.00 95.50 326 ALA A N 1
ATOM 2536 C CA . ALA A 1 326 ? 10.011 5.352 6.423 1.00 95.50 326 ALA A CA 1
ATOM 2537 C C . ALA A 1 326 ? 9.239 4.444 7.402 1.00 95.50 326 ALA A C 1
ATOM 2539 O O . ALA A 1 326 ? 9.839 3.633 8.104 1.00 95.50 326 ALA A O 1
ATOM 2540 N N . LYS A 1 327 ? 7.905 4.549 7.441 1.00 97.75 327 LYS A N 1
ATOM 2541 C CA . LYS A 1 327 ? 7.049 3.688 8.273 1.00 97.75 327 LYS A CA 1
ATOM 2542 C C . LYS A 1 327 ? 6.904 2.283 7.686 1.00 97.75 327 LYS A C 1
ATOM 2544 O O . LYS A 1 327 ? 6.960 1.309 8.431 1.00 97.75 327 LYS A O 1
ATOM 2549 N N . LEU A 1 328 ? 6.769 2.166 6.363 1.00 96.00 328 LEU A N 1
ATOM 2550 C CA . LEU A 1 328 ? 6.724 0.873 5.669 1.00 96.00 328 LEU A CA 1
ATOM 2551 C C . LEU A 1 328 ? 8.017 0.072 5.870 1.00 96.00 328 LEU A C 1
ATOM 2553 O O . LEU A 1 328 ? 7.951 -1.148 6.004 1.00 96.00 328 LEU A O 1
ATOM 2557 N N . GLU A 1 329 ? 9.171 0.737 5.994 1.00 94.19 329 GLU A N 1
ATOM 2558 C CA . GLU A 1 329 ? 10.441 0.059 6.288 1.00 94.19 329 GLU A CA 1
ATOM 2559 C C . GLU A 1 329 ? 10.420 -0.744 7.603 1.00 94.19 329 GLU A C 1
ATOM 2561 O O . GLU A 1 329 ? 11.112 -1.763 7.735 1.00 94.19 329 GLU A O 1
ATOM 2566 N N . LEU A 1 330 ? 9.600 -0.326 8.577 1.00 97.38 330 LEU A N 1
ATOM 2567 C CA . LEU A 1 330 ? 9.475 -1.007 9.867 1.00 97.38 330 LEU A CA 1
ATOM 2568 C C . LEU A 1 330 ? 8.889 -2.417 9.727 1.00 97.38 330 LEU A C 1
ATOM 2570 O O . LEU A 1 330 ? 9.220 -3.292 10.529 1.00 97.38 330 LEU A O 1
ATOM 2574 N N . VAL A 1 331 ? 8.076 -2.664 8.696 1.00 96.38 331 VAL A N 1
ATOM 2575 C CA . VAL A 1 331 ? 7.460 -3.972 8.439 1.00 96.38 331 VAL A CA 1
ATOM 2576 C C . VAL A 1 331 ? 8.534 -5.037 8.263 1.00 96.38 331 VAL A C 1
ATOM 2578 O O . VAL A 1 331 ? 8.525 -6.048 8.963 1.00 96.38 331 VAL A O 1
ATOM 2581 N N . GLN A 1 332 ? 9.519 -4.777 7.406 1.00 91.44 332 GLN A N 1
ATOM 2582 C CA . GLN A 1 332 ? 10.618 -5.714 7.178 1.00 91.44 332 GLN A CA 1
ATOM 2583 C C . GLN A 1 332 ? 11.647 -5.697 8.297 1.00 91.44 332 GLN A C 1
ATOM 2585 O O . GLN A 1 332 ? 12.120 -6.761 8.701 1.00 91.44 332 GLN A O 1
ATOM 2590 N N . LYS A 1 333 ? 11.953 -4.517 8.854 1.00 94.62 333 LYS A N 1
ATOM 2591 C CA . LYS A 1 333 ? 12.867 -4.391 10.000 1.00 94.62 333 LYS A CA 1
ATOM 2592 C C . LYS A 1 333 ? 12.466 -5.322 11.146 1.00 94.62 333 LYS A C 1
ATOM 2594 O O . LYS A 1 333 ? 13.330 -5.961 11.744 1.00 94.62 333 LYS A O 1
ATOM 2599 N N . TYR A 1 334 ? 11.165 -5.419 11.419 1.00 97.19 334 TYR A N 1
ATOM 2600 C CA . TYR A 1 334 ? 10.608 -6.232 12.499 1.00 97.19 334 TYR A CA 1
ATOM 2601 C C . TYR A 1 334 ? 9.969 -7.548 12.039 1.00 97.19 334 TYR A C 1
ATOM 2603 O O . TYR A 1 334 ? 9.458 -8.291 12.877 1.00 97.19 334 TYR A O 1
ATOM 2611 N N . LYS A 1 335 ? 10.019 -7.870 10.738 1.00 95.44 335 LYS A N 1
ATOM 2612 C CA . LYS A 1 335 ? 9.394 -9.066 10.139 1.00 95.44 335 LYS A CA 1
ATOM 2613 C C . LYS A 1 335 ? 7.922 -9.207 10.542 1.00 95.44 335 LYS A C 1
ATOM 2615 O O . LYS A 1 335 ? 7.494 -10.266 11.016 1.00 95.44 335 LYS A O 1
ATOM 2620 N N . LEU A 1 336 ? 7.189 -8.100 10.448 1.00 97.81 336 LEU A N 1
ATOM 2621 C CA . LEU A 1 336 ? 5.768 -8.031 10.771 1.00 97.81 336 LEU A CA 1
ATOM 2622 C C . LEU A 1 336 ? 4.949 -8.825 9.748 1.00 97.81 336 LEU A C 1
ATOM 2624 O O . LEU A 1 336 ? 5.411 -9.087 8.639 1.00 97.81 336 LEU A O 1
ATOM 2628 N N . LYS A 1 337 ? 3.712 -9.186 10.103 1.00 97.00 337 LYS A N 1
ATOM 2629 C CA . LYS A 1 337 ? 2.773 -9.839 9.178 1.00 97.00 337 LYS A CA 1
ATOM 2630 C C . LYS A 1 337 ? 2.492 -8.968 7.950 1.00 97.00 337 LYS A C 1
ATOM 2632 O O . LYS A 1 337 ? 2.347 -9.493 6.847 1.00 97.00 337 LYS A O 1
ATOM 2637 N N . GLY A 1 338 ? 2.393 -7.659 8.174 1.00 97.50 338 GLY A N 1
ATOM 2638 C CA . GLY A 1 338 ? 2.250 -6.645 7.140 1.00 97.50 338 GLY A CA 1
ATOM 2639 C C . GLY A 1 338 ? 1.606 -5.366 7.652 1.00 97.50 338 GLY A C 1
ATOM 2640 O O . GLY A 1 338 ? 1.907 -4.955 8.775 1.00 97.50 338 GLY A O 1
ATOM 2641 N N . THR A 1 339 ? 0.756 -4.727 6.851 1.00 98.00 339 THR A N 1
ATOM 2642 C CA . THR A 1 339 ? 0.170 -3.418 7.165 1.00 98.00 339 THR A CA 1
ATOM 2643 C C . THR A 1 339 ? -1.349 -3.381 7.041 1.00 98.00 339 THR A C 1
ATOM 2645 O O . THR A 1 339 ? -1.983 -4.159 6.329 1.00 98.00 339 THR A O 1
ATOM 2648 N N . GLY A 1 340 ? -1.945 -2.436 7.755 1.00 97.81 340 GLY A N 1
ATOM 2649 C CA . GLY A 1 340 ? -3.309 -1.991 7.543 1.00 97.81 340 GLY A CA 1
ATOM 2650 C C . GLY A 1 340 ? -3.314 -0.473 7.432 1.00 97.81 340 GLY A C 1
ATOM 2651 O O . GLY A 1 340 ? -2.498 0.197 8.062 1.00 97.81 340 GLY A O 1
ATOM 2652 N N . SER A 1 341 ? -4.201 0.097 6.626 1.00 96.94 341 SER A N 1
ATOM 2653 C CA . SER A 1 341 ? -4.239 1.551 6.429 1.00 96.94 341 SER A CA 1
ATOM 2654 C C . SER A 1 341 ? -5.590 2.169 6.749 1.00 96.94 341 SER A C 1
ATOM 2656 O O . SER A 1 341 ? -6.634 1.605 6.414 1.00 96.94 341 SER A O 1
ATOM 2658 N N . TRP A 1 342 ? -5.552 3.359 7.351 1.00 96.75 342 TRP A N 1
ATOM 2659 C CA . TRP A 1 342 ? -6.721 4.207 7.564 1.00 96.75 342 TRP A CA 1
ATOM 2660 C C . TRP A 1 342 ? -6.589 5.504 6.755 1.00 96.75 342 TRP A C 1
ATOM 2662 O O . TRP A 1 342 ? -5.742 6.336 7.055 1.00 96.75 342 TRP A O 1
ATOM 2672 N N . SER A 1 343 ? -7.384 5.730 5.716 1.00 93.56 343 SER A N 1
ATOM 2673 C CA . SER A 1 343 ? -8.189 4.727 5.001 1.00 93.56 343 SER A CA 1
ATOM 2674 C C . SER A 1 343 ? -8.017 4.868 3.490 1.00 93.56 343 SER A C 1
ATOM 2676 O O . SER A 1 343 ? -7.478 5.868 3.012 1.00 93.56 343 SER A O 1
ATOM 2678 N N . LEU A 1 344 ? -8.437 3.847 2.736 1.00 93.38 344 LEU A N 1
ATOM 2679 C CA . LEU A 1 344 ? -8.162 3.658 1.302 1.00 93.38 344 LEU A CA 1
ATOM 2680 C C . LEU A 1 344 ? -8.303 4.931 0.450 1.00 93.38 344 LEU A C 1
ATOM 2682 O O . LEU A 1 344 ? -7.476 5.210 -0.411 1.00 93.38 344 LEU A O 1
ATOM 2686 N N . ASN A 1 345 ? -9.354 5.706 0.694 1.00 89.25 345 ASN A N 1
ATOM 2687 C CA . ASN A 1 345 ? -9.723 6.899 -0.069 1.00 89.25 345 ASN A CA 1
ATOM 2688 C C . ASN A 1 345 ? -9.052 8.197 0.422 1.00 89.25 345 ASN A C 1
ATOM 2690 O O . ASN A 1 345 ? -9.384 9.279 -0.059 1.00 89.25 345 ASN A O 1
ATOM 2694 N N . GLN A 1 346 ? -8.143 8.102 1.390 1.00 92.31 346 GLN A N 1
ATOM 2695 C CA . GLN A 1 346 ? -7.374 9.228 1.922 1.00 92.31 346 GLN A CA 1
ATOM 2696 C C . GLN A 1 346 ? -5.935 9.253 1.390 1.00 92.31 346 GLN A C 1
ATOM 2698 O O . GLN A 1 346 ? -5.262 10.282 1.494 1.00 92.31 346 GLN A O 1
ATOM 2703 N N . ALA A 1 347 ? -5.483 8.141 0.798 1.00 90.31 347 ALA A N 1
ATOM 2704 C CA . ALA A 1 347 ? -4.175 8.018 0.168 1.00 90.31 347 ALA A CA 1
ATOM 2705 C C . ALA A 1 347 ? -4.025 8.986 -1.013 1.00 90.31 347 ALA A C 1
ATOM 2707 O O . ALA A 1 347 ? -4.992 9.318 -1.699 1.00 90.31 347 ALA A O 1
ATOM 2708 N N . THR A 1 348 ? -2.791 9.402 -1.290 1.00 88.25 348 THR A N 1
ATOM 2709 C CA . THR A 1 348 ? -2.465 10.088 -2.544 1.00 88.25 348 THR A CA 1
ATOM 2710 C C . THR A 1 348 ? -2.393 9.074 -3.689 1.00 88.25 348 THR A C 1
ATOM 2712 O O . THR A 1 348 ? -2.131 7.890 -3.470 1.00 88.25 348 THR A O 1
ATOM 2715 N N . SER A 1 349 ? -2.604 9.521 -4.930 1.00 80.44 349 SER A N 1
ATOM 2716 C CA . SER A 1 349 ? -2.647 8.632 -6.104 1.00 80.44 349 SER A CA 1
ATOM 2717 C C . SER A 1 349 ? -1.360 7.830 -6.329 1.00 80.44 349 SER A C 1
ATOM 2719 O O . SER A 1 349 ? -1.399 6.734 -6.875 1.00 80.44 349 SER A O 1
ATOM 2721 N N . ASP A 1 350 ? -0.218 8.376 -5.923 1.00 83.19 350 ASP A N 1
ATOM 2722 C CA . ASP A 1 350 ? 1.107 7.775 -6.056 1.00 83.19 350 ASP A CA 1
ATOM 2723 C C . ASP A 1 350 ? 1.459 6.798 -4.923 1.00 83.19 350 ASP A C 1
ATOM 2725 O O . ASP A 1 350 ? 2.316 5.940 -5.139 1.00 83.19 350 ASP A O 1
ATOM 2729 N N . THR A 1 351 ? 0.770 6.858 -3.772 1.00 90.19 351 THR A N 1
ATOM 2730 C CA . THR A 1 351 ? 1.045 6.016 -2.587 1.00 90.19 351 THR A CA 1
ATOM 2731 C C . THR A 1 351 ? 1.142 4.534 -2.958 1.00 90.19 351 THR A C 1
ATOM 2733 O O . THR A 1 351 ? 2.077 3.836 -2.564 1.00 90.19 351 THR A O 1
ATOM 2736 N N . TRP A 1 352 ? 0.202 4.052 -3.770 1.00 89.56 352 TRP A N 1
ATOM 2737 C CA . TRP A 1 352 ? 0.111 2.642 -4.147 1.00 89.56 352 TRP A CA 1
ATOM 2738 C C . TRP A 1 352 ? 1.173 2.183 -5.141 1.00 89.56 352 TRP A C 1
ATOM 2740 O O . TRP A 1 352 ? 1.417 0.985 -5.257 1.00 89.56 352 TRP A O 1
ATOM 2750 N N . SER A 1 353 ? 1.853 3.109 -5.820 1.00 83.44 353 SER A N 1
ATOM 2751 C CA . SER A 1 353 ? 2.895 2.761 -6.791 1.00 83.44 353 SER A CA 1
ATOM 2752 C C . SER A 1 353 ? 4.052 2.029 -6.114 1.00 83.44 353 SER A C 1
ATOM 2754 O O . SER A 1 353 ? 4.585 1.069 -6.661 1.00 83.44 353 SER A O 1
ATOM 2756 N N . TYR A 1 354 ? 4.418 2.447 -4.901 1.00 83.81 354 TYR A N 1
ATOM 2757 C CA . TYR A 1 354 ? 5.547 1.887 -4.160 1.00 83.81 354 TYR A CA 1
ATOM 2758 C C . TYR A 1 354 ? 5.132 1.029 -2.957 1.00 83.81 354 TYR A C 1
ATOM 2760 O O . TYR A 1 354 ? 5.986 0.339 -2.403 1.00 83.81 354 TYR A O 1
ATOM 2768 N N . TYR A 1 355 ? 3.859 1.058 -2.546 1.00 89.50 355 TYR A N 1
ATOM 2769 C CA . TYR A 1 355 ? 3.396 0.463 -1.288 1.00 89.50 355 TYR A CA 1
ATOM 2770 C C . TYR A 1 355 ? 3.757 -1.020 -1.148 1.00 89.50 355 TYR A C 1
ATOM 2772 O O . TYR A 1 355 ? 4.405 -1.398 -0.173 1.00 89.50 355 TYR A O 1
ATOM 2780 N N . ASP A 1 356 ? 3.402 -1.838 -2.145 1.00 85.94 356 ASP A N 1
ATOM 2781 C CA . ASP A 1 356 ? 3.699 -3.275 -2.148 1.00 85.94 356 ASP A CA 1
ATOM 2782 C C . ASP A 1 356 ? 5.208 -3.518 -2.027 1.00 85.94 356 ASP A C 1
ATOM 2784 O O . ASP A 1 356 ? 5.669 -4.139 -1.072 1.00 85.94 356 ASP A O 1
ATOM 2788 N N . SER A 1 357 ? 5.997 -2.938 -2.934 1.00 82.88 357 SER A N 1
ATOM 2789 C CA . SER A 1 357 ? 7.455 -3.099 -2.950 1.00 82.88 357 SER A CA 1
ATOM 2790 C C . SER A 1 357 ? 8.094 -2.719 -1.611 1.00 82.88 357 SER A C 1
ATOM 2792 O O . SER A 1 357 ? 8.886 -3.489 -1.072 1.00 82.88 357 SER A O 1
ATOM 2794 N N . TRP A 1 358 ? 7.708 -1.582 -1.030 1.00 87.88 358 TRP A N 1
ATOM 2795 C CA . TRP A 1 358 ? 8.270 -1.108 0.234 1.00 87.88 358 TRP A CA 1
ATOM 2796 C C . TRP A 1 358 ? 7.830 -1.967 1.420 1.00 87.88 358 TRP A C 1
ATOM 2798 O O . TRP A 1 358 ? 8.668 -2.358 2.227 1.00 87.88 358 TRP A O 1
ATOM 2808 N N . SER A 1 359 ? 6.555 -2.350 1.499 1.00 87.06 359 SER A N 1
ATOM 2809 C CA . SER A 1 359 ? 6.089 -3.277 2.541 1.00 87.06 359 SER A CA 1
ATOM 2810 C C . SER A 1 359 ? 6.835 -4.623 2.498 1.00 87.06 359 SER A C 1
ATOM 2812 O O . SER A 1 359 ? 7.082 -5.231 3.538 1.00 87.06 359 SER A O 1
ATOM 2814 N N . ASN A 1 360 ? 7.292 -5.029 1.308 1.00 83.50 360 ASN A N 1
ATOM 2815 C CA . ASN A 1 360 ? 8.058 -6.246 1.040 1.00 83.50 360 ASN A CA 1
ATOM 2816 C C . ASN A 1 360 ? 9.593 -6.074 1.099 1.00 83.50 360 ASN A C 1
ATOM 2818 O O . ASN A 1 360 ? 10.315 -7.030 0.825 1.00 83.50 360 ASN A O 1
ATOM 2822 N N . GLY A 1 361 ? 10.123 -4.892 1.438 1.00 83.50 361 GLY A N 1
ATOM 2823 C CA . GLY A 1 361 ? 11.573 -4.683 1.611 1.00 83.50 361 GLY A CA 1
ATOM 2824 C C . GLY A 1 361 ? 12.347 -4.252 0.381 1.00 83.50 361 GLY A C 1
ATOM 2825 O O . GLY A 1 361 ? 13.577 -4.195 0.416 1.00 83.50 361 GLY A O 1
ATOM 2826 N N . TYR A 1 362 ? 11.640 -3.946 -0.699 1.00 83.06 362 TYR A N 1
ATOM 2827 C CA . TYR A 1 362 ? 12.216 -3.497 -1.952 1.00 83.06 362 TYR A CA 1
ATOM 2828 C C . TYR A 1 362 ? 12.162 -1.966 -2.042 1.00 83.06 362 TYR A C 1
ATOM 2830 O O . TYR A 1 362 ? 11.177 -1.368 -2.479 1.00 83.06 362 TYR A O 1
ATOM 2838 N N . TYR A 1 363 ? 13.251 -1.326 -1.621 1.00 84.06 363 TYR A N 1
ATOM 2839 C CA . TYR A 1 363 ? 13.418 0.122 -1.518 1.00 84.06 363 TYR A CA 1
ATOM 2840 C C . TYR A 1 363 ? 14.298 0.648 -2.648 1.00 84.06 363 TYR A C 1
ATOM 2842 O O . TYR A 1 363 ? 15.422 1.081 -2.411 1.00 84.06 363 TYR A O 1
ATOM 2850 N N . TYR A 1 364 ? 13.825 0.589 -3.891 1.00 87.00 364 TYR A N 1
ATOM 2851 C CA . TYR A 1 364 ? 14.599 1.040 -5.054 1.00 87.00 364 TYR A CA 1
ATOM 2852 C C . TYR A 1 364 ? 14.823 2.559 -5.028 1.00 87.00 364 TYR A C 1
ATOM 2854 O O . TYR A 1 364 ? 14.036 3.339 -5.569 1.00 87.00 364 TYR A O 1
ATOM 2862 N N . ILE A 1 365 ? 15.883 2.993 -4.342 1.00 85.12 365 ILE A N 1
ATOM 2863 C CA . ILE A 1 365 ? 16.190 4.413 -4.120 1.00 85.12 365 ILE A CA 1
ATOM 2864 C C . ILE A 1 365 ? 16.609 5.112 -5.412 1.00 85.12 365 ILE A C 1
ATOM 2866 O O . ILE A 1 365 ? 16.365 6.302 -5.577 1.00 85.12 365 ILE A O 1
ATOM 2870 N N . ASP A 1 366 ? 17.200 4.362 -6.335 1.00 91.12 366 ASP A N 1
ATOM 2871 C CA . ASP A 1 366 ? 17.712 4.823 -7.621 1.00 91.12 366 ASP A CA 1
ATOM 2872 C C . ASP A 1 366 ? 16.633 4.955 -8.704 1.00 91.12 366 ASP A C 1
ATOM 2874 O O . ASP A 1 366 ? 16.907 5.487 -9.776 1.00 91.12 366 ASP A O 1
ATOM 2878 N N . LEU A 1 367 ? 15.398 4.527 -8.418 1.00 89.69 367 LEU A N 1
ATOM 2879 C CA . LEU A 1 367 ? 14.230 4.846 -9.239 1.00 89.69 367 LEU A CA 1
ATOM 2880 C C . LEU A 1 367 ? 13.567 6.167 -8.848 1.00 89.69 367 LEU A C 1
ATOM 2882 O O . LEU A 1 367 ? 12.765 6.676 -9.621 1.00 89.69 367 LEU A O 1
ATOM 2886 N N . GLN A 1 368 ? 13.862 6.735 -7.677 1.00 83.81 368 GLN A N 1
ATOM 2887 C CA . GLN A 1 368 ? 13.182 7.952 -7.229 1.00 83.81 368 GLN A CA 1
ATOM 2888 C C . GLN A 1 368 ? 13.558 9.145 -8.113 1.00 83.81 368 GLN A C 1
ATOM 2890 O O . GLN A 1 368 ? 14.729 9.510 -8.210 1.00 83.81 368 GLN A O 1
ATOM 2895 N N . ASN A 1 369 ? 12.551 9.772 -8.723 1.00 84.88 369 ASN A N 1
ATOM 2896 C CA . ASN A 1 369 ? 12.673 10.834 -9.727 1.00 84.88 369 ASN A CA 1
ATOM 2897 C C . ASN A 1 369 ? 13.396 10.403 -11.014 1.00 84.88 369 ASN A C 1
ATOM 2899 O O . ASN A 1 369 ? 13.827 11.251 -11.797 1.00 84.88 369 ASN A O 1
ATOM 2903 N N . HIS A 1 370 ? 13.544 9.097 -11.241 1.00 93.44 370 HIS A N 1
ATOM 2904 C CA . HIS A 1 370 ? 14.108 8.581 -12.478 1.00 93.44 370 HIS A CA 1
ATOM 2905 C C . HIS A 1 370 ? 13.095 8.714 -13.620 1.00 93.44 370 HIS A C 1
ATOM 2907 O O . HIS A 1 370 ? 11.899 8.508 -13.422 1.00 93.44 370 HIS A O 1
ATOM 2913 N N . TRP A 1 371 ? 13.559 8.997 -14.839 1.00 94.44 371 TRP A N 1
ATOM 2914 C CA . TRP A 1 371 ? 12.682 9.188 -16.003 1.00 94.44 371 TRP A CA 1
ATOM 2915 C C . TRP A 1 371 ? 11.837 7.949 -16.341 1.00 94.44 371 TRP A C 1
ATOM 2917 O O . TRP A 1 371 ? 10.778 8.078 -16.938 1.00 94.44 371 TRP A O 1
ATOM 2927 N N . SER A 1 372 ? 12.299 6.763 -15.936 1.00 94.31 372 SER A N 1
ATOM 2928 C CA . SER A 1 372 ? 11.606 5.480 -16.111 1.00 94.31 372 SER A CA 1
ATOM 2929 C C . SER A 1 372 ? 10.936 4.971 -14.830 1.00 94.31 372 SER A C 1
ATOM 2931 O O . SER A 1 372 ? 10.681 3.771 -14.721 1.00 94.31 372 SER A O 1
ATOM 2933 N N . GLN A 1 373 ? 10.788 5.811 -13.797 1.00 90.38 373 GLN A N 1
ATOM 2934 C CA . GLN A 1 373 ? 10.291 5.382 -12.486 1.00 90.38 373 GLN A CA 1
ATOM 2935 C C . GLN A 1 373 ? 8.943 4.679 -12.618 1.00 90.38 373 GLN A C 1
ATOM 2937 O O . GLN A 1 373 ? 8.776 3.583 -12.092 1.00 90.38 373 GLN A O 1
ATOM 2942 N N . GLN A 1 374 ? 8.008 5.294 -13.342 1.00 87.38 374 GLN A N 1
ATOM 2943 C CA . GLN A 1 374 ? 6.651 4.785 -13.489 1.00 87.38 374 GLN A CA 1
ATOM 2944 C C . GLN A 1 374 ? 6.643 3.401 -14.146 1.00 87.38 374 GLN A C 1
ATOM 2946 O O . GLN A 1 374 ? 6.100 2.454 -13.577 1.00 87.38 374 GLN A O 1
ATOM 2951 N N . GLU A 1 375 ? 7.289 3.260 -15.302 1.00 92.69 375 GLU A N 1
ATOM 2952 C CA . GLU A 1 375 ? 7.316 2.014 -16.067 1.00 92.69 375 GLU A CA 1
ATOM 2953 C C . GLU A 1 375 ? 8.105 0.927 -15.335 1.00 92.69 375 GLU A C 1
ATOM 2955 O O . GLU A 1 375 ? 7.673 -0.223 -15.279 1.00 92.69 375 GLU A O 1
ATOM 2960 N N . ALA A 1 376 ? 9.241 1.268 -14.719 1.00 92.44 376 ALA A N 1
ATOM 2961 C CA . ALA A 1 376 ? 10.017 0.311 -13.933 1.00 92.44 376 ALA A CA 1
ATOM 2962 C C . ALA A 1 376 ? 9.215 -0.203 -12.736 1.00 92.44 376 ALA A C 1
ATOM 2964 O O . ALA A 1 376 ? 9.144 -1.415 -12.532 1.00 92.44 376 ALA A O 1
ATOM 2965 N N . THR A 1 377 ? 8.578 0.691 -11.977 1.00 85.06 377 THR A N 1
ATOM 2966 C CA . THR A 1 377 ? 7.713 0.330 -10.849 1.00 85.06 377 THR A CA 1
ATOM 2967 C C . THR A 1 377 ? 6.539 -0.537 -11.296 1.00 85.06 377 THR A C 1
ATOM 2969 O O . THR A 1 377 ? 6.231 -1.527 -10.636 1.00 85.06 377 THR A O 1
ATOM 2972 N N . GLU A 1 378 ? 5.928 -0.242 -12.441 1.00 85.12 378 GLU A N 1
ATOM 2973 C CA . GLU A 1 378 ? 4.868 -1.074 -13.005 1.00 85.12 378 GLU A CA 1
ATOM 2974 C C . GLU A 1 378 ? 5.365 -2.498 -13.315 1.00 85.12 378 GLU A C 1
ATOM 2976 O O . GLU A 1 378 ? 4.751 -3.480 -12.893 1.00 85.12 378 GLU A O 1
ATOM 2981 N N . MET A 1 379 ? 6.507 -2.628 -14.000 1.00 89.69 379 MET A N 1
ATOM 2982 C CA . MET A 1 379 ? 7.086 -3.935 -14.347 1.00 89.69 379 MET A CA 1
ATOM 2983 C C . MET A 1 379 ? 7.575 -4.708 -13.121 1.00 89.69 379 MET A C 1
ATOM 2985 O O . MET A 1 379 ? 7.551 -5.941 -13.113 1.00 89.69 379 MET A O 1
ATOM 2989 N N . ILE A 1 380 ? 8.001 -3.994 -12.080 1.00 86.69 380 ILE A N 1
ATOM 2990 C CA . ILE A 1 380 ? 8.294 -4.549 -10.761 1.00 86.69 380 ILE A CA 1
ATOM 2991 C C . ILE A 1 380 ? 7.016 -5.102 -10.137 1.00 86.69 380 ILE A C 1
ATOM 2993 O O . ILE A 1 380 ? 7.017 -6.250 -9.707 1.00 86.69 380 ILE A O 1
ATOM 2997 N N . ASN A 1 381 ? 5.927 -4.336 -10.084 1.00 77.75 381 ASN A N 1
ATOM 2998 C CA . ASN A 1 381 ? 4.688 -4.757 -9.422 1.00 77.75 381 ASN A CA 1
ATOM 2999 C C . ASN A 1 381 ? 4.039 -5.968 -10.111 1.00 77.75 381 ASN A C 1
ATOM 3001 O O . ASN A 1 381 ? 3.533 -6.852 -9.429 1.00 77.75 381 ASN A O 1
ATOM 3005 N N . LYS A 1 382 ? 4.156 -6.082 -11.441 1.00 80.06 382 LYS A N 1
ATOM 3006 C CA . LYS A 1 382 ? 3.756 -7.290 -12.191 1.00 80.06 382 LYS A CA 1
ATOM 3007 C C . LYS A 1 382 ? 4.707 -8.484 -11.998 1.00 80.06 382 LYS A C 1
ATOM 3009 O O . LYS A 1 382 ? 4.446 -9.579 -12.484 1.00 80.06 382 LYS A O 1
ATOM 3014 N N . GLY A 1 383 ? 5.858 -8.282 -11.356 1.00 83.56 383 GLY A N 1
ATOM 3015 C CA . GLY A 1 383 ? 6.896 -9.302 -11.192 1.00 83.56 383 GLY A CA 1
ATOM 3016 C C . GLY A 1 383 ? 7.690 -9.616 -12.466 1.00 83.56 383 GLY A C 1
ATOM 3017 O O . GLY A 1 383 ? 8.488 -10.553 -12.469 1.00 83.56 383 GLY A O 1
ATOM 3018 N N . TRP A 1 384 ? 7.516 -8.847 -13.546 1.00 89.56 384 TRP A N 1
ATOM 3019 C CA . TRP A 1 384 ? 8.222 -9.056 -14.817 1.00 89.56 384 TRP A CA 1
ATOM 3020 C C . TRP A 1 384 ? 9.698 -8.673 -14.695 1.00 89.56 384 TRP A C 1
ATOM 3022 O O . TRP A 1 384 ? 10.583 -9.375 -15.188 1.00 89.56 384 TRP A O 1
ATOM 3032 N N . MET A 1 385 ? 9.974 -7.586 -13.972 1.00 92.75 385 MET A N 1
ATOM 3033 C CA . MET A 1 385 ? 11.322 -7.146 -13.626 1.00 92.75 385 MET A CA 1
ATOM 3034 C C . MET A 1 385 ? 11.530 -7.171 -12.110 1.00 92.75 385 MET A C 1
ATOM 3036 O O . MET A 1 385 ? 10.608 -6.982 -11.327 1.00 92.75 385 MET A O 1
ATOM 3040 N N . ILE A 1 386 ? 12.772 -7.399 -11.689 1.00 88.69 386 ILE A N 1
ATOM 3041 C CA . ILE A 1 386 ? 13.186 -7.364 -10.280 1.00 88.69 386 ILE A CA 1
ATOM 3042 C C . ILE A 1 386 ? 14.438 -6.502 -10.149 1.00 88.69 386 ILE A C 1
ATOM 3044 O O . ILE A 1 386 ? 15.191 -6.375 -11.121 1.00 88.69 386 ILE A O 1
ATOM 3048 N N . GLY A 1 387 ? 14.667 -5.917 -8.974 1.00 87.19 387 GLY A N 1
ATOM 3049 C CA . GLY A 1 387 ? 15.902 -5.190 -8.683 1.00 87.19 387 GLY A CA 1
ATOM 3050 C C . GLY A 1 387 ? 17.147 -6.078 -8.652 1.00 87.19 387 GLY A C 1
ATOM 3051 O O . GLY A 1 387 ? 17.060 -7.305 -8.616 1.00 87.19 387 GLY A O 1
ATOM 3052 N N . VAL A 1 388 ? 18.316 -5.439 -8.674 1.00 88.62 388 VAL A N 1
ATOM 3053 C CA . VAL A 1 388 ? 19.620 -6.112 -8.531 1.00 88.62 388 VAL A CA 1
ATOM 3054 C C . VAL A 1 388 ? 20.007 -6.313 -7.062 1.00 88.62 388 VAL A C 1
ATOM 3056 O O . VAL A 1 388 ? 20.873 -7.123 -6.751 1.00 88.62 388 VAL A O 1
ATOM 3059 N N . SER A 1 389 ? 19.349 -5.591 -6.157 1.00 86.38 389 SER A N 1
ATOM 3060 C CA . SER A 1 389 ? 19.370 -5.801 -4.710 1.00 86.38 389 SER A CA 1
ATOM 3061 C C . SER A 1 389 ? 18.017 -5.373 -4.123 1.00 86.38 389 SER A C 1
ATOM 3063 O O . SER A 1 389 ? 17.206 -4.792 -4.849 1.00 86.38 389 SER A O 1
ATOM 3065 N N . PRO A 1 390 ? 17.755 -5.583 -2.820 1.00 82.75 390 PRO A N 1
ATOM 3066 C CA . PRO A 1 390 ? 16.569 -5.028 -2.172 1.00 82.75 390 PRO A CA 1
ATOM 3067 C C . PRO A 1 390 ? 16.473 -3.499 -2.267 1.00 82.75 390 PRO A C 1
ATOM 3069 O O . PRO A 1 390 ? 15.383 -2.957 -2.200 1.00 82.75 390 PRO A O 1
ATOM 3072 N N . THR A 1 391 ? 17.583 -2.783 -2.457 1.00 84.88 391 THR A N 1
ATOM 3073 C CA . THR A 1 391 ? 17.596 -1.310 -2.463 1.00 84.88 391 THR A CA 1
ATOM 3074 C C . THR A 1 391 ? 17.905 -0.684 -3.819 1.00 84.88 391 THR A C 1
ATOM 3076 O O . THR A 1 391 ? 17.818 0.533 -3.958 1.00 84.88 391 THR A O 1
ATOM 3079 N N . LEU A 1 392 ? 18.269 -1.475 -4.830 1.00 89.75 392 LEU A N 1
ATOM 3080 C CA . LEU A 1 392 ? 18.689 -0.961 -6.135 1.00 89.75 392 LEU A CA 1
ATOM 3081 C C . LEU A 1 392 ? 17.973 -1.676 -7.273 1.00 89.75 392 LEU A C 1
ATOM 3083 O O . LEU A 1 392 ? 18.018 -2.906 -7.392 1.00 89.75 392 LEU A O 1
ATOM 3087 N N . PHE A 1 393 ? 17.360 -0.892 -8.155 1.00 93.06 393 PHE A N 1
ATOM 3088 C CA . PHE A 1 393 ? 16.878 -1.383 -9.440 1.00 93.06 393 PHE A CA 1
ATOM 3089 C C . PHE A 1 393 ? 17.976 -1.370 -10.506 1.00 93.06 393 PHE A C 1
ATOM 3091 O O . PHE A 1 393 ? 17.967 -2.224 -11.390 1.00 93.06 393 PHE A O 1
ATOM 3098 N N . ALA A 1 394 ? 18.920 -0.439 -10.406 1.00 95.12 394 ALA A N 1
ATOM 3099 C CA . ALA A 1 394 ? 19.990 -0.129 -11.341 1.00 95.12 394 ALA A CA 1
ATOM 3100 C C . ALA A 1 394 ? 19.490 0.189 -12.766 1.00 95.12 394 ALA A C 1
ATOM 3102 O O . ALA A 1 394 ? 19.794 -0.559 -13.698 1.00 95.12 394 ALA A O 1
ATOM 3103 N N . PRO A 1 395 ? 18.707 1.272 -12.955 1.00 96.75 395 PRO A N 1
ATOM 3104 C CA . PRO A 1 395 ? 18.042 1.576 -14.228 1.00 96.75 395 PRO A CA 1
ATOM 3105 C C . PRO A 1 395 ? 19.006 1.753 -15.410 1.00 96.75 395 PRO A C 1
ATOM 3107 O O . PRO A 1 395 ? 18.684 1.353 -16.527 1.00 96.75 395 PRO A O 1
ATOM 3110 N N . GLU A 1 396 ? 20.199 2.286 -15.150 1.00 96.88 396 GLU A N 1
ATOM 3111 C CA . GLU A 1 396 ? 21.205 2.590 -16.174 1.00 96.88 396 GLU A CA 1
ATOM 3112 C C . GLU A 1 396 ? 22.154 1.421 -16.477 1.00 96.88 396 GLU A C 1
ATOM 3114 O O . GLU A 1 396 ? 22.978 1.511 -17.386 1.00 96.88 396 GLU A O 1
ATOM 3119 N N . LEU A 1 397 ? 22.061 0.300 -15.748 1.00 96.38 397 LEU A N 1
ATOM 3120 C CA . LEU A 1 397 ? 22.889 -0.862 -16.064 1.00 96.38 397 LEU A CA 1
ATOM 3121 C C . LEU A 1 397 ? 22.395 -1.560 -17.343 1.00 96.38 397 LEU A C 1
ATOM 3123 O O . LEU A 1 397 ? 21.182 -1.751 -17.504 1.00 96.38 397 LEU A O 1
ATOM 3127 N N . PRO A 1 398 ? 23.319 -2.003 -18.216 1.00 97.44 398 PRO A N 1
ATOM 3128 C CA . PRO A 1 398 ? 23.000 -2.871 -19.340 1.00 97.44 398 PRO A CA 1
ATOM 3129 C C . PRO A 1 398 ? 22.321 -4.171 -18.903 1.00 97.44 398 PRO A C 1
ATOM 3131 O O . PRO A 1 398 ? 22.700 -4.775 -17.895 1.00 97.44 398 PRO A O 1
ATOM 3134 N N . LEU A 1 399 ? 21.351 -4.634 -19.689 1.00 96.00 399 LEU A N 1
ATOM 3135 C CA . LEU A 1 399 ? 20.778 -5.969 -19.520 1.00 96.00 399 LEU A CA 1
ATOM 3136 C C . LEU A 1 399 ? 21.678 -7.039 -20.124 1.00 96.00 399 LEU A C 1
ATOM 3138 O O . LEU A 1 399 ? 22.178 -6.874 -21.234 1.00 96.00 399 LEU A O 1
ATOM 3142 N N . THR A 1 400 ? 21.804 -8.177 -19.445 1.00 97.19 400 THR A N 1
ATOM 3143 C CA . THR A 1 400 ? 22.394 -9.374 -20.056 1.00 97.19 400 THR A CA 1
ATOM 3144 C C . THR A 1 400 ? 21.375 -10.142 -20.894 1.00 97.19 400 THR A C 1
ATOM 3146 O O . THR A 1 400 ? 20.157 -10.022 -20.711 1.00 97.19 400 THR A O 1
ATOM 3149 N N . ARG A 1 401 ? 21.863 -10.999 -21.794 1.00 97.38 401 ARG A N 1
ATOM 3150 C CA . ARG A 1 401 ? 21.018 -11.883 -22.613 1.00 97.38 401 ARG A CA 1
ATOM 3151 C C . ARG A 1 401 ? 20.169 -12.837 -21.763 1.00 97.38 401 ARG A C 1
ATOM 3153 O O . ARG A 1 401 ? 18.995 -13.042 -22.074 1.00 97.38 401 ARG A O 1
ATOM 3160 N N . ALA A 1 402 ? 20.711 -13.367 -20.664 1.00 96.44 402 ALA A N 1
ATOM 3161 C CA . ALA A 1 402 ? 19.951 -14.190 -19.719 1.00 96.44 402 ALA A CA 1
ATOM 3162 C C . ALA A 1 402 ? 18.853 -13.397 -18.996 1.00 96.44 402 ALA A C 1
ATOM 3164 O O . ALA A 1 402 ? 17.730 -13.886 -18.849 1.00 96.44 402 ALA A O 1
ATOM 3165 N N . GLN A 1 403 ? 19.141 -12.157 -18.585 1.00 96.31 403 GLN A N 1
ATOM 3166 C CA . GLN A 1 403 ? 18.140 -11.287 -17.965 1.00 96.31 403 GLN A CA 1
ATOM 3167 C C . GLN A 1 403 ? 17.007 -10.958 -18.939 1.00 96.31 403 GLN A C 1
ATOM 3169 O O . GLN A 1 403 ? 15.844 -11.070 -18.560 1.00 96.31 403 GLN A O 1
ATOM 3174 N N . ALA A 1 404 ? 17.318 -10.629 -20.196 1.00 96.62 404 ALA A N 1
ATOM 3175 C CA . ALA A 1 404 ? 16.307 -10.377 -21.221 1.00 96.62 404 ALA A CA 1
ATOM 3176 C C . ALA A 1 404 ? 15.387 -11.593 -21.442 1.00 96.62 404 ALA A C 1
ATOM 3178 O O . ALA A 1 404 ? 14.165 -11.440 -21.461 1.00 96.62 404 ALA A O 1
ATOM 3179 N N . ALA A 1 405 ? 15.953 -12.803 -21.544 1.00 95.31 405 ALA A N 1
ATOM 3180 C CA . ALA A 1 405 ? 15.178 -14.041 -21.674 1.00 95.31 405 ALA A CA 1
ATOM 3181 C C . ALA A 1 405 ? 14.248 -14.271 -20.470 1.00 95.31 405 ALA A C 1
ATOM 3183 O O . ALA A 1 405 ? 13.061 -14.539 -20.643 1.00 95.31 405 ALA A O 1
ATOM 3184 N N . THR A 1 406 ? 14.774 -14.097 -19.258 1.00 94.38 406 THR A N 1
ATOM 3185 C CA . THR A 1 406 ? 14.029 -14.279 -18.003 1.00 94.38 406 THR A CA 1
ATOM 3186 C C . THR A 1 406 ? 12.878 -13.285 -17.860 1.00 94.38 406 THR A C 1
ATOM 3188 O O . THR A 1 406 ? 11.767 -13.654 -17.488 1.00 94.38 406 THR A O 1
ATOM 3191 N N . ILE A 1 407 ? 13.118 -12.014 -18.184 1.00 94.81 407 ILE A N 1
ATOM 3192 C CA . ILE A 1 407 ? 12.100 -10.962 -18.117 1.00 94.81 407 ILE A CA 1
ATOM 3193 C C . ILE A 1 407 ? 10.939 -11.266 -19.076 1.00 94.81 407 ILE A C 1
ATOM 3195 O O . ILE A 1 407 ? 9.778 -11.180 -18.679 1.00 94.81 407 ILE A O 1
ATOM 3199 N N . MET A 1 408 ? 11.232 -11.680 -20.314 1.00 92.38 408 MET A N 1
ATOM 3200 C CA . MET A 1 408 ? 10.191 -12.066 -21.277 1.00 92.38 408 MET A CA 1
ATOM 3201 C C . MET A 1 408 ? 9.445 -13.336 -20.854 1.00 92.38 408 MET A C 1
ATOM 3203 O O . MET A 1 408 ? 8.229 -13.405 -21.022 1.00 92.38 408 MET A O 1
ATOM 3207 N N . ALA A 1 409 ? 10.143 -14.317 -20.270 1.00 90.56 409 ALA A N 1
ATOM 3208 C CA . ALA A 1 409 ? 9.510 -15.517 -19.729 1.00 90.56 409 ALA A CA 1
ATOM 3209 C C . ALA A 1 409 ? 8.492 -15.163 -18.635 1.00 90.56 409 ALA A C 1
ATOM 3211 O O . ALA A 1 409 ? 7.338 -15.576 -18.714 1.00 90.56 409 ALA A O 1
ATOM 3212 N N . ARG A 1 410 ? 8.873 -14.316 -17.671 1.00 89.94 410 ARG A N 1
ATOM 3213 C CA . ARG A 1 410 ? 7.966 -13.840 -16.612 1.00 89.94 410 ARG A CA 1
ATOM 3214 C C . ARG A 1 410 ? 6.766 -13.083 -17.171 1.00 89.94 410 ARG A C 1
ATOM 3216 O O . ARG A 1 410 ? 5.645 -13.336 -16.742 1.00 89.94 410 ARG A O 1
ATOM 3223 N N . ALA A 1 411 ? 6.989 -12.215 -18.156 1.00 88.88 411 ALA A N 1
ATOM 3224 C CA . ALA A 1 411 ? 5.914 -11.457 -18.788 1.00 88.88 411 ALA A CA 1
ATOM 3225 C C . ALA A 1 411 ? 4.884 -12.361 -19.499 1.00 88.88 411 ALA A C 1
ATOM 3227 O O . ALA A 1 411 ? 3.689 -12.079 -19.474 1.00 88.88 411 ALA A O 1
ATOM 3228 N N . LEU A 1 412 ? 5.322 -13.482 -20.086 1.00 85.50 412 LEU A N 1
ATOM 3229 C CA . LEU A 1 412 ? 4.428 -14.495 -20.666 1.00 85.50 412 LEU A CA 1
ATOM 3230 C C . LEU A 1 412 ? 3.766 -15.408 -19.621 1.00 85.50 412 LEU A C 1
ATOM 3232 O O . LEU A 1 412 ? 2.699 -15.971 -19.883 1.00 85.50 412 LEU A O 1
ATOM 3236 N N . ALA A 1 413 ? 4.409 -15.616 -18.469 1.00 80.81 413 ALA A N 1
ATOM 3237 C CA . ALA A 1 413 ? 3.852 -16.406 -17.373 1.00 80.81 413 ALA A CA 1
ATOM 3238 C C . ALA A 1 413 ? 2.625 -15.720 -16.772 1.00 80.81 413 ALA A C 1
ATOM 3240 O O . ALA A 1 413 ? 1.585 -16.355 -16.607 1.00 80.81 413 ALA A O 1
ATOM 3241 N N . ASP A 1 414 ? 2.753 -14.420 -16.512 1.00 72.75 414 ASP A N 1
ATOM 3242 C CA . ASP A 1 414 ? 1.702 -13.575 -15.945 1.00 72.75 414 ASP A CA 1
ATOM 3243 C C . ASP A 1 414 ? 0.441 -13.538 -16.825 1.00 72.75 414 ASP A C 1
ATOM 3245 O O . ASP A 1 414 ? -0.683 -13.595 -16.333 1.00 72.75 414 ASP A O 1
ATOM 3249 N N . SER A 1 415 ? 0.595 -13.559 -18.151 1.00 62.72 415 SER A N 1
ATOM 3250 C CA . SER A 1 415 ? -0.544 -13.549 -19.074 1.00 62.72 415 SER A CA 1
ATOM 3251 C C . SER A 1 415 ? -1.226 -14.905 -19.291 1.00 62.72 415 SER A C 1
ATOM 3253 O O . SER A 1 415 ? -2.037 -15.049 -20.206 1.00 62.72 415 SER A O 1
ATOM 3255 N N . ASN A 1 416 ? -0.899 -15.935 -18.500 1.00 57.06 416 ASN A N 1
ATOM 3256 C CA . ASN A 1 416 ? -1.310 -17.329 -18.725 1.00 57.06 416 ASN A CA 1
ATOM 3257 C C . ASN A 1 416 ? -0.910 -17.897 -20.108 1.00 57.06 416 ASN A C 1
ATOM 3259 O O . ASN A 1 416 ? -1.303 -19.017 -20.447 1.00 57.06 416 ASN A O 1
ATOM 3263 N N . LYS A 1 417 ? -0.087 -17.190 -20.901 1.00 53.44 417 LYS A N 1
ATOM 3264 C CA . LYS A 1 417 ? 0.398 -17.650 -22.216 1.00 53.44 417 LYS A CA 1
ATOM 3265 C C . LYS A 1 417 ? 1.541 -18.665 -22.109 1.00 53.44 417 LYS A C 1
ATOM 3267 O O . LYS A 1 417 ? 1.789 -19.385 -23.073 1.00 53.44 417 LYS A O 1
ATOM 3272 N N . MET A 1 418 ? 2.189 -18.804 -20.945 1.00 49.50 418 MET A N 1
ATOM 3273 C CA . MET A 1 418 ? 3.114 -19.925 -20.681 1.00 49.50 418 MET A CA 1
ATOM 3274 C C . MET A 1 418 ? 2.413 -21.262 -20.408 1.00 49.50 418 MET A C 1
ATOM 3276 O O . MET A 1 418 ? 3.053 -22.315 -20.485 1.00 49.50 418 MET A O 1
ATOM 3280 N N . VAL A 1 419 ? 1.111 -21.269 -20.104 1.00 45.34 419 VAL A N 1
ATOM 3281 C CA . VAL A 1 419 ? 0.381 -22.512 -19.839 1.00 45.34 419 VAL A CA 1
ATOM 3282 C C . VAL A 1 419 ? 0.115 -23.210 -21.175 1.00 45.34 419 VAL A C 1
ATOM 3284 O O . VAL A 1 419 ? -0.914 -22.957 -21.797 1.00 45.34 419 VAL A O 1
ATOM 3287 N N . LYS A 1 420 ? 1.058 -24.077 -21.593 1.00 44.09 420 LYS A N 1
ATOM 3288 C CA . LYS A 1 420 ? 0.986 -25.158 -22.619 1.00 44.09 420 LYS A CA 1
ATOM 3289 C C . LYS A 1 420 ? 2.142 -25.170 -23.639 1.00 44.09 420 LYS A C 1
ATOM 3291 O O . LYS A 1 420 ? 1.912 -25.496 -24.800 1.00 44.09 420 LYS A O 1
ATOM 3296 N N . VAL A 1 421 ? 3.389 -24.903 -23.250 1.00 49.16 421 VAL A N 1
ATOM 3297 C CA . VAL A 1 421 ? 4.528 -25.304 -24.102 1.00 49.16 421 VAL A CA 1
ATOM 3298 C C . VAL A 1 421 ? 5.131 -26.586 -23.532 1.00 49.16 421 VAL A C 1
ATOM 3300 O O . VAL A 1 421 ? 5.746 -26.537 -22.467 1.00 49.16 421 VAL A O 1
ATOM 3303 N N . PRO A 1 422 ? 4.947 -27.751 -24.180 1.00 51.88 422 PRO A N 1
ATOM 3304 C CA . PRO A 1 422 ? 5.707 -28.942 -23.832 1.00 51.88 422 PRO A CA 1
ATOM 3305 C C . PRO A 1 422 ? 7.199 -28.614 -23.925 1.00 51.88 422 PRO A C 1
ATOM 3307 O O . PRO A 1 422 ? 7.670 -28.186 -24.978 1.00 51.88 422 PRO A O 1
ATOM 3310 N N . ILE A 1 423 ? 7.940 -28.796 -22.831 1.00 56.12 423 ILE A N 1
ATOM 3311 C CA . ILE A 1 423 ? 9.395 -28.621 -22.829 1.00 56.12 423 ILE A CA 1
ATOM 3312 C C . ILE A 1 423 ? 9.994 -29.799 -23.606 1.00 56.12 423 ILE A C 1
ATOM 3314 O O . ILE A 1 423 ? 10.191 -30.886 -23.066 1.00 56.12 423 ILE A O 1
ATOM 3318 N N . ASN A 1 424 ? 10.207 -29.603 -24.904 1.00 56.38 424 ASN A N 1
ATOM 3319 C CA . ASN A 1 424 ? 10.887 -30.542 -25.786 1.00 56.38 424 ASN A CA 1
ATOM 3320 C C . ASN A 1 424 ? 11.642 -29.740 -26.863 1.00 56.38 424 ASN A C 1
ATOM 3322 O O . ASN A 1 424 ? 10.978 -29.041 -27.632 1.00 56.38 424 ASN A O 1
ATOM 3326 N N . PRO A 1 425 ? 12.985 -29.824 -26.950 1.00 59.06 425 PRO A N 1
ATOM 3327 C CA . PRO A 1 425 ? 13.894 -30.721 -26.222 1.00 59.06 425 PRO A CA 1
ATOM 3328 C C . PRO A 1 425 ? 14.054 -30.395 -24.729 1.00 59.06 425 PRO A C 1
ATOM 3330 O O . PRO A 1 425 ? 13.742 -29.302 -24.268 1.00 59.06 425 PRO A O 1
ATOM 3333 N N . ALA A 1 426 ? 14.566 -31.370 -23.969 1.00 66.88 426 ALA A N 1
ATOM 3334 C CA . ALA A 1 426 ? 14.892 -31.231 -22.543 1.00 66.88 426 ALA A CA 1
ATOM 3335 C C . ALA A 1 426 ? 16.173 -30.405 -22.278 1.00 66.88 426 ALA A C 1
ATOM 3337 O O . ALA A 1 426 ? 16.561 -30.210 -21.128 1.00 66.88 426 ALA A O 1
ATOM 3338 N N . SER A 1 427 ? 16.842 -29.941 -23.338 1.00 77.31 427 SER A N 1
ATOM 3339 C CA . SER A 1 427 ? 18.103 -29.204 -23.279 1.00 77.31 427 SER A CA 1
ATOM 3340 C C . SER A 1 427 ? 18.024 -27.920 -24.092 1.00 77.31 427 SER A C 1
ATOM 3342 O O . SER A 1 427 ? 17.403 -27.898 -25.153 1.00 77.31 427 SER A O 1
ATOM 3344 N N . THR A 1 428 ? 18.691 -26.867 -23.613 1.00 81.12 428 THR A N 1
ATOM 3345 C CA . THR A 1 428 ? 18.820 -25.581 -24.317 1.00 81.12 428 THR A CA 1
ATOM 3346 C C . THR A 1 428 ? 19.608 -25.702 -25.623 1.00 81.12 428 THR A C 1
ATOM 3348 O O . THR A 1 428 ? 19.460 -24.861 -26.506 1.00 81.12 428 THR A O 1
ATOM 3351 N N . GLY A 1 429 ? 20.459 -26.728 -25.748 1.00 87.88 429 GLY A N 1
ATOM 3352 C CA . GLY A 1 429 ? 21.385 -26.884 -26.870 1.00 87.88 429 GLY A CA 1
ATOM 3353 C C . GLY A 1 429 ? 22.582 -25.925 -26.835 1.00 87.88 429 GLY A C 1
ATOM 3354 O O . GLY A 1 429 ? 23.338 -25.886 -27.807 1.00 87.88 429 GLY A O 1
ATOM 3355 N N . TYR A 1 430 ? 22.768 -25.171 -25.743 1.00 94.69 430 TYR A N 1
ATOM 3356 C CA . TYR A 1 430 ? 23.895 -24.254 -25.564 1.00 94.69 430 TYR A CA 1
ATOM 3357 C C . TYR A 1 430 ? 24.903 -24.803 -24.548 1.00 94.69 430 TYR A C 1
ATOM 3359 O O . TYR A 1 430 ? 24.542 -25.122 -23.417 1.00 94.69 430 TYR A O 1
ATOM 3367 N N . SER A 1 431 ? 26.180 -24.889 -24.923 1.00 94.31 431 SER A N 1
ATOM 3368 C CA . SER A 1 431 ? 27.245 -25.448 -24.079 1.00 94.31 431 SER A CA 1
ATOM 3369 C C . SER A 1 431 ? 27.627 -24.559 -22.891 1.00 94.31 431 SER A C 1
ATOM 3371 O O . SER A 1 431 ? 28.237 -25.038 -21.940 1.00 94.31 431 SER A O 1
ATOM 3373 N N . ASP A 1 432 ? 27.295 -23.269 -22.949 1.00 95.31 432 ASP A N 1
ATOM 3374 C CA . ASP A 1 432 ? 27.557 -22.263 -21.913 1.00 95.31 432 ASP A CA 1
ATOM 3375 C C . ASP A 1 432 ? 26.333 -21.961 -21.029 1.00 95.31 432 ASP A C 1
ATOM 3377 O O . ASP A 1 432 ? 26.387 -21.069 -20.184 1.00 95.31 432 ASP A O 1
ATOM 3381 N N . VAL A 1 433 ? 25.241 -22.720 -21.180 1.00 94.88 433 VAL A N 1
ATOM 3382 C CA . VAL A 1 433 ? 24.043 -22.635 -20.331 1.00 94.88 433 VAL A CA 1
ATOM 3383 C C . VAL A 1 433 ? 23.813 -23.991 -19.667 1.00 94.88 433 VAL A C 1
ATOM 3385 O O . VAL A 1 433 ? 23.043 -24.822 -20.144 1.00 94.88 433 VAL A O 1
ATOM 3388 N N . LEU A 1 434 ? 24.525 -24.219 -18.564 1.00 92.81 434 LEU A N 1
ATOM 3389 C CA . LEU A 1 434 ? 24.452 -25.456 -17.781 1.00 92.81 434 LEU A CA 1
ATOM 3390 C C . LEU A 1 434 ? 23.100 -25.585 -17.058 1.00 92.81 434 LEU A C 1
ATOM 3392 O O . LEU A 1 434 ? 22.496 -24.577 -16.705 1.00 92.81 434 LEU A O 1
ATOM 3396 N N . GLU A 1 435 ? 22.650 -26.813 -16.772 1.00 88.25 435 GLU A N 1
ATOM 3397 C CA . GLU A 1 435 ? 21.359 -27.083 -16.099 1.00 88.25 435 GLU A CA 1
ATOM 3398 C C . GLU A 1 435 ? 21.203 -26.384 -14.739 1.00 88.25 435 GLU A C 1
ATOM 3400 O O . GLU A 1 435 ? 20.094 -26.059 -14.325 1.00 88.25 435 GLU A O 1
ATOM 3405 N N . ASN A 1 436 ? 22.313 -26.129 -14.044 1.00 87.94 436 ASN A N 1
ATOM 3406 C CA . ASN A 1 436 ? 22.338 -25.415 -12.768 1.00 87.94 436 ASN A CA 1
ATOM 3407 C C . ASN A 1 436 ? 22.458 -23.886 -12.913 1.00 87.94 436 ASN A C 1
ATOM 3409 O O . ASN A 1 436 ? 22.559 -23.188 -11.902 1.00 87.94 436 ASN A O 1
ATOM 3413 N N . TYR A 1 437 ? 22.486 -23.353 -14.137 1.00 92.31 437 TYR A N 1
ATOM 3414 C CA . TYR A 1 437 ? 22.479 -21.914 -14.375 1.00 92.31 437 TYR A CA 1
ATOM 3415 C C . TYR A 1 437 ? 21.116 -21.331 -13.986 1.00 92.31 437 TYR A C 1
ATOM 3417 O O . TYR A 1 437 ? 20.070 -21.878 -14.329 1.00 92.31 437 TYR A O 1
ATOM 3425 N N . TRP A 1 438 ? 21.115 -20.197 -13.284 1.00 91.69 438 TRP A N 1
ATOM 3426 C CA . TRP A 1 438 ? 19.908 -19.631 -12.666 1.00 91.69 438 TRP A CA 1
ATOM 3427 C C . TRP A 1 438 ? 18.770 -19.343 -13.663 1.00 91.69 438 TRP A C 1
ATOM 3429 O O . TRP A 1 438 ? 17.606 -19.443 -13.292 1.00 91.69 438 TRP A O 1
ATOM 3439 N N . ALA A 1 439 ? 19.100 -19.012 -14.917 1.00 92.81 439 ALA A N 1
ATOM 3440 C CA . ALA A 1 439 ? 18.128 -18.732 -15.977 1.00 92.81 439 ALA A CA 1
ATOM 3441 C C . ALA A 1 439 ? 17.884 -19.925 -16.916 1.00 92.81 439 ALA A C 1
ATOM 3443 O O . ALA A 1 439 ? 17.308 -19.739 -17.987 1.00 92.81 439 ALA A O 1
ATOM 3444 N N . TYR A 1 440 ? 18.357 -21.134 -16.585 1.00 92.19 440 TYR A N 1
ATOM 3445 C CA . TYR A 1 440 ? 18.302 -22.285 -17.494 1.00 92.19 440 TYR A CA 1
ATOM 3446 C C . TYR A 1 440 ? 16.878 -22.562 -17.995 1.00 92.19 440 TYR A C 1
ATOM 3448 O O . TYR A 1 440 ? 16.660 -22.662 -19.202 1.00 92.19 440 TYR A O 1
ATOM 3456 N N . SER A 1 441 ? 15.899 -22.627 -17.086 1.00 89.75 441 SER A N 1
ATOM 3457 C CA . SER A 1 441 ? 14.491 -22.887 -17.420 1.00 89.75 441 SER A CA 1
ATOM 3458 C C . SER A 1 441 ? 13.887 -21.810 -18.317 1.00 89.75 441 SER A C 1
ATOM 3460 O O . SER A 1 441 ? 13.135 -22.123 -19.244 1.00 89.75 441 SER A O 1
ATOM 3462 N N . ASP A 1 442 ? 14.230 -20.550 -18.066 1.00 91.69 442 ASP A N 1
ATOM 3463 C CA . ASP A 1 442 ? 13.682 -19.409 -18.795 1.00 91.69 442 ASP A CA 1
ATOM 3464 C C . ASP A 1 442 ? 14.297 -19.320 -20.194 1.00 91.69 442 ASP A C 1
ATOM 3466 O O . ASP A 1 442 ? 13.578 -19.177 -21.184 1.00 91.69 442 ASP A O 1
ATOM 3470 N N . ILE A 1 443 ? 15.616 -19.510 -20.302 1.00 94.38 443 ILE A N 1
ATOM 3471 C CA . ILE A 1 443 ? 16.325 -19.599 -21.585 1.00 94.38 443 ILE A CA 1
ATOM 3472 C C . ILE A 1 443 ? 15.791 -20.778 -22.401 1.00 94.38 443 ILE A C 1
ATOM 3474 O O . ILE A 1 443 ? 15.520 -20.613 -23.591 1.00 94.38 443 ILE A O 1
ATOM 3478 N N . LEU A 1 444 ? 15.599 -21.947 -21.782 1.00 91.00 444 LEU A N 1
ATOM 3479 C CA . LEU A 1 444 ? 15.034 -23.127 -22.438 1.00 91.00 444 LEU A CA 1
ATOM 3480 C C . LEU A 1 444 ? 13.629 -22.844 -22.973 1.00 91.00 444 LEU A C 1
ATOM 3482 O O . LEU A 1 444 ? 13.353 -23.079 -24.149 1.00 91.00 444 LEU A O 1
ATOM 3486 N N . SER A 1 445 ? 12.759 -22.281 -22.135 1.00 88.62 445 SER A N 1
ATOM 3487 C CA . SER A 1 445 ? 11.380 -21.954 -22.507 1.00 88.62 445 SER A CA 1
ATOM 3488 C C . SER A 1 445 ? 11.336 -20.959 -23.665 1.00 88.62 445 SER A C 1
ATOM 3490 O O . SER A 1 445 ? 10.634 -21.182 -24.651 1.00 88.62 445 SER A O 1
ATOM 3492 N N . MET A 1 446 ? 12.130 -19.887 -23.595 1.00 91.31 446 MET A N 1
ATOM 3493 C CA . MET A 1 446 ? 12.172 -18.872 -24.650 1.00 91.31 446 MET A CA 1
ATOM 3494 C C . MET A 1 446 ? 12.842 -19.377 -25.933 1.00 91.31 446 MET A C 1
ATOM 3496 O O . MET A 1 446 ? 12.515 -18.892 -27.018 1.00 91.31 446 MET A O 1
ATOM 3500 N N . THR A 1 447 ? 13.764 -20.340 -25.834 1.00 92.25 447 THR A N 1
ATOM 3501 C CA . THR A 1 447 ? 14.379 -20.998 -26.998 1.00 92.25 447 THR A CA 1
ATOM 3502 C C . THR A 1 447 ? 13.361 -21.898 -27.691 1.00 92.25 447 THR A C 1
ATOM 3504 O O . THR A 1 447 ? 13.208 -21.820 -28.907 1.00 92.25 447 THR A O 1
ATOM 3507 N N . ASN A 1 448 ? 12.596 -22.683 -26.927 1.00 87.88 448 ASN A N 1
ATOM 3508 C CA . ASN A 1 448 ? 11.540 -23.551 -27.458 1.00 87.88 448 ASN A CA 1
ATOM 3509 C C . ASN A 1 448 ? 10.403 -22.755 -28.116 1.00 87.88 448 ASN A C 1
ATOM 3511 O O . ASN A 1 448 ? 9.809 -23.214 -29.088 1.00 87.88 448 ASN A O 1
ATOM 3515 N N . LEU A 1 449 ? 10.133 -21.542 -27.628 1.00 87.50 449 LEU A N 1
ATOM 3516 C CA . LEU A 1 449 ? 9.210 -20.599 -28.265 1.00 87.50 449 LEU A CA 1
ATOM 3517 C C . LEU A 1 449 ? 9.791 -19.901 -29.508 1.00 87.50 449 LEU A C 1
ATOM 3519 O O . LEU A 1 449 ? 9.077 -19.155 -30.173 1.00 87.50 449 LEU A O 1
ATOM 3523 N N . GLY A 1 450 ? 11.077 -20.088 -29.816 1.00 90.81 450 GLY A N 1
ATOM 3524 C CA . GLY A 1 450 ? 11.760 -19.396 -30.912 1.00 90.81 450 GLY A CA 1
ATOM 3525 C C . GLY A 1 450 ? 11.959 -17.894 -30.676 1.00 90.81 450 GLY A C 1
ATOM 3526 O O . GLY A 1 450 ? 12.315 -17.165 -31.603 1.00 90.81 450 GLY A O 1
ATOM 3527 N N . VAL A 1 451 ? 11.739 -17.410 -29.449 1.00 92.06 451 VAL A N 1
ATOM 3528 C CA . VAL A 1 451 ? 11.901 -15.994 -29.091 1.00 92.06 451 VAL A CA 1
ATOM 3529 C C . VAL A 1 451 ? 13.382 -15.656 -28.992 1.00 92.06 451 VAL A C 1
ATOM 3531 O O . VAL A 1 451 ? 13.835 -14.698 -29.623 1.00 92.06 451 VAL A O 1
ATOM 3534 N N . VAL A 1 452 ? 14.159 -16.463 -28.264 1.00 93.38 452 VAL A N 1
ATOM 3535 C CA . VAL A 1 452 ? 15.615 -16.291 -28.138 1.00 93.38 452 VAL A CA 1
ATOM 3536 C C . VAL A 1 452 ? 16.378 -17.317 -28.969 1.00 93.38 452 VAL A C 1
ATOM 3538 O O . VAL A 1 452 ? 15.911 -18.424 -29.214 1.00 93.38 452 VAL A O 1
ATOM 3541 N N . SER A 1 453 ? 17.576 -16.931 -29.396 1.00 90.69 453 SER A N 1
ATOM 3542 C CA . SER A 1 453 ? 18.496 -17.763 -30.170 1.00 90.69 453 SER A CA 1
ATOM 3543 C C . SER A 1 453 ? 19.932 -17.512 -29.716 1.00 90.69 453 SER A C 1
ATOM 3545 O O . SER A 1 453 ? 20.261 -16.394 -29.308 1.00 90.69 453 SER A O 1
ATOM 3547 N N . GLY A 1 454 ? 20.788 -18.530 -29.805 1.00 90.50 454 GLY A N 1
ATOM 3548 C CA . GLY A 1 454 ? 22.218 -18.410 -29.522 1.00 90.50 454 GLY A CA 1
ATOM 3549 C C . GLY A 1 454 ? 22.970 -17.521 -30.516 1.00 90.50 454 GLY A C 1
ATOM 3550 O O . GLY A 1 454 ? 22.424 -17.090 -31.532 1.00 90.50 454 GLY A O 1
ATOM 3551 N N . ILE A 1 455 ? 24.243 -17.273 -30.219 1.00 91.69 455 ILE A N 1
ATOM 3552 C CA . ILE A 1 455 ? 25.155 -16.431 -31.012 1.00 91.69 455 ILE A CA 1
ATOM 3553 C C . ILE A 1 455 ? 26.023 -17.241 -31.997 1.00 91.69 455 ILE A C 1
ATOM 3555 O O . ILE A 1 455 ? 26.924 -16.701 -32.631 1.00 91.69 455 ILE A O 1
ATOM 3559 N N . GLY A 1 456 ? 25.756 -18.544 -32.130 1.00 91.12 456 GLY A N 1
ATOM 3560 C CA . GLY A 1 456 ? 26.532 -19.480 -32.950 1.00 91.12 456 GLY A CA 1
ATOM 3561 C C . GLY A 1 456 ? 27.438 -20.389 -32.116 1.00 91.12 456 GLY A C 1
ATOM 3562 O O . GLY A 1 456 ? 27.572 -20.209 -30.912 1.00 91.12 456 GLY A O 1
ATOM 3563 N N . ASN A 1 457 ? 28.027 -21.411 -32.749 1.00 92.19 457 ASN A N 1
ATOM 3564 C CA . ASN A 1 457 ? 28.929 -22.386 -32.109 1.00 92.19 457 ASN A CA 1
ATOM 3565 C C . ASN A 1 457 ? 28.375 -23.045 -30.830 1.00 92.19 457 ASN A C 1
ATOM 3567 O O . ASN A 1 457 ? 29.137 -23.349 -29.921 1.00 92.19 457 ASN A O 1
ATOM 3571 N N . GLN A 1 458 ? 27.056 -23.268 -30.768 1.00 91.94 458 GLN A N 1
ATOM 3572 C CA . GLN A 1 458 ? 26.362 -23.774 -29.573 1.00 91.94 458 GLN A CA 1
ATOM 3573 C C . GLN A 1 458 ? 26.523 -22.863 -28.340 1.00 91.94 458 GLN A C 1
ATOM 3575 O O . GLN A 1 458 ? 26.441 -23.337 -27.216 1.00 91.94 458 GLN A O 1
ATOM 3580 N N . LEU A 1 459 ? 26.732 -21.556 -28.523 1.00 96.31 459 LEU A N 1
ATOM 3581 C CA . LEU A 1 459 ? 26.826 -20.584 -27.431 1.00 96.31 459 LEU A CA 1
ATOM 3582 C C . LEU A 1 459 ? 25.583 -19.698 -27.360 1.00 96.31 459 LEU A C 1
ATOM 3584 O O . LEU A 1 459 ? 25.052 -19.265 -28.389 1.00 96.31 459 LEU A O 1
ATOM 3588 N N . PHE A 1 460 ? 25.159 -19.379 -26.142 1.00 96.69 460 PHE A N 1
ATOM 3589 C CA . PHE A 1 460 ? 24.128 -18.384 -25.861 1.00 96.69 460 PHE A CA 1
ATOM 3590 C C . PHE A 1 460 ? 24.701 -17.047 -25.390 1.00 96.69 460 PHE A C 1
ATOM 3592 O O . PHE A 1 460 ? 24.068 -16.021 -25.634 1.00 96.69 460 PHE A O 1
ATOM 3599 N N . ALA A 1 461 ? 25.866 -17.054 -24.740 1.00 97.00 461 ALA A N 1
ATOM 3600 C CA . ALA A 1 461 ? 26.495 -15.931 -24.049 1.00 97.00 461 ALA A CA 1
ATOM 3601 C C . ALA A 1 461 ? 25.578 -15.278 -22.991 1.00 97.00 461 ALA A C 1
ATOM 3603 O O . ALA A 1 461 ? 25.219 -14.105 -23.116 1.00 97.00 461 ALA A O 1
ATOM 3604 N N . PRO A 1 462 ? 25.158 -16.025 -21.949 1.00 96.94 462 PRO A N 1
ATOM 3605 C CA . PRO A 1 462 ? 24.107 -15.589 -21.025 1.00 96.94 462 PRO A CA 1
ATOM 3606 C C . PRO A 1 462 ? 24.444 -14.310 -20.243 1.00 96.94 462 PRO A C 1
ATOM 3608 O O . PRO A 1 462 ? 23.554 -13.494 -20.000 1.00 96.94 462 PRO A O 1
ATOM 3611 N N . ASP A 1 463 ? 25.716 -14.107 -19.899 1.00 96.69 463 ASP A N 1
ATOM 3612 C CA . ASP A 1 463 ? 26.174 -12.962 -19.101 1.00 96.69 463 ASP A CA 1
ATOM 3613 C C . ASP A 1 463 ? 26.626 -11.765 -19.956 1.00 96.69 463 ASP A C 1
ATOM 3615 O O . ASP A 1 463 ? 26.974 -10.712 -19.422 1.00 96.69 463 ASP A O 1
ATOM 3619 N N . SER A 1 464 ? 26.616 -11.891 -21.287 1.00 97.00 464 SER A N 1
ATOM 3620 C CA . SER A 1 464 ? 26.957 -10.779 -22.174 1.00 97.00 464 SER A CA 1
ATOM 3621 C C . SER A 1 464 ? 25.822 -9.750 -22.228 1.00 97.00 464 SER A C 1
ATOM 3623 O O . SER A 1 464 ? 24.653 -10.149 -22.311 1.00 97.00 464 SER A O 1
ATOM 3625 N N . PRO A 1 465 ? 26.138 -8.439 -22.211 1.00 97.81 465 PRO A N 1
ATOM 3626 C CA . PRO A 1 465 ? 25.156 -7.393 -22.463 1.00 97.81 465 PRO A CA 1
ATOM 3627 C C . PRO A 1 465 ? 24.455 -7.580 -23.810 1.00 97.81 465 PRO A C 1
ATOM 3629 O O . PRO A 1 465 ? 25.091 -7.984 -24.782 1.00 97.81 465 PRO A O 1
ATOM 3632 N N . ILE A 1 466 ? 23.161 -7.273 -23.863 1.00 97.50 466 ILE A N 1
ATOM 3633 C CA . ILE A 1 466 ? 22.354 -7.343 -25.082 1.00 97.50 466 ILE A CA 1
ATOM 3634 C C . ILE A 1 466 ? 22.214 -5.960 -25.726 1.00 97.50 466 ILE A C 1
ATOM 3636 O O . ILE A 1 466 ? 22.008 -4.951 -25.045 1.00 97.50 466 ILE A O 1
ATOM 3640 N N . THR A 1 467 ? 22.326 -5.913 -27.048 1.00 97.81 467 THR A N 1
ATOM 3641 C CA . THR A 1 467 ? 22.202 -4.679 -27.833 1.00 97.81 467 THR A CA 1
ATOM 3642 C C . THR A 1 467 ? 20.747 -4.304 -28.120 1.00 97.81 467 THR A C 1
ATOM 3644 O O . THR A 1 467 ? 19.829 -5.133 -28.050 1.00 97.81 467 THR A O 1
ATOM 3647 N N . ARG A 1 468 ? 20.524 -3.040 -28.490 1.00 97.38 468 ARG A N 1
ATOM 3648 C CA . ARG A 1 468 ? 19.221 -2.505 -28.910 1.00 97.38 468 ARG A CA 1
ATOM 3649 C C . ARG A 1 468 ? 18.671 -3.211 -30.150 1.00 97.38 468 ARG A C 1
ATOM 3651 O O . ARG A 1 468 ? 17.458 -3.404 -30.260 1.00 97.38 468 ARG A O 1
ATOM 3658 N N . GLU A 1 469 ? 19.516 -3.647 -31.078 1.00 96.81 469 GLU A N 1
ATOM 3659 C CA . GLU A 1 469 ? 19.064 -4.399 -32.253 1.00 96.81 469 GLU A CA 1
ATOM 3660 C C . GLU A 1 469 ? 18.748 -5.875 -31.968 1.00 96.81 469 GLU A C 1
ATOM 3662 O O . GLU A 1 469 ? 17.799 -6.437 -32.532 1.00 96.81 469 GLU A O 1
ATOM 3667 N N . GLU A 1 470 ? 19.481 -6.499 -31.043 1.00 97.38 470 GLU A N 1
ATOM 3668 C CA . GLU A 1 470 ? 19.180 -7.852 -30.580 1.00 97.38 470 GLU A CA 1
ATOM 3669 C C . GLU A 1 470 ? 17.846 -7.887 -29.843 1.00 97.38 470 GLU A C 1
ATOM 3671 O O . GLU A 1 470 ? 16.977 -8.675 -30.218 1.00 97.38 470 GLU A O 1
ATOM 3676 N N . ILE A 1 471 ? 17.632 -7.006 -28.859 1.00 97.12 471 ILE A N 1
ATOM 3677 C CA . ILE A 1 471 ? 16.360 -6.964 -28.124 1.00 97.12 471 ILE A CA 1
ATOM 3678 C C . ILE A 1 471 ? 15.189 -6.612 -29.046 1.00 97.12 471 ILE A C 1
ATOM 3680 O O . ILE A 1 471 ? 14.112 -7.188 -28.901 1.00 97.12 471 ILE A O 1
ATOM 3684 N N . SER A 1 472 ? 15.411 -5.769 -30.063 1.00 96.81 472 SER A N 1
ATOM 3685 C CA . SER A 1 472 ? 14.393 -5.490 -31.083 1.00 96.81 472 SER A CA 1
ATOM 3686 C C . SER A 1 472 ? 13.944 -6.762 -31.793 1.00 96.81 472 SER A C 1
ATOM 3688 O O . SER A 1 472 ? 12.751 -6.995 -31.992 1.00 96.81 472 SER A O 1
ATOM 3690 N N . SER A 1 473 ? 14.905 -7.620 -32.130 1.00 96.56 473 SER A N 1
ATOM 3691 C CA . SER A 1 473 ? 14.646 -8.906 -32.772 1.00 96.56 473 SER A CA 1
ATOM 3692 C C . SER A 1 473 ? 13.928 -9.881 -31.838 1.00 96.56 473 SER A C 1
ATOM 3694 O O . SER A 1 473 ? 13.039 -10.600 -32.292 1.00 96.56 473 SER A O 1
ATOM 3696 N N . LEU A 1 474 ? 14.257 -9.884 -30.540 1.00 96.56 474 LEU A N 1
ATOM 3697 C CA . LEU A 1 474 ? 13.560 -10.707 -29.544 1.00 96.56 474 LEU A CA 1
ATOM 3698 C C . LEU A 1 474 ? 12.090 -10.284 -29.400 1.00 96.56 474 LEU A C 1
ATOM 3700 O O . LEU A 1 474 ? 11.202 -11.124 -29.523 1.00 96.56 474 LEU A O 1
ATOM 3704 N N . ILE A 1 475 ? 11.824 -8.987 -29.210 1.00 96.19 475 ILE A N 1
ATOM 3705 C CA . ILE A 1 475 ? 10.465 -8.455 -29.016 1.00 96.19 475 ILE A CA 1
ATOM 3706 C C . ILE A 1 475 ? 9.624 -8.585 -30.292 1.00 96.19 475 ILE A C 1
ATOM 3708 O O . ILE A 1 475 ? 8.454 -8.958 -30.224 1.00 96.19 475 ILE A O 1
ATOM 3712 N N . SER A 1 476 ? 10.212 -8.352 -31.470 1.00 95.44 476 SER A N 1
ATOM 3713 C CA . SER A 1 476 ? 9.527 -8.571 -32.750 1.00 95.44 476 SER A CA 1
ATOM 3714 C C . SER A 1 476 ? 9.103 -10.033 -32.925 1.00 95.44 476 SER A C 1
ATOM 3716 O O . SER A 1 476 ? 7.976 -10.274 -33.353 1.00 95.44 476 SER A O 1
ATOM 3718 N N . ARG A 1 477 ? 9.944 -11.008 -32.543 1.00 95.06 477 ARG A N 1
ATOM 3719 C CA . ARG A 1 477 ? 9.569 -12.433 -32.561 1.00 95.06 477 ARG A CA 1
ATOM 3720 C C . ARG A 1 477 ? 8.512 -12.771 -31.518 1.00 95.06 477 ARG A C 1
ATOM 3722 O O . ARG A 1 477 ? 7.542 -13.440 -31.855 1.00 95.06 477 ARG A O 1
ATOM 3729 N N . LEU A 1 478 ? 8.672 -12.271 -30.292 1.00 92.81 478 LEU A N 1
ATOM 3730 C CA . LEU A 1 478 ? 7.725 -12.467 -29.192 1.00 92.81 478 LEU A CA 1
ATOM 3731 C C . LEU A 1 478 ? 6.301 -12.049 -29.579 1.00 92.81 478 LEU A C 1
ATOM 3733 O O . LEU A 1 478 ? 5.342 -12.757 -29.288 1.00 92.81 478 LEU A O 1
ATOM 3737 N N . LEU A 1 479 ? 6.176 -10.912 -30.260 1.00 92.62 479 LEU A N 1
ATOM 3738 C CA . LEU A 1 479 ? 4.896 -10.339 -30.674 1.00 92.62 479 LEU A CA 1
ATOM 3739 C C . LEU A 1 479 ? 4.493 -10.719 -32.108 1.00 92.62 479 LEU A C 1
ATOM 3741 O O . LEU A 1 479 ? 3.469 -10.247 -32.599 1.00 92.62 479 LEU A O 1
ATOM 3745 N N . ASN A 1 480 ? 5.295 -11.544 -32.791 1.00 92.56 480 ASN A N 1
ATOM 3746 C CA . ASN A 1 480 ? 5.130 -11.909 -34.200 1.00 92.56 480 ASN A CA 1
ATOM 3747 C C . ASN A 1 480 ? 4.898 -10.691 -35.125 1.00 92.56 480 ASN A C 1
ATOM 3749 O O . ASN A 1 480 ? 4.027 -10.694 -35.999 1.00 92.56 480 ASN A O 1
ATOM 3753 N N . LEU A 1 481 ? 5.664 -9.619 -34.913 1.00 92.12 481 LEU A N 1
ATOM 3754 C CA . LEU A 1 481 ? 5.529 -8.367 -35.654 1.00 92.12 481 LEU A CA 1
ATOM 3755 C C . LEU A 1 481 ? 6.327 -8.395 -36.953 1.00 92.12 481 LEU A C 1
ATOM 3757 O O . LEU A 1 481 ? 7.469 -8.851 -36.990 1.00 92.12 481 LEU A O 1
ATOM 3761 N N . GLN A 1 482 ? 5.735 -7.826 -38.000 1.00 90.00 482 GLN A N 1
ATOM 3762 C CA . GLN A 1 482 ? 6.368 -7.584 -39.293 1.00 90.00 482 GLN A CA 1
ATOM 3763 C C . GLN A 1 482 ? 6.158 -6.118 -39.686 1.00 90.00 482 GLN A C 1
ATOM 3765 O O . GLN A 1 482 ? 5.092 -5.569 -39.392 1.00 90.00 482 GLN A O 1
ATOM 3770 N N . PRO A 1 483 ? 7.136 -5.475 -40.346 1.00 87.00 483 PRO A N 1
ATOM 3771 C CA . PRO A 1 483 ? 6.975 -4.099 -40.792 1.00 87.00 483 PRO A CA 1
ATOM 3772 C C . PRO A 1 483 ? 5.950 -4.022 -41.929 1.00 87.00 483 PRO A C 1
ATOM 3774 O O . PRO A 1 483 ? 5.944 -4.861 -42.837 1.00 87.00 483 PRO A O 1
ATOM 3777 N N . LYS A 1 484 ? 5.101 -2.995 -41.907 1.00 84.50 484 LYS A N 1
ATOM 3778 C CA . LYS A 1 484 ? 4.127 -2.682 -42.963 1.00 84.50 484 LYS A CA 1
ATOM 3779 C C . LYS A 1 484 ? 4.828 -2.206 -44.231 1.00 84.50 484 LYS A C 1
ATOM 3781 O O . LYS A 1 484 ? 4.341 -2.478 -45.328 1.00 84.50 484 LYS A O 1
ATOM 3786 N N . SER A 1 485 ? 5.965 -1.518 -44.099 1.00 75.38 485 SER A N 1
ATOM 3787 C CA . SER A 1 485 ? 6.801 -1.095 -45.225 1.00 75.38 485 SER A CA 1
ATOM 3788 C C . SER A 1 485 ? 8.268 -1.448 -45.001 1.00 75.38 485 SER A C 1
ATOM 3790 O O . SER A 1 485 ? 8.846 -1.168 -43.958 1.00 75.38 485 SER A O 1
ATOM 3792 N N . ARG A 1 486 ? 8.916 -2.024 -46.021 1.00 68.56 486 ARG A N 1
ATOM 3793 C CA . ARG A 1 486 ? 10.357 -2.334 -45.982 1.00 68.56 486 ARG A CA 1
ATOM 3794 C C . ARG A 1 486 ? 11.256 -1.159 -46.377 1.00 68.56 486 ARG A C 1
ATOM 3796 O O . ARG A 1 486 ? 12.471 -1.321 -46.393 1.00 68.56 486 ARG A O 1
ATOM 3803 N N . SER A 1 487 ? 10.691 -0.010 -46.747 1.00 63.22 487 SER A N 1
ATOM 3804 C CA . SER A 1 487 ? 11.445 1.026 -47.469 1.00 63.22 487 SER A CA 1
ATOM 3805 C C . SER A 1 487 ? 11.649 2.333 -46.709 1.00 63.22 487 SER A C 1
ATOM 3807 O O . SER A 1 487 ? 12.437 3.150 -47.173 1.00 63.22 487 SER A O 1
ATOM 3809 N N . VAL A 1 488 ? 10.970 2.562 -45.578 1.00 66.44 488 VAL A N 1
ATOM 3810 C CA . VAL A 1 488 ? 11.068 3.838 -44.850 1.00 66.44 488 VAL A CA 1
ATOM 3811 C C . VAL A 1 488 ? 11.038 3.597 -43.345 1.00 66.44 488 VAL A C 1
ATOM 3813 O O . VAL A 1 488 ? 10.017 3.184 -42.807 1.00 66.44 488 VAL A O 1
ATOM 3816 N N . ILE A 1 489 ? 12.149 3.901 -42.677 1.00 78.00 489 ILE A N 1
ATOM 3817 C CA . ILE A 1 489 ? 12.223 4.055 -41.220 1.00 78.00 489 ILE A CA 1
ATOM 3818 C C . ILE A 1 489 ? 12.849 5.414 -40.896 1.00 78.00 489 ILE A C 1
ATOM 3820 O O . ILE A 1 489 ? 13.644 5.912 -41.696 1.00 78.00 489 ILE A O 1
ATOM 3824 N N . PRO A 1 490 ? 12.512 6.029 -39.752 1.00 81.00 490 PRO A N 1
ATOM 3825 C CA . PRO A 1 490 ? 12.952 7.385 -39.431 1.00 81.00 490 PRO A CA 1
ATOM 3826 C C . PRO A 1 490 ? 14.408 7.468 -38.935 1.00 81.00 490 PRO A C 1
ATOM 3828 O O . PRO A 1 490 ? 14.821 8.532 -38.489 1.00 81.00 490 PRO A O 1
ATOM 3831 N N . PHE A 1 491 ? 15.176 6.372 -38.983 1.00 93.12 491 PHE A N 1
ATOM 3832 C CA . PHE A 1 491 ? 16.497 6.285 -38.359 1.00 93.12 491 PHE A CA 1
ATOM 3833 C C . PHE A 1 491 ? 17.633 6.377 -39.377 1.00 93.12 491 PHE A C 1
ATOM 3835 O O . PHE A 1 491 ? 17.729 5.563 -40.297 1.00 93.12 491 PHE A O 1
ATOM 3842 N N . SER A 1 492 ? 18.515 7.352 -39.182 1.00 92.81 492 SER A N 1
ATOM 3843 C CA . SER A 1 492 ? 19.635 7.665 -40.077 1.00 92.81 492 SER A CA 1
ATOM 3844 C C . SER A 1 492 ? 20.757 6.616 -40.076 1.00 92.81 492 SER A C 1
ATOM 3846 O O . SER A 1 492 ? 21.469 6.474 -41.069 1.00 92.81 492 SER A O 1
ATOM 3848 N N . ASP A 1 493 ? 20.898 5.846 -38.997 1.00 94.94 493 ASP A N 1
ATOM 3849 C CA . ASP A 1 493 ? 21.951 4.846 -38.773 1.00 94.94 493 ASP A CA 1
ATOM 3850 C C . ASP A 1 493 ? 21.494 3.392 -39.028 1.00 94.94 493 ASP A C 1
ATOM 3852 O O . ASP A 1 493 ? 22.267 2.432 -38.884 1.00 94.94 493 ASP A O 1
ATOM 3856 N N . VAL A 1 494 ? 20.254 3.197 -39.489 1.00 94.44 494 VAL A N 1
ATOM 3857 C CA . VAL A 1 494 ? 19.680 1.871 -39.751 1.00 94.44 494 VAL A CA 1
ATOM 3858 C C . VAL A 1 494 ? 19.520 1.617 -41.260 1.00 94.44 494 VAL A C 1
ATOM 3860 O O . VAL A 1 494 ? 18.516 1.955 -41.873 1.00 94.44 494 VAL A O 1
ATOM 3863 N N . SER A 1 495 ? 20.515 0.961 -41.870 1.00 91.75 495 SER A N 1
ATOM 3864 C CA . SER A 1 495 ? 20.475 0.513 -43.272 1.00 91.75 495 SER A CA 1
ATOM 3865 C C . SER A 1 495 ? 19.413 -0.568 -43.516 1.00 91.75 495 SER A C 1
ATOM 3867 O O . SER A 1 495 ? 19.280 -1.494 -42.716 1.00 91.75 495 SER A O 1
ATOM 3869 N N . THR A 1 496 ? 18.752 -0.532 -44.679 1.00 90.00 496 THR A N 1
ATOM 3870 C CA . THR A 1 496 ? 17.810 -1.570 -45.154 1.00 90.00 496 THR A CA 1
ATOM 3871 C C . THR A 1 496 ? 18.449 -2.947 -45.342 1.00 90.00 496 THR A C 1
ATOM 3873 O O . THR A 1 496 ? 17.747 -3.956 -45.325 1.00 90.00 496 THR A O 1
ATOM 3876 N N . SER A 1 497 ? 19.774 -3.013 -45.501 1.00 91.50 497 SER A N 1
ATOM 3877 C CA . SER A 1 497 ? 20.533 -4.268 -45.588 1.00 91.50 497 SER A CA 1
ATOM 3878 C C . SER A 1 497 ? 20.908 -4.866 -44.228 1.00 91.50 497 SER A C 1
ATOM 3880 O O . SER A 1 497 ? 21.442 -5.975 -44.179 1.00 91.50 497 SER A O 1
ATOM 3882 N N . ARG A 1 498 ? 20.665 -4.150 -43.122 1.00 93.44 498 ARG A N 1
ATOM 3883 C CA . ARG A 1 498 ? 20.979 -4.631 -41.774 1.00 93.44 498 ARG A CA 1
ATOM 3884 C C . ARG A 1 498 ? 20.065 -5.800 -41.410 1.00 93.44 498 ARG A C 1
ATOM 3886 O O . ARG A 1 498 ? 18.856 -5.745 -41.617 1.00 93.44 498 ARG A O 1
ATOM 3893 N N . TRP A 1 499 ? 20.636 -6.837 -40.806 1.00 94.75 499 TRP A N 1
ATOM 3894 C CA . TRP A 1 499 ? 19.915 -8.052 -40.413 1.00 94.75 499 TRP A CA 1
ATOM 3895 C C . TRP A 1 499 ? 18.727 -7.769 -39.472 1.00 94.75 499 TRP A C 1
ATOM 3897 O O . TRP A 1 499 ? 17.685 -8.413 -39.576 1.00 94.75 499 TRP A O 1
ATOM 3907 N N . SER A 1 500 ? 18.860 -6.767 -38.601 1.00 94.88 500 SER A N 1
ATOM 3908 C CA . SER A 1 500 ? 17.851 -6.333 -37.631 1.00 94.88 500 SER A CA 1
ATOM 3909 C C . SER A 1 500 ? 16.856 -5.304 -38.186 1.00 94.88 500 SER A C 1
ATOM 3911 O O . SER A 1 500 ? 15.914 -4.934 -37.484 1.00 94.88 500 SER A O 1
ATOM 3913 N N . PHE A 1 501 ? 16.997 -4.869 -39.451 1.00 94.81 501 PHE A N 1
ATOM 3914 C CA . PHE A 1 501 ? 16.170 -3.811 -40.047 1.00 94.81 501 PHE A CA 1
ATOM 3915 C C . PHE A 1 501 ? 14.672 -4.089 -39.904 1.00 94.81 501 PHE A C 1
ATOM 3917 O O . PHE A 1 501 ? 13.927 -3.226 -39.454 1.00 94.81 501 PHE A O 1
ATOM 3924 N N . SER A 1 502 ? 14.229 -5.304 -40.251 1.00 93.81 502 SER A N 1
ATOM 3925 C CA . SER A 1 502 ? 12.797 -5.638 -40.230 1.00 93.81 502 SER A CA 1
ATOM 3926 C C . SER A 1 502 ? 12.214 -5.585 -38.817 1.00 93.81 502 SER A C 1
ATOM 3928 O O . SER A 1 502 ? 11.089 -5.126 -38.641 1.00 93.81 502 SER A O 1
ATOM 3930 N N . ALA A 1 503 ? 12.987 -6.009 -37.814 1.00 95.31 503 ALA A N 1
ATOM 3931 C CA . ALA A 1 503 ? 12.568 -5.966 -36.419 1.00 95.31 503 ALA A CA 1
ATOM 3932 C C . ALA A 1 503 ? 12.502 -4.523 -35.901 1.00 95.31 503 ALA A C 1
ATOM 3934 O O . ALA A 1 503 ? 11.482 -4.119 -35.347 1.00 95.31 503 ALA A O 1
ATOM 3935 N N . ILE A 1 504 ? 13.549 -3.725 -36.145 1.00 95.81 504 ILE A N 1
ATOM 3936 C CA . ILE A 1 504 ? 13.599 -2.306 -35.757 1.00 95.81 504 ILE A CA 1
ATOM 3937 C C . ILE A 1 504 ? 12.444 -1.531 -36.406 1.00 95.81 504 ILE A C 1
ATOM 3939 O O . ILE A 1 504 ? 11.731 -0.798 -35.722 1.00 95.81 504 ILE A O 1
ATOM 3943 N N . ALA A 1 505 ? 12.215 -1.737 -37.706 1.00 94.06 505 ALA A N 1
ATOM 3944 C CA . ALA A 1 505 ? 11.114 -1.124 -38.443 1.00 94.06 505 ALA A CA 1
ATOM 3945 C C . ALA A 1 505 ? 9.753 -1.476 -37.828 1.00 94.06 505 ALA A C 1
ATOM 3947 O O . ALA A 1 505 ? 8.949 -0.586 -37.554 1.00 94.06 505 ALA A O 1
ATOM 3948 N N . ALA A 1 506 ? 9.517 -2.760 -37.545 1.00 93.69 506 ALA A N 1
ATOM 3949 C CA . ALA A 1 506 ? 8.264 -3.215 -36.958 1.00 93.69 506 ALA A CA 1
ATOM 3950 C C . ALA A 1 506 ? 8.014 -2.599 -35.571 1.00 93.69 506 ALA A C 1
ATOM 3952 O O . ALA A 1 506 ? 6.893 -2.180 -35.281 1.00 93.69 506 ALA A O 1
ATOM 3953 N N . LEU A 1 507 ? 9.036 -2.505 -34.715 1.00 94.31 507 LEU A N 1
ATOM 3954 C CA . LEU A 1 507 ? 8.880 -1.897 -33.391 1.00 94.31 507 LEU A CA 1
ATOM 3955 C C . LEU A 1 507 ? 8.654 -0.386 -33.457 1.00 94.31 507 LEU A C 1
ATOM 3957 O O . LEU A 1 507 ? 7.835 0.125 -32.695 1.00 94.31 507 LEU A O 1
ATOM 3961 N N . ALA A 1 508 ? 9.327 0.314 -34.371 1.00 92.94 508 ALA A N 1
ATOM 3962 C CA . ALA A 1 508 ? 9.139 1.749 -34.561 1.00 92.94 508 ALA A CA 1
ATOM 3963 C C . ALA A 1 508 ? 7.732 2.076 -35.085 1.00 92.94 508 ALA A C 1
ATOM 3965 O O . ALA A 1 508 ? 7.064 2.956 -34.544 1.00 92.94 508 ALA A O 1
ATOM 3966 N N . GLU A 1 509 ? 7.237 1.329 -36.079 1.00 91.69 509 GLU A N 1
ATOM 3967 C CA . GLU A 1 509 ? 5.879 1.493 -36.622 1.00 91.69 509 GLU A CA 1
ATOM 3968 C C . GLU A 1 509 ? 4.779 1.244 -35.576 1.00 91.69 509 GLU A C 1
ATOM 3970 O O . GLU A 1 509 ? 3.708 1.849 -35.651 1.00 91.69 509 GLU A O 1
ATOM 3975 N N . ASN A 1 510 ? 5.038 0.364 -34.604 1.00 91.75 510 ASN A N 1
ATOM 3976 C CA . ASN A 1 510 ? 4.129 0.073 -33.491 1.00 91.75 510 ASN A CA 1
ATOM 3977 C C . ASN A 1 510 ? 4.399 0.940 -32.246 1.00 91.75 510 ASN A C 1
ATOM 3979 O O . ASN A 1 510 ? 3.780 0.715 -31.211 1.00 91.75 510 ASN A O 1
ATOM 3983 N N . GLN A 1 511 ? 5.304 1.923 -32.334 1.00 92.19 511 GLN A N 1
ATOM 3984 C CA . GLN A 1 511 ? 5.684 2.828 -31.239 1.00 92.19 511 GLN A CA 1
ATOM 3985 C C . GLN A 1 511 ? 6.219 2.118 -29.980 1.00 92.19 511 GLN A C 1
ATOM 3987 O O . GLN A 1 511 ? 6.157 2.653 -28.876 1.00 92.19 511 GLN A O 1
ATOM 3992 N N . ILE A 1 512 ? 6.782 0.918 -30.141 1.00 93.25 512 ILE A N 1
ATOM 3993 C CA . ILE A 1 512 ? 7.292 0.093 -29.039 1.00 93.25 512 ILE A CA 1
ATOM 3994 C C . ILE A 1 512 ? 8.687 0.563 -28.632 1.00 93.25 512 ILE A C 1
ATOM 3996 O O . ILE A 1 512 ? 8.913 0.936 -27.480 1.00 93.25 512 ILE A O 1
ATOM 4000 N N . LEU A 1 513 ? 9.616 0.603 -29.588 1.00 92.44 513 LEU A N 1
ATOM 4001 C CA . LEU A 1 513 ? 10.978 1.082 -29.384 1.00 92.44 513 LEU A CA 1
ATOM 4002 C C . LEU A 1 513 ? 11.273 2.181 -30.397 1.00 92.44 513 LEU A C 1
ATOM 4004 O O . LEU A 1 513 ? 11.159 1.981 -31.604 1.00 92.44 513 LEU A O 1
ATOM 4008 N N . LEU A 1 514 ? 11.620 3.352 -29.874 1.00 89.56 514 LEU A N 1
ATOM 4009 C CA . LEU A 1 514 ? 11.875 4.554 -30.652 1.00 89.56 514 LEU A CA 1
ATOM 4010 C C . LEU A 1 514 ? 13.378 4.859 -30.671 1.00 89.56 514 LEU A C 1
ATOM 4012 O O . LEU A 1 514 ? 14.150 4.358 -29.844 1.00 89.56 514 LEU A O 1
ATOM 4016 N N . GLY A 1 515 ? 13.770 5.664 -31.652 1.00 89.50 515 GLY A N 1
ATOM 4017 C CA . GLY A 1 515 ? 15.095 6.265 -31.725 1.00 89.50 515 GLY A CA 1
ATOM 4018 C C . GLY A 1 515 ? 15.207 7.504 -30.843 1.00 89.50 515 GLY A C 1
ATOM 4019 O O . GLY A 1 515 ? 14.289 7.837 -30.090 1.00 89.50 515 GLY A O 1
ATOM 4020 N N . TYR A 1 516 ? 16.339 8.176 -30.955 1.00 91.25 516 TYR A N 1
ATOM 4021 C CA . TYR A 1 516 ? 16.658 9.393 -30.225 1.00 91.25 516 TYR A CA 1
ATOM 4022 C C . TYR A 1 516 ? 16.213 10.639 -31.007 1.00 91.25 516 TYR A C 1
ATOM 4024 O O . TYR A 1 516 ? 15.866 10.568 -32.189 1.00 91.25 516 TYR A O 1
ATOM 4032 N N . GLU A 1 517 ? 16.196 11.794 -30.338 1.00 90.94 517 GLU A N 1
ATOM 4033 C CA . GLU A 1 517 ? 15.736 13.068 -30.922 1.00 90.94 517 GLU A CA 1
ATOM 4034 C C . GLU A 1 517 ? 16.567 13.518 -32.133 1.00 90.94 517 GLU A C 1
ATOM 4036 O O . GLU A 1 517 ? 16.073 14.247 -32.991 1.00 90.94 517 GLU A O 1
ATOM 4041 N N . ASP A 1 518 ? 17.811 13.051 -32.231 1.00 93.12 518 ASP A N 1
ATOM 4042 C CA . ASP A 1 518 ? 18.713 13.306 -33.355 1.00 93.12 518 ASP A CA 1
ATOM 4043 C C . ASP A 1 518 ? 18.387 12.474 -34.613 1.00 93.12 518 ASP A C 1
ATOM 4045 O O . ASP A 1 518 ? 19.044 12.617 -35.646 1.00 93.12 518 ASP A O 1
ATOM 4049 N N . GLY A 1 519 ? 17.364 11.615 -34.550 1.00 92.31 519 GLY A N 1
ATOM 4050 C CA . GLY A 1 519 ? 16.955 10.750 -35.652 1.00 92.31 519 GLY A CA 1
ATOM 4051 C C . GLY A 1 519 ? 17.834 9.510 -35.819 1.00 92.31 519 GLY A C 1
ATOM 4052 O O . GLY A 1 519 ? 17.861 8.927 -36.904 1.00 92.31 519 GLY A O 1
ATOM 4053 N N . SER A 1 520 ? 18.576 9.099 -34.794 1.00 95.94 520 SER A N 1
ATOM 4054 C CA . SER A 1 520 ? 19.324 7.836 -34.763 1.00 95.94 520 SER A CA 1
ATOM 4055 C C . SER A 1 520 ? 18.601 6.757 -33.944 1.00 95.94 520 SER A C 1
ATOM 4057 O O . SER A 1 520 ? 17.681 7.042 -33.175 1.00 95.94 520 SER A O 1
ATOM 4059 N N . PHE A 1 521 ? 18.990 5.494 -34.110 1.00 95.88 521 PHE A N 1
ATOM 4060 C CA . PHE A 1 521 ? 18.490 4.363 -33.325 1.00 95.88 521 PHE A CA 1
ATOM 4061 C C . PHE A 1 521 ? 19.540 3.773 -32.381 1.00 95.88 521 PHE A C 1
ATOM 4063 O O . PHE A 1 521 ? 19.160 3.184 -31.369 1.00 95.88 521 PHE A O 1
ATOM 4070 N N . HIS A 1 522 ? 20.822 3.889 -32.720 1.00 96.75 522 HIS A N 1
ATOM 4071 C CA . HIS A 1 522 ? 21.969 3.259 -32.066 1.00 96.75 522 HIS A CA 1
ATOM 4072 C C . HIS A 1 522 ? 21.813 1.734 -31.902 1.00 96.75 522 HIS A C 1
ATOM 4074 O O . HIS A 1 522 ? 21.679 1.231 -30.788 1.00 96.75 522 HIS A O 1
ATOM 4080 N N . PRO A 1 523 ? 21.794 0.960 -33.005 1.00 97.06 523 PRO A N 1
ATOM 4081 C CA . PRO A 1 523 ? 21.486 -0.472 -32.967 1.00 97.06 523 PRO A CA 1
ATOM 4082 C C . PRO A 1 523 ? 22.463 -1.296 -32.115 1.00 97.06 523 PRO A C 1
ATOM 4084 O O . PRO A 1 523 ? 22.030 -2.202 -31.409 1.00 97.06 523 PRO A O 1
ATOM 4087 N N . GLU A 1 524 ? 23.753 -0.964 -32.154 1.00 97.44 524 GLU A N 1
ATOM 4088 C CA . GLU A 1 524 ? 24.824 -1.708 -31.475 1.00 97.44 524 GLU A CA 1
ATOM 4089 C C . GLU A 1 524 ? 25.038 -1.271 -30.015 1.00 97.44 524 GLU A C 1
ATOM 4091 O O . GLU A 1 524 ? 25.806 -1.898 -29.285 1.00 97.44 524 GLU A O 1
ATOM 4096 N N . GLU A 1 525 ? 24.357 -0.215 -29.558 1.00 97.50 525 GLU A N 1
ATOM 4097 C CA . GLU A 1 525 ? 24.401 0.181 -28.152 1.00 97.50 525 GLU A CA 1
ATOM 4098 C C . GLU A 1 525 ? 23.688 -0.843 -27.272 1.00 97.50 525 GLU A C 1
ATOM 4100 O O . GLU A 1 525 ? 22.694 -1.461 -27.661 1.00 97.50 525 GLU A O 1
ATOM 4105 N N . GLN A 1 526 ? 24.194 -1.011 -26.053 1.00 98.12 526 GLN A N 1
ATOM 4106 C CA . GLN A 1 526 ? 23.598 -1.903 -25.067 1.00 98.12 526 GLN A CA 1
ATOM 4107 C C . GLN A 1 526 ? 22.294 -1.304 -24.545 1.00 98.12 526 GLN A C 1
ATOM 4109 O O . GLN A 1 526 ? 22.239 -0.118 -24.223 1.00 98.12 526 GLN A O 1
ATOM 4114 N N . ILE A 1 527 ? 21.247 -2.123 -24.436 1.00 97.06 527 ILE A N 1
ATOM 4115 C CA . ILE A 1 527 ? 19.982 -1.654 -23.870 1.00 97.06 527 ILE A CA 1
ATOM 4116 C C . ILE A 1 527 ? 20.062 -1.610 -22.340 1.00 97.06 527 ILE A C 1
ATOM 4118 O O . ILE A 1 527 ? 20.502 -2.571 -21.697 1.00 97.06 527 ILE A O 1
ATOM 4122 N N . SER A 1 528 ? 19.606 -0.506 -21.748 1.00 97.25 528 SER A N 1
ATOM 4123 C CA . SER A 1 528 ? 19.524 -0.374 -20.292 1.00 97.25 528 SER A CA 1
ATOM 4124 C C . SER A 1 528 ? 18.283 -1.060 -19.714 1.00 97.25 528 SER A C 1
ATOM 4126 O O . SER A 1 528 ? 17.282 -1.312 -20.396 1.00 97.25 528 SER A O 1
ATOM 4128 N N . ARG A 1 529 ? 18.319 -1.339 -18.410 1.00 97.44 529 ARG A N 1
ATOM 4129 C CA . ARG A 1 529 ? 17.166 -1.867 -17.663 1.00 97.44 529 ARG A CA 1
ATOM 4130 C C . ARG A 1 529 ? 15.965 -0.918 -17.706 1.00 97.44 529 ARG A C 1
ATOM 4132 O O . ARG A 1 529 ? 14.838 -1.384 -17.856 1.00 97.44 529 ARG A O 1
ATOM 4139 N N . ALA A 1 530 ? 16.193 0.392 -17.637 1.00 97.12 530 ALA A N 1
ATOM 4140 C CA . ALA A 1 530 ? 15.149 1.406 -17.768 1.00 97.12 530 ALA A CA 1
ATOM 4141 C C . ALA A 1 530 ? 14.468 1.374 -19.144 1.00 97.12 530 ALA A C 1
ATOM 4143 O O . ALA A 1 530 ? 13.240 1.367 -19.230 1.00 97.12 530 ALA A O 1
ATOM 4144 N N . GLN A 1 531 ? 15.248 1.273 -20.224 1.00 96.75 531 GLN A N 1
ATOM 4145 C CA . GLN A 1 531 ? 14.702 1.164 -21.579 1.00 96.75 531 GLN A CA 1
ATOM 4146 C C . GLN A 1 531 ? 13.853 -0.103 -21.748 1.00 96.75 531 GLN A C 1
ATOM 4148 O O . GLN A 1 531 ? 12.781 -0.046 -22.350 1.00 96.75 531 GLN A O 1
ATOM 4153 N N . MET A 1 532 ? 14.278 -1.232 -21.174 1.00 97.38 532 MET A N 1
ATOM 4154 C CA . MET A 1 532 ? 13.480 -2.461 -21.196 1.00 97.38 532 MET A CA 1
ATOM 4155 C C . MET A 1 532 ? 12.155 -2.321 -20.442 1.00 97.38 532 MET A C 1
ATOM 4157 O O . MET A 1 532 ? 11.133 -2.789 -20.939 1.00 97.38 532 MET A O 1
ATOM 4161 N N . ALA A 1 533 ? 12.142 -1.655 -19.283 1.00 96.75 533 ALA A N 1
ATOM 4162 C CA . ALA A 1 533 ? 10.904 -1.414 -18.542 1.00 96.75 533 ALA A CA 1
ATOM 4163 C C . ALA A 1 533 ? 9.876 -0.637 -19.381 1.00 96.75 533 ALA A C 1
ATOM 4165 O O . ALA A 1 533 ? 8.705 -1.009 -19.433 1.00 96.75 533 ALA A O 1
ATOM 4166 N N . VAL A 1 534 ? 10.333 0.384 -20.111 1.00 96.38 534 VAL A N 1
ATOM 4167 C CA . VAL A 1 534 ? 9.484 1.175 -21.014 1.00 96.38 534 VAL A CA 1
ATOM 4168 C C . VAL A 1 534 ? 8.967 0.348 -22.188 1.00 96.38 534 VAL A C 1
ATOM 4170 O O . VAL A 1 534 ? 7.787 0.439 -22.524 1.00 96.38 534 VAL A O 1
ATOM 4173 N N . ILE A 1 535 ? 9.817 -0.485 -22.799 1.00 96.69 535 ILE A N 1
ATOM 4174 C CA . ILE A 1 535 ? 9.386 -1.404 -23.864 1.00 96.69 535 ILE A CA 1
ATOM 4175 C C . ILE A 1 535 ? 8.271 -2.316 -23.349 1.00 96.69 535 ILE A C 1
ATOM 4177 O O . ILE A 1 535 ? 7.238 -2.434 -24.003 1.00 96.69 535 ILE A O 1
ATOM 4181 N N . LEU A 1 536 ? 8.457 -2.933 -22.179 1.00 95.38 536 LEU A N 1
ATOM 4182 C CA . LEU A 1 536 ? 7.479 -3.848 -21.592 1.00 95.38 536 LEU A CA 1
ATOM 4183 C C . LEU A 1 536 ? 6.155 -3.159 -21.255 1.00 95.38 536 LEU A C 1
ATOM 4185 O O . LEU A 1 536 ? 5.098 -3.694 -21.588 1.00 95.38 536 LEU A O 1
ATOM 4189 N N . SER A 1 537 ? 6.207 -1.962 -20.662 1.00 93.81 537 SER A N 1
ATOM 4190 C CA . SER A 1 537 ? 5.007 -1.176 -20.354 1.00 93.81 537 SER A CA 1
ATOM 4191 C C . SER A 1 537 ? 4.190 -0.872 -21.618 1.00 93.81 537 SER A C 1
ATOM 4193 O O . SER A 1 537 ? 2.964 -0.957 -21.594 1.00 93.81 537 SER A O 1
ATOM 4195 N N . ARG A 1 538 ? 4.848 -0.638 -22.764 1.00 95.12 538 ARG A N 1
ATOM 4196 C CA . ARG A 1 538 ? 4.185 -0.393 -24.061 1.00 95.12 538 ARG A CA 1
ATOM 4197 C C . ARG A 1 538 ? 3.590 -1.634 -24.723 1.00 95.12 538 ARG A C 1
ATOM 4199 O O . ARG A 1 538 ? 2.701 -1.492 -25.561 1.00 95.12 538 ARG A O 1
ATOM 4206 N N . ILE A 1 539 ? 4.094 -2.828 -24.405 1.00 93.12 539 ILE A N 1
ATOM 4207 C CA . ILE A 1 539 ? 3.638 -4.083 -25.029 1.00 93.12 539 ILE A CA 1
ATOM 4208 C C . ILE A 1 539 ? 2.712 -4.906 -24.131 1.00 93.12 539 ILE A C 1
ATOM 4210 O O . ILE A 1 539 ? 2.305 -6.005 -24.505 1.00 93.12 539 ILE A O 1
ATOM 4214 N N . GLN A 1 540 ? 2.401 -4.412 -22.932 1.00 88.75 540 GLN A N 1
ATOM 4215 C CA . GLN A 1 540 ? 1.718 -5.204 -21.916 1.00 88.75 540 GLN A CA 1
ATOM 4216 C C . GLN A 1 540 ? 0.329 -5.693 -22.348 1.00 88.75 540 GLN A C 1
ATOM 4218 O O . GLN A 1 540 ? -0.062 -6.807 -22.007 1.00 88.75 540 GLN A O 1
ATOM 4223 N N . ASP A 1 541 ? -0.405 -4.900 -23.130 1.00 86.12 541 ASP A N 1
ATOM 4224 C CA . ASP A 1 541 ? -1.749 -5.261 -23.587 1.00 86.12 541 ASP A CA 1
ATOM 4225 C C . ASP A 1 541 ? -1.718 -6.306 -24.704 1.00 86.12 541 ASP A C 1
ATOM 4227 O O . ASP A 1 541 ? -2.627 -7.121 -24.811 1.00 86.12 541 ASP A O 1
ATOM 4231 N N . GLN A 1 542 ? -0.648 -6.335 -25.497 1.00 87.25 542 GLN A N 1
ATOM 4232 C CA . GLN A 1 542 ? -0.388 -7.371 -26.494 1.00 87.25 542 GLN A CA 1
ATOM 4233 C C . GLN A 1 542 ? 0.028 -8.694 -25.829 1.00 87.25 542 GLN A C 1
ATOM 4235 O O . GLN A 1 542 ? -0.103 -9.769 -26.425 1.00 87.25 542 GLN A O 1
ATOM 4240 N N . LEU A 1 543 ? 0.548 -8.625 -24.598 1.00 80.81 543 LEU A N 1
ATOM 4241 C CA . LEU A 1 543 ? 0.951 -9.793 -23.825 1.00 80.81 543 LEU A CA 1
ATOM 4242 C C . LEU A 1 543 ? -0.209 -10.450 -23.079 1.00 80.81 543 LEU A C 1
ATOM 4244 O O . LEU A 1 543 ? -0.138 -11.669 -22.953 1.00 80.81 543 LEU A O 1
ATOM 4248 N N . LYS A 1 544 ? -1.265 -9.720 -22.693 1.00 66.56 544 LYS A N 1
ATOM 4249 C CA . LYS A 1 544 ? -2.553 -10.279 -22.219 1.00 66.56 544 LYS A CA 1
ATOM 4250 C C . LYS A 1 544 ? -3.208 -11.145 -23.295 1.00 66.56 544 LYS A C 1
ATOM 4252 O O . LYS A 1 544 ? -3.744 -12.214 -22.945 1.00 66.56 544 LYS A O 1
#